Protein AF-0000000065818984 (afdb_homodimer)

Organism: Talaromyces islandicus (NCBI:txid28573)

Structure (mmCIF, N/CA/C/O backbone):
data_AF-0000000065818984-model_v1
#
loop_
_entity.id
_entity.type
_entity.pdbx_description
1 polymer 'Chlorinase cctP2'
#
loop_
_atom_site.group_PDB
_atom_site.id
_atom_site.type_symbol
_atom_site.label_atom_id
_atom_site.label_alt_id
_atom_site.label_comp_id
_atom_site.label_asym_id
_atom_site.label_entity_id
_atom_site.label_seq_id
_atom_site.pdbx_PDB_ins_code
_atom_site.Cartn_x
_atom_site.Cartn_y
_atom_site.Cartn_z
_atom_site.occupancy
_atom_site.B_iso_or_equiv
_atom_site.auth_seq_id
_atom_site.auth_comp_id
_atom_site.auth_asym_id
_atom_site.auth_atom_id
_atom_site.pdbx_PDB_model_num
ATOM 1 N N . MET A 1 1 ? -78.188 119.688 14.055 1 22.31 1 MET A N 1
ATOM 2 C CA . MET A 1 1 ? -77.812 119.438 15.445 1 22.31 1 MET A CA 1
ATOM 3 C C . MET A 1 1 ? -76.438 118.75 15.523 1 22.31 1 MET A C 1
ATOM 5 O O . MET A 1 1 ? -76.25 117.688 15 1 22.31 1 MET A O 1
ATOM 9 N N . GLU A 1 2 ? -75.438 119.625 15.617 1 22.59 2 GLU A N 1
ATOM 10 C CA . GLU A 1 2 ? -74.062 120 15.312 1 22.59 2 GLU A CA 1
ATOM 11 C C . GLU A 1 2 ? -73.062 119.438 16.328 1 22.59 2 GLU A C 1
ATOM 13 O O . GLU A 1 2 ? -71.938 119.875 16.422 1 22.59 2 GLU A O 1
ATOM 18 N N . GLY A 1 3 ? -73.688 118.438 17.047 1 22.28 3 GLY A N 1
ATOM 19 C CA . GLY A 1 3 ? -73.062 118.188 18.344 1 22.28 3 GLY A CA 1
ATOM 20 C C . GLY A 1 3 ? -71.625 117.812 18.281 1 22.28 3 GLY A C 1
ATOM 21 O O . GLY A 1 3 ? -71.125 117.188 17.344 1 22.28 3 GLY A O 1
ATOM 22 N N . LYS A 1 4 ? -70.812 118.5 19.125 1 26.17 4 LYS A N 1
ATOM 23 C CA . LYS A 1 4 ? -69.438 118.938 19.344 1 26.17 4 LYS A CA 1
ATOM 24 C C . LYS A 1 4 ? -68.562 117.688 19.641 1 26.17 4 LYS A C 1
ATOM 26 O O . LYS A 1 4 ? -69 116.75 20.234 1 26.17 4 LYS A O 1
ATOM 31 N N . THR A 1 5 ? -67.312 117.812 19.266 1 24.16 5 THR A N 1
ATOM 32 C CA . THR A 1 5 ? -66.062 117.188 18.734 1 24.16 5 THR A CA 1
ATOM 33 C C . THR A 1 5 ? -65.25 116.625 19.859 1 24.16 5 THR A C 1
ATOM 35 O O . THR A 1 5 ? -64.062 116.312 19.656 1 24.16 5 THR A O 1
ATOM 38 N N . SER A 1 6 ? -65.938 116.375 21.062 1 20.66 6 SER A N 1
ATOM 39 C CA . SER A 1 6 ? -65.062 116.562 22.219 1 20.66 6 SER A CA 1
ATOM 40 C C . SER A 1 6 ? -63.875 115.562 22.188 1 20.66 6 SER A C 1
ATOM 42 O O . SER A 1 6 ? -62.781 115.812 22.703 1 20.66 6 SER A O 1
ATOM 44 N N . ARG A 1 7 ? -64.125 114.188 21.906 1 22.11 7 ARG A N 1
ATOM 45 C CA . ARG A 1 7 ? -63.656 113.25 22.906 1 22.11 7 ARG A CA 1
ATOM 46 C C . ARG A 1 7 ? -62.188 113 22.797 1 22.11 7 ARG A C 1
ATOM 48 O O . ARG A 1 7 ? -61.531 112.625 23.766 1 22.11 7 ARG A O 1
ATOM 55 N N . TYR A 1 8 ? -61.562 113 21.516 1 20.55 8 TYR A N 1
ATOM 56 C CA . TYR A 1 8 ? -60.812 111.75 21.328 1 20.55 8 TYR A CA 1
ATOM 57 C C . TYR A 1 8 ? -59.438 111.812 21.969 1 20.55 8 TYR A C 1
ATOM 59 O O . TYR A 1 8 ? -58.75 110.75 22.109 1 20.55 8 TYR A O 1
ATOM 67 N N . GLN A 1 9 ? -58.844 113.062 22.359 1 18.58 9 GLN A N 1
ATOM 68 C CA . GLN A 1 9 ? -57.5 113 21.844 1 18.58 9 GLN A CA 1
ATOM 69 C C . GLN A 1 9 ? -56.625 112.062 22.641 1 18.58 9 GLN A C 1
ATOM 71 O O . GLN A 1 9 ? -56.938 111.75 23.781 1 18.58 9 GLN A O 1
ATOM 76 N N . ASP A 1 10 ? -55.188 111.875 22.297 1 20.72 10 ASP A N 1
ATOM 77 C CA . ASP A 1 10 ? -54.094 111 21.875 1 20.72 10 ASP A CA 1
ATOM 78 C C . ASP A 1 10 ? -53.094 110.812 23.016 1 20.72 10 ASP A C 1
ATOM 80 O O . ASP A 1 10 ? -52.062 110.125 22.828 1 20.72 10 ASP A O 1
ATOM 84 N N . GLU A 1 11 ? -53.344 111.312 24.359 1 22.3 11 GLU A N 1
ATOM 85 C CA . GLU A 1 11 ? -52.094 111.75 24.922 1 22.3 11 GLU A CA 1
ATOM 86 C C . GLU A 1 11 ? -51.188 110.5 25.266 1 22.3 11 GLU A C 1
ATOM 88 O O . GLU A 1 11 ? -51.656 109.562 25.875 1 22.3 11 GLU A O 1
ATOM 93 N N . ALA A 1 12 ? -50 110.375 24.594 1 23.55 12 ALA A N 1
ATOM 94 C CA . ALA A 1 12 ? -48.875 109.438 24.312 1 23.55 12 ALA A CA 1
ATOM 95 C C . ALA A 1 12 ? -48 109.25 25.547 1 23.55 12 ALA A C 1
ATOM 97 O O . ALA A 1 12 ? -46.875 108.75 25.453 1 23.55 12 ALA A O 1
ATOM 98 N N . HIS A 1 13 ? -48.594 109.188 26.797 1 23.16 13 HIS A N 1
ATOM 99 C CA . HIS A 1 13 ? -47.656 109.438 27.891 1 23.16 13 HIS A CA 1
ATOM 100 C C . HIS A 1 13 ? -46.562 108.375 27.922 1 23.16 13 HIS A C 1
ATOM 102 O O . HIS A 1 13 ? -46.875 107.188 27.781 1 23.16 13 HIS A O 1
ATOM 108 N N . ASP A 1 14 ? -45.312 108.625 27.641 1 22.77 14 ASP A N 1
ATOM 109 C CA . ASP A 1 14 ? -43.969 108.125 27.359 1 22.77 14 ASP A CA 1
ATOM 110 C C . ASP A 1 14 ? -43.406 107.438 28.594 1 22.77 14 ASP A C 1
ATOM 112 O O . ASP A 1 14 ? -42.219 107.062 28.625 1 22.77 14 ASP A O 1
ATOM 116 N N . SER A 1 15 ? -44.156 106.812 29.484 1 22.64 15 SER A N 1
ATOM 117 C CA . SER A 1 15 ? -43.5 106.5 30.766 1 22.64 15 SER A CA 1
ATOM 118 C C . SER A 1 15 ? -42.344 105.5 30.578 1 22.64 15 SER A C 1
ATOM 120 O O . SER A 1 15 ? -42.469 104.438 29.938 1 22.64 15 SER A O 1
ATOM 122 N N . ALA A 1 16 ? -41.062 105.938 30.672 1 24.69 16 ALA A N 1
ATOM 123 C CA . ALA A 1 16 ? -39.656 105.562 30.484 1 24.69 16 ALA A CA 1
ATOM 124 C C . ALA A 1 16 ? -39.25 104.5 31.5 1 24.69 16 ALA A C 1
ATOM 126 O O . ALA A 1 16 ? -38.094 104.062 31.531 1 24.69 16 ALA A O 1
ATOM 127 N N . GLY A 1 17 ? -40.094 103.625 32.125 1 23.36 17 GLY A N 1
ATOM 128 C CA . GLY A 1 17 ? -39.5 103 33.281 1 23.36 17 GLY A CA 1
ATOM 129 C C . GLY A 1 17 ? -38.312 102.125 32.938 1 23.36 17 GLY A C 1
ATOM 130 O O . GLY A 1 17 ? -38.281 101.5 31.859 1 23.36 17 GLY A O 1
ATOM 131 N N . SER A 1 18 ? -37.031 102.375 33.469 1 25.64 18 SER A N 1
ATOM 132 C CA . SER A 1 18 ? -35.625 102 33.438 1 25.64 18 SER A CA 1
ATOM 133 C C . SER A 1 18 ? -35.406 100.562 33.906 1 25.64 18 SER A C 1
ATOM 135 O O . SER A 1 18 ? -34.562 100.312 34.75 1 25.64 18 SER A O 1
ATOM 137 N N . PHE A 1 19 ? -36.156 99.5 33.562 1 24.81 19 PHE A N 1
ATOM 138 C CA . PHE A 1 19 ? -35.969 98.125 34.125 1 24.81 19 PHE A CA 1
ATOM 139 C C . PHE A 1 19 ? -34.562 97.625 33.812 1 24.81 19 PHE A C 1
ATOM 141 O O . PHE A 1 19 ? -34.281 97.312 32.656 1 24.81 19 PHE A O 1
ATOM 148 N N . ASN A 1 20 ? -33.438 98.062 34.5 1 25.56 20 ASN A N 1
ATOM 149 C CA . ASN A 1 20 ? -32.062 97.625 34.375 1 25.56 20 ASN A CA 1
ATOM 150 C C . ASN A 1 20 ? -31.875 96.188 34.688 1 25.56 20 ASN A C 1
ATOM 152 O O . ASN A 1 20 ? -32.188 95.688 35.781 1 25.56 20 ASN A O 1
ATOM 156 N N . GLU A 1 21 ? -32.094 95.188 33.75 1 25.89 21 GLU A N 1
ATOM 157 C CA . GLU A 1 21 ? -32 93.75 33.75 1 25.89 21 GLU A CA 1
ATOM 158 C C . GLU A 1 21 ? -30.578 93.25 34.062 1 25.89 21 GLU A C 1
ATOM 160 O O . GLU A 1 21 ? -29.656 93.562 33.281 1 25.89 21 GLU A O 1
ATOM 165 N N . GLU A 1 22 ? -30.062 93.25 35.312 1 29.84 22 GLU A N 1
ATOM 166 C CA . GLU A 1 22 ? -28.797 92.75 35.812 1 29.84 22 GLU A CA 1
ATOM 167 C C . GLU A 1 22 ? -28.594 91.25 35.438 1 29.84 22 GLU A C 1
ATOM 169 O O . GLU A 1 22 ? -27.703 90.562 35.969 1 29.84 22 GLU A O 1
ATOM 174 N N . THR A 1 23 ? -29.188 90.625 34.469 1 31.17 23 THR A N 1
ATOM 175 C CA . THR A 1 23 ? -29.203 89.125 34.5 1 31.17 23 THR A CA 1
ATOM 176 C C . THR A 1 23 ? -27.828 88.562 34.156 1 31.17 23 THR A C 1
ATOM 178 O O . THR A 1 23 ? -27.703 87.438 33.781 1 31.17 23 THR A O 1
ATOM 181 N N . GLU A 1 24 ? -26.703 89.375 34.094 1 28 24 GLU A N 1
ATOM 182 C CA . GLU A 1 24 ? -25.75 88.75 33.156 1 28 24 GLU A CA 1
ATOM 183 C C . GLU A 1 24 ? -25.172 87.438 33.688 1 28 24 GLU A C 1
ATOM 185 O O . GLU A 1 24 ? -24.781 86.562 32.938 1 28 24 GLU A O 1
ATOM 190 N N . GLY A 1 25 ? -24.625 87.375 34.906 1 32.47 25 GLY A N 1
ATOM 191 C CA . GLY A 1 25 ? -23.312 86.75 35.062 1 32.47 25 GLY A CA 1
ATOM 192 C C . GLY A 1 25 ? -23.344 85.25 35.094 1 32.47 25 GLY A C 1
ATOM 193 O O . GLY A 1 25 ? -22.359 84.625 35.469 1 32.47 25 GLY A O 1
ATOM 194 N N . LEU A 1 26 ? -24.484 84.562 35.156 1 36.31 26 LEU A N 1
ATOM 195 C CA . LEU A 1 26 ? -24.391 83.188 35.656 1 36.31 26 LEU A CA 1
ATOM 196 C C . LEU A 1 26 ? -23.719 82.312 34.625 1 36.31 26 LEU A C 1
ATOM 198 O O . LEU A 1 26 ? -24.406 81.562 33.906 1 36.31 26 LEU A O 1
ATOM 202 N N . MET A 1 27 ? -22.922 82.875 33.656 1 31.92 27 MET A N 1
ATOM 203 C CA . MET A 1 27 ? -22.609 81.875 32.625 1 31.92 27 MET A CA 1
ATOM 204 C C . MET A 1 27 ? -22.062 80.625 33.188 1 31.92 27 MET A C 1
ATOM 206 O O . MET A 1 27 ? -21.609 80.562 34.344 1 31.92 27 MET A O 1
ATOM 210 N N . SER A 1 28 ? -21.469 79.625 32.25 1 34.72 28 SER A N 1
ATOM 211 C CA . SER A 1 28 ? -21.359 78.25 31.797 1 34.72 28 SER A CA 1
ATOM 212 C C . SER A 1 28 ? -20.188 77.562 32.469 1 34.72 28 SER A C 1
ATOM 214 O O . SER A 1 28 ? -19.031 77.75 32.094 1 34.72 28 SER A O 1
ATOM 216 N N . GLY A 1 29 ? -19.969 77.562 33.719 1 39.84 29 GLY A N 1
ATOM 217 C CA . GLY A 1 29 ? -18.938 76.688 34.281 1 39.84 29 GLY A CA 1
ATOM 218 C C . GLY A 1 29 ? -19.031 75.25 33.812 1 39.84 29 GLY A C 1
ATOM 219 O O . GLY A 1 29 ? -19.703 74.438 34.438 1 39.84 29 GLY A O 1
ATOM 220 N N . LEU A 1 30 ? -19.266 75 32.469 1 38.03 30 LEU A N 1
ATOM 221 C CA . LEU A 1 30 ? -19.484 73.688 31.891 1 38.03 30 LEU A CA 1
ATOM 222 C C . LEU A 1 30 ? -18.422 72.688 32.375 1 38.03 30 LEU A C 1
ATOM 224 O O . LEU A 1 30 ? -17.297 73.125 32.719 1 38.03 30 LEU A O 1
ATOM 228 N N . HIS A 1 31 ? -18.703 71.312 32.344 1 42.75 31 HIS A N 1
ATOM 229 C CA . HIS A 1 31 ? -18.375 70 32.781 1 42.75 31 HIS A CA 1
ATOM 230 C C . HIS A 1 31 ? -17.047 69.5 32.188 1 42.75 31 HIS A C 1
ATOM 232 O O . HIS A 1 31 ? -17 68.875 31.141 1 42.75 31 HIS A O 1
ATOM 238 N N . ARG A 1 32 ? -16.109 70.375 32.062 1 43.75 32 ARG A N 1
ATOM 239 C CA . ARG A 1 32 ? -14.875 69.875 31.484 1 43.75 32 ARG A CA 1
ATOM 240 C C . ARG A 1 32 ? -14.273 68.75 32.344 1 43.75 32 ARG A C 1
ATOM 242 O O . ARG A 1 32 ? -13.352 68.062 31.906 1 43.75 32 ARG A O 1
ATOM 249 N N . SER A 1 33 ? -14.633 68.812 33.656 1 48.44 33 SER A N 1
ATOM 250 C CA . SER A 1 33 ? -13.75 68 34.5 1 48.44 33 SER A CA 1
ATOM 251 C C . SER A 1 33 ? -14.031 66.562 34.312 1 48.44 33 SER A C 1
ATOM 253 O O . SER A 1 33 ? -13.211 65.688 34.688 1 48.44 33 SER A O 1
ATOM 255 N N . THR A 1 34 ? -15.172 66.25 33.781 1 51.16 34 THR A N 1
ATOM 256 C CA . THR A 1 34 ? -15.539 64.812 33.875 1 51.16 34 THR A CA 1
ATOM 257 C C . THR A 1 34 ? -14.867 64.062 32.75 1 51.16 34 THR A C 1
ATOM 259 O O . THR A 1 34 ? -14.812 62.812 32.781 1 51.16 34 THR A O 1
ATOM 262 N N . LYS A 1 35 ? -14.461 64.75 31.734 1 53.84 35 LYS A N 1
ATOM 263 C CA . LYS A 1 35 ? -13.898 64.062 30.578 1 53.84 35 LYS A CA 1
ATOM 264 C C . LYS A 1 35 ? -12.477 63.562 30.875 1 53.84 35 LYS A C 1
ATOM 266 O O . LYS A 1 35 ? -12.07 62.5 30.406 1 53.84 35 LYS A O 1
ATOM 271 N N . LYS A 1 36 ? -11.797 64.25 31.703 1 56.59 36 LYS A N 1
ATOM 272 C CA . LYS A 1 36 ? -10.414 63.875 31.953 1 56.59 36 LYS A CA 1
ATOM 273 C C . LYS A 1 36 ? -10.344 62.625 32.812 1 56.59 36 LYS A C 1
ATOM 275 O O . LYS A 1 36 ? -9.453 61.781 32.625 1 56.59 36 LYS A O 1
ATOM 280 N N . ARG A 1 37 ? -11.25 62.438 33.719 1 57.97 37 ARG A N 1
ATOM 281 C CA . ARG A 1 37 ? -11.258 61.25 34.594 1 57.97 37 ARG A CA 1
ATOM 282 C C . ARG A 1 37 ? -11.672 60 33.844 1 57.97 37 ARG A C 1
ATOM 284 O O . ARG A 1 37 ? -11.172 58.906 34.094 1 57.97 37 ARG A O 1
ATOM 291 N N . LYS A 1 38 ? -12.461 60.219 32.906 1 62.91 38 LYS A N 1
ATOM 292 C CA . LYS A 1 38 ? -12.93 59.094 32.125 1 62.91 38 LYS A CA 1
ATOM 293 C C . LYS A 1 38 ? -11.844 58.625 31.141 1 62.91 38 LYS A C 1
ATOM 295 O O . LYS A 1 38 ? -11.68 57.438 30.922 1 62.91 38 LYS A O 1
ATOM 300 N N . LEU A 1 39 ? -11.055 59.594 30.75 1 63.19 39 LEU A N 1
ATOM 301 C CA . LEU A 1 39 ? -10 59.219 29.812 1 63.19 39 LEU A CA 1
ATOM 302 C C . LEU A 1 39 ? -8.867 58.5 30.516 1 63.19 39 LEU A C 1
ATOM 304 O O . LEU A 1 39 ? -8.32 57.531 29.984 1 63.19 39 LEU A O 1
ATOM 308 N N . SER A 1 40 ? -8.641 58.969 31.781 1 68.62 40 SER A N 1
ATOM 309 C CA . SER A 1 40 ? -7.617 58.312 32.562 1 68.62 40 SER A CA 1
ATOM 310 C C . SER A 1 40 ? -8.047 56.906 32.969 1 68.62 40 SER A C 1
ATOM 312 O O . SER A 1 40 ? -7.223 55.969 32.969 1 68.62 40 SER A O 1
ATOM 314 N N . SER A 1 41 ? -9.297 56.688 33.25 1 70.06 41 SER A N 1
ATOM 315 C CA . SER A 1 41 ? -9.812 55.375 33.562 1 70.06 41 SER A CA 1
ATOM 316 C C . SER A 1 41 ? -9.812 54.469 32.344 1 70.06 41 SER A C 1
ATOM 318 O O . SER A 1 41 ? -9.531 53.25 32.469 1 70.06 41 SER A O 1
ATOM 320 N N . ILE A 1 42 ? -9.992 55.062 31.219 1 70.06 42 ILE A N 1
ATOM 321 C CA . ILE A 1 42 ? -10.008 54.281 29.969 1 70.06 42 ILE A CA 1
ATOM 322 C C . ILE A 1 42 ? -8.594 53.875 29.609 1 70.06 42 ILE A C 1
ATOM 324 O O . ILE A 1 42 ? -8.367 52.75 29.172 1 70.06 42 ILE A O 1
ATOM 328 N N . VAL A 1 43 ? -7.688 54.75 29.891 1 71.88 43 VAL A N 1
ATOM 329 C CA . VAL A 1 43 ? -6.289 54.438 29.625 1 71.88 43 VAL A CA 1
ATOM 330 C C . VAL A 1 43 ? -5.809 53.344 30.562 1 71.88 43 VAL A C 1
ATOM 332 O O . VAL A 1 43 ? -5.074 52.438 30.172 1 71.88 43 VAL A O 1
ATOM 335 N N . LYS A 1 44 ? -6.262 53.469 31.844 1 76.19 44 LYS A N 1
ATOM 336 C CA . LYS A 1 44 ? -5.887 52.438 32.812 1 76.19 44 LYS A CA 1
ATOM 337 C C . LYS A 1 44 ? -6.465 51.094 32.438 1 76.19 44 LYS A C 1
ATOM 339 O O . LYS A 1 44 ? -5.836 50.062 32.688 1 76.19 44 LYS A O 1
ATOM 344 N N . LEU A 1 45 ? -7.547 51.062 31.828 1 79.06 45 LEU A N 1
ATOM 345 C CA . LEU A 1 45 ? -8.164 49.781 31.438 1 79.06 45 LEU A CA 1
ATOM 346 C C . LEU A 1 45 ? -7.633 49.312 30.094 1 79.06 45 LEU A C 1
ATOM 348 O O . LEU A 1 45 ? -7.508 48.094 29.859 1 79.06 45 LEU A O 1
ATOM 352 N N . ALA A 1 46 ? -7.195 50.375 29.281 1 80.94 46 ALA A N 1
ATOM 353 C CA . ALA A 1 46 ? -6.762 50.031 27.938 1 80.94 46 ALA A CA 1
ATOM 354 C C . ALA A 1 46 ? -5.395 49.344 27.938 1 80.94 46 ALA A C 1
ATOM 356 O O . ALA A 1 46 ? -5.129 48.469 27.125 1 80.94 46 ALA A O 1
ATOM 357 N N . THR A 1 47 ? -4.641 49.688 28.953 1 82.31 47 THR A N 1
ATOM 358 C CA . THR A 1 47 ? -3.283 49.156 29 1 82.31 47 THR A CA 1
ATOM 359 C C . THR A 1 47 ? -3.297 47.656 29.344 1 82.31 47 THR A C 1
ATOM 361 O O . THR A 1 47 ? -2.664 46.844 28.656 1 82.31 47 THR A O 1
ATOM 364 N N . PRO A 1 48 ? -4.047 47.219 30.359 1 85.81 48 PRO A N 1
ATOM 365 C CA . PRO A 1 48 ? -4.09 45.781 30.594 1 85.81 48 PRO A CA 1
ATOM 366 C C . PRO A 1 48 ? -4.715 45 29.438 1 85.81 48 PRO A C 1
ATOM 368 O O . PRO A 1 48 ? -4.273 43.906 29.125 1 85.81 48 PRO A O 1
ATOM 371 N N . PHE A 1 49 ? -5.656 45.625 28.797 1 86.25 49 PHE A N 1
ATOM 372 C CA . PHE A 1 49 ? -6.285 44.969 27.672 1 86.25 49 PHE A CA 1
ATOM 373 C C . PHE A 1 49 ? -5.309 44.812 26.5 1 86.25 49 PHE A C 1
ATOM 375 O O . PHE A 1 49 ? -5.312 43.812 25.797 1 86.25 49 PHE A O 1
ATOM 382 N N . LEU A 1 50 ? -4.484 45.844 26.312 1 87.69 50 LEU A N 1
ATOM 383 C CA . LEU A 1 50 ? -3.467 45.781 25.266 1 87.69 50 LEU A CA 1
ATOM 384 C C . LEU A 1 50 ? -2.424 44.719 25.578 1 87.69 50 LEU A C 1
ATOM 386 O O . LEU A 1 50 ? -1.975 44 24.688 1 87.69 50 LEU A O 1
ATOM 390 N N . ILE A 1 51 ? -2.096 44.625 26.844 1 88.44 51 ILE A N 1
ATOM 391 C CA . ILE A 1 51 ? -1.114 43.625 27.25 1 88.44 51 ILE A CA 1
ATOM 392 C C . ILE A 1 51 ? -1.688 42.219 27.047 1 88.44 51 ILE A C 1
ATOM 394 O O . ILE A 1 51 ? -1.018 41.344 26.5 1 88.44 51 ILE A O 1
ATOM 398 N N . VAL A 1 52 ? -2.92 42.031 27.391 1 90 52 VAL A N 1
ATOM 399 C CA . VAL A 1 52 ? -3.564 40.719 27.234 1 90 52 VAL A CA 1
ATOM 400 C C . VAL A 1 52 ? -3.676 40.406 25.734 1 90 52 VAL A C 1
ATOM 402 O O . VAL A 1 52 ? -3.41 39.25 25.328 1 90 52 VAL A O 1
ATOM 405 N N . SER A 1 53 ? -4 41.406 24.938 1 90.06 53 SER A N 1
ATOM 406 C CA . SER A 1 53 ? -4.113 41.188 23.5 1 90.06 53 SER A CA 1
ATOM 407 C C . SER A 1 53 ? -2.758 40.844 22.875 1 90.06 53 SER A C 1
ATOM 409 O O . SER A 1 53 ? -2.66 40 22.016 1 90.06 53 SER A O 1
ATOM 411 N N . PHE A 1 54 ? -1.74 41.469 23.375 1 90.5 54 PHE A N 1
ATOM 412 C CA . PHE A 1 54 ? -0.39 41.219 22.875 1 90.5 54 PHE A CA 1
ATOM 413 C C . PHE A 1 54 ? 0.082 39.844 23.266 1 90.5 54 PHE A C 1
ATOM 415 O O . PHE A 1 54 ? 0.673 39.125 22.453 1 90.5 54 PHE A O 1
ATOM 422 N N . ILE A 1 55 ? -0.218 39.406 24.438 1 92 55 ILE A N 1
ATOM 423 C CA . ILE A 1 55 ? 0.151 38.062 24.891 1 92 55 ILE A CA 1
ATOM 424 C C . ILE A 1 55 ? -0.6 37.031 24.078 1 92 55 ILE A C 1
ATOM 426 O O . ILE A 1 55 ? -0.018 36.031 23.672 1 92 55 ILE A O 1
ATOM 430 N N . LEU A 1 56 ? -1.809 37.312 23.812 1 92.44 56 LEU A N 1
ATOM 431 C CA . LEU A 1 56 ? -2.607 36.375 23.016 1 92.44 56 LEU A CA 1
ATOM 432 C C . LEU A 1 56 ? -2.059 36.281 21.594 1 92.44 56 LEU A C 1
ATOM 434 O O . LEU A 1 56 ? -2.039 35.188 21.016 1 92.44 56 LEU A O 1
ATOM 438 N N . ASN A 1 57 ? -1.657 37.406 21.078 1 91.69 57 ASN A N 1
ATOM 439 C CA . ASN A 1 57 ? -1.046 37.406 19.75 1 91.69 57 ASN A CA 1
ATOM 440 C C . ASN A 1 57 ? 0.22 36.531 19.734 1 91.69 57 ASN A C 1
ATOM 442 O O . ASN A 1 57 ? 0.421 35.75 18.797 1 91.69 57 ASN A O 1
ATOM 446 N N . ILE A 1 58 ? 1 36.562 20.766 1 91.06 58 ILE A N 1
ATOM 447 C CA . ILE A 1 58 ? 2.258 35.844 20.844 1 91.06 58 ILE A CA 1
ATOM 448 C C . ILE A 1 58 ? 1.975 34.344 21.031 1 91.06 58 ILE A C 1
ATOM 450 O O . ILE A 1 58 ? 2.602 33.5 20.391 1 91.06 58 ILE A O 1
ATOM 454 N N . VAL A 1 59 ? 1.082 34.062 21.797 1 90.44 59 VAL A N 1
ATOM 455 C CA . VAL A 1 59 ? 0.726 32.656 22.062 1 90.44 59 VAL A CA 1
ATOM 456 C C . VAL A 1 59 ? 0.162 32.031 20.797 1 90.44 59 VAL A C 1
ATOM 458 O O . VAL A 1 59 ? 0.501 30.891 20.453 1 90.44 59 VAL A O 1
ATOM 461 N N . GLN A 1 60 ? -0.64 32.844 20.141 1 88.75 60 GLN A N 1
ATOM 462 C CA . GLN A 1 60 ? -1.219 32.312 18.906 1 88.75 60 GLN A CA 1
ATOM 463 C C . GLN A 1 60 ? -0.151 32.156 17.828 1 88.75 60 GLN A C 1
ATOM 465 O O . GLN A 1 60 ? -0.164 31.172 17.078 1 88.75 60 GLN A O 1
ATOM 470 N N . LEU A 1 61 ? 0.713 33.031 17.797 1 86.56 61 LEU A N 1
ATOM 471 C CA . LEU A 1 61 ? 1.801 32.906 16.828 1 86.56 61 LEU A CA 1
ATOM 472 C C . LEU A 1 61 ? 2.691 31.703 17.156 1 86.56 61 LEU A C 1
ATOM 474 O O . LEU A 1 61 ? 3.094 30.969 16.266 1 86.56 61 LEU A O 1
ATOM 478 N N . ALA A 1 62 ? 2.941 31.5 18.375 1 84.81 62 ALA A N 1
ATOM 479 C CA . ALA A 1 62 ? 3.723 30.344 18.797 1 84.81 62 ALA A CA 1
ATOM 480 C C . ALA A 1 62 ? 2.984 29.047 18.5 1 84.81 62 ALA A C 1
ATOM 482 O O . ALA A 1 62 ? 3.588 28.078 18.031 1 84.81 62 ALA A O 1
ATOM 483 N N . TYR A 1 63 ? 1.73 29.094 18.688 1 81 63 TYR A N 1
ATOM 484 C CA . TYR A 1 63 ? 0.906 27.922 18.406 1 81 63 TYR A CA 1
ATOM 485 C C . TYR A 1 63 ? 0.942 27.578 16.922 1 81 63 TYR A C 1
ATOM 487 O O . TYR A 1 63 ? 1.094 26.406 16.547 1 81 63 TYR A O 1
ATOM 495 N N . ILE A 1 64 ? 0.852 28.562 16.141 1 77.94 64 ILE A N 1
ATOM 496 C CA . ILE A 1 64 ? 0.825 28.375 14.695 1 77.94 64 ILE A CA 1
ATOM 497 C C . ILE A 1 64 ? 2.184 27.875 14.211 1 77.94 64 ILE A C 1
ATOM 499 O O . ILE A 1 64 ? 2.258 27.016 13.328 1 77.94 64 ILE A O 1
ATOM 503 N N . THR A 1 65 ? 3.211 28.281 14.852 1 76.75 65 THR A N 1
ATOM 504 C CA . THR A 1 65 ? 4.551 27.953 14.375 1 76.75 65 THR A CA 1
ATOM 505 C C . THR A 1 65 ? 5.008 26.609 14.922 1 76.75 65 THR A C 1
ATOM 507 O O . THR A 1 65 ? 5.738 25.875 14.258 1 76.75 65 THR A O 1
ATOM 510 N N . VAL A 1 66 ? 4.543 26.328 16.109 1 73.88 66 VAL A N 1
ATOM 511 C CA . VAL A 1 66 ? 5.105 25.156 16.781 1 73.88 66 VAL A CA 1
ATOM 512 C C . VAL A 1 66 ? 4.191 23.953 16.562 1 73.88 66 VAL A C 1
ATOM 514 O O . VAL A 1 66 ? 4.664 22.828 16.484 1 73.88 66 VAL A O 1
ATOM 517 N N . ARG A 1 67 ? 2.977 24.312 16.484 1 71.81 67 ARG A N 1
ATOM 518 C CA . ARG A 1 67 ? 2.057 23.172 16.438 1 71.81 67 ARG A CA 1
ATOM 519 C C . ARG A 1 67 ? 2.146 22.453 15.102 1 71.81 67 ARG A C 1
ATOM 521 O O . ARG A 1 67 ? 2.072 23.078 14.047 1 71.81 67 ARG A O 1
ATOM 528 N N . ARG A 1 68 ? 2.488 21.172 15.25 1 72.06 68 ARG A N 1
ATOM 529 C CA . ARG A 1 68 ? 2.441 20.312 14.07 1 72.06 68 ARG A CA 1
ATOM 530 C C . ARG A 1 68 ? 1.004 19.922 13.734 1 72.06 68 ARG A C 1
ATOM 532 O O . ARG A 1 68 ? 0.234 19.547 14.617 1 72.06 68 ARG A O 1
ATOM 539 N N . PRO A 1 69 ? 0.761 20.297 12.57 1 77.44 69 PRO A N 1
ATOM 540 C CA . PRO A 1 69 ? -0.62 19.984 12.195 1 77.44 69 PRO A CA 1
ATOM 541 C C . PRO A 1 69 ? -0.942 18.484 12.32 1 77.44 69 PRO A C 1
ATOM 543 O O . PRO A 1 69 ? -0.083 17.641 12.055 1 77.44 69 PRO A O 1
ATOM 546 N N . GLU A 1 70 ? -2.014 18.188 13.023 1 84.06 70 GLU A N 1
ATOM 547 C CA . GLU A 1 70 ? -2.533 16.828 13.047 1 84.06 70 GLU A CA 1
ATOM 548 C C . GLU A 1 70 ? -3.33 16.516 11.781 1 84.06 70 GLU A C 1
ATOM 550 O O . GLU A 1 70 ? -4.223 17.281 11.406 1 84.06 70 GLU A O 1
ATOM 555 N N . CYS A 1 71 ? -2.838 15.508 11.148 1 90.5 71 CYS A N 1
ATOM 556 C CA . CYS A 1 71 ? -3.498 15.125 9.906 1 90.5 71 CYS A CA 1
ATOM 557 C C . CYS A 1 71 ? -4.324 13.859 10.102 1 90.5 71 CYS A C 1
ATOM 559 O O . CYS A 1 71 ? -3.951 12.977 10.875 1 90.5 71 CYS A O 1
ATOM 561 N N . TYR A 1 72 ? -5.473 13.844 9.469 1 92.56 72 TYR A N 1
ATOM 562 C CA . TYR A 1 72 ? -6.398 12.719 9.57 1 92.56 72 TYR A CA 1
ATOM 563 C C . TYR A 1 72 ? -6.809 12.219 8.195 1 92.56 72 TYR A C 1
ATOM 565 O O . TYR A 1 72 ? -6.781 12.977 7.219 1 92.56 72 TYR A O 1
ATOM 573 N N . SER A 1 73 ? -7.148 10.914 8.18 1 93.62 73 SER A N 1
ATOM 574 C CA . SER A 1 73 ? -7.684 10.375 6.934 1 93.62 73 SER A CA 1
ATOM 575 C C . SER A 1 73 ? -9.078 10.922 6.645 1 93.62 73 SER A C 1
ATOM 577 O O . SER A 1 73 ? -9.703 11.539 7.512 1 93.62 73 SER A O 1
ATOM 579 N N . LEU A 1 74 ? -9.547 10.727 5.52 1 88.5 74 LEU A N 1
ATOM 580 C CA . LEU A 1 74 ? -10.695 11.469 5.004 1 88.5 74 LEU A CA 1
ATOM 581 C C . LEU A 1 74 ? -12.008 10.867 5.516 1 88.5 74 LEU A C 1
ATOM 583 O O . LEU A 1 74 ? -12.969 11.594 5.762 1 88.5 74 LEU A O 1
ATOM 587 N N . TYR A 1 75 ? -12.055 9.562 5.734 1 92.94 75 TYR A N 1
ATOM 588 C CA . TYR A 1 75 ? -13.359 8.945 5.965 1 92.94 75 TYR A CA 1
ATOM 589 C C . TYR A 1 75 ? -13.492 8.484 7.414 1 92.94 75 TYR A C 1
ATOM 591 O O . TYR A 1 75 ? -14.25 9.07 8.188 1 92.94 75 TYR A O 1
ATOM 599 N N . ALA A 1 76 ? -12.648 7.637 7.867 1 95.56 76 ALA A N 1
ATOM 600 C CA . ALA A 1 76 ? -12.711 7.141 9.242 1 95.56 76 ALA A CA 1
ATOM 601 C C . ALA A 1 76 ? -11.969 8.07 10.188 1 95.56 76 ALA A C 1
ATOM 603 O O . ALA A 1 76 ? -11.914 7.824 11.398 1 95.56 76 ALA A O 1
ATOM 604 N N . LYS A 1 77 ? -11.352 9.117 9.711 1 94.75 77 LYS A N 1
ATOM 605 C CA . LYS A 1 77 ? -10.641 10.133 10.492 1 94.75 77 LYS A CA 1
ATOM 606 C C . LYS A 1 77 ? -9.562 9.5 11.352 1 94.75 77 LYS A C 1
ATOM 608 O O . LYS A 1 77 ? -9.469 9.789 12.555 1 94.75 77 LYS A O 1
ATOM 613 N N . LEU A 1 78 ? -8.859 8.633 10.711 1 97.75 78 LEU A N 1
ATOM 614 C CA . LEU A 1 78 ? -7.711 8.031 11.367 1 97.75 78 LEU A CA 1
ATOM 615 C C . LEU A 1 78 ? -6.555 9.023 11.469 1 97.75 78 LEU A C 1
ATOM 617 O O . LEU A 1 78 ? -6.23 9.703 10.492 1 97.75 78 LEU A O 1
ATOM 621 N N . LYS A 1 79 ? -5.973 9.117 12.633 1 95.94 79 LYS A N 1
ATOM 622 C CA . LYS A 1 79 ? -4.852 10.031 12.844 1 95.94 79 LYS A CA 1
ATOM 623 C C . LYS A 1 79 ? -3.592 9.523 12.148 1 95.94 79 LYS A C 1
ATOM 625 O O . LYS A 1 79 ? -3.217 8.359 12.305 1 95.94 79 LYS A O 1
ATOM 630 N N . GLU A 1 80 ? -2.947 10.414 11.352 1 94.5 80 GLU A N 1
ATOM 631 C CA . GLU A 1 80 ? -1.679 10.062 10.719 1 94.5 80 GLU A CA 1
ATOM 632 C C . GLU A 1 80 ? -0.576 9.875 11.75 1 94.5 80 GLU A C 1
ATOM 634 O O . GLU A 1 80 ? -0.49 10.633 12.719 1 94.5 80 GLU A O 1
ATOM 639 N N . HIS A 1 81 ? 0.245 8.875 11.586 1 93.88 81 HIS A N 1
ATOM 640 C CA . HIS A 1 81 ? 1.387 8.625 12.453 1 93.88 81 HIS A CA 1
ATOM 641 C C . HIS A 1 81 ? 0.94 8.398 13.898 1 93.88 81 HIS A C 1
ATOM 643 O O . HIS A 1 81 ? 1.591 8.867 14.836 1 93.88 81 HIS A O 1
ATOM 649 N N . GLU A 1 82 ? -0.165 7.758 14 1 96.06 82 GLU A N 1
ATOM 650 C CA . GLU A 1 82 ? -0.724 7.551 15.328 1 96.06 82 GLU A CA 1
ATOM 651 C C . GLU A 1 82 ? 0.107 6.551 16.125 1 96.06 82 GLU A C 1
ATOM 653 O O . GLU A 1 82 ? 0.33 6.734 17.328 1 96.06 82 GLU A O 1
ATOM 658 N N . ILE A 1 83 ? 0.537 5.52 15.484 1 97.69 83 ILE A N 1
ATOM 659 C CA . ILE A 1 83 ? 1.315 4.5 16.172 1 97.69 83 ILE A CA 1
ATOM 660 C C . ILE A 1 83 ? 2.648 4.293 15.453 1 97.69 83 ILE A C 1
ATOM 662 O O . ILE A 1 83 ? 2.785 4.633 14.281 1 97.69 83 ILE A O 1
ATOM 666 N N . THR A 1 84 ? 3.607 3.785 16.172 1 97.12 84 THR A N 1
ATOM 667 C CA . THR A 1 84 ? 4.914 3.416 15.641 1 97.12 84 THR A CA 1
ATOM 668 C C . THR A 1 84 ? 5.129 1.908 15.734 1 97.12 84 THR A C 1
ATOM 670 O O . THR A 1 84 ? 5.016 1.324 16.812 1 97.12 84 THR A O 1
ATOM 673 N N . VAL A 1 85 ? 5.367 1.291 14.609 1 97.38 85 VAL A N 1
ATOM 674 C CA . VAL A 1 85 ? 5.535 -0.157 14.539 1 97.38 85 VAL A CA 1
ATOM 675 C C . VAL A 1 85 ? 6.836 -0.495 13.82 1 97.38 85 VAL A C 1
ATOM 677 O O . VAL A 1 85 ? 7.18 0.134 12.812 1 97.38 85 VAL A O 1
ATOM 680 N N . PRO A 1 86 ? 7.629 -1.451 14.344 1 96.69 86 PRO A N 1
ATOM 681 C CA . PRO A 1 86 ? 8.812 -1.865 13.586 1 96.69 86 PRO A CA 1
ATOM 682 C C . PRO A 1 86 ? 8.469 -2.686 12.352 1 96.69 86 PRO A C 1
ATOM 684 O O . PRO A 1 86 ? 7.645 -3.602 12.422 1 96.69 86 PRO A O 1
ATOM 687 N N . PHE A 1 87 ? 9.062 -2.279 11.305 1 96.31 87 PHE A N 1
ATOM 688 C CA . PHE A 1 87 ? 8.961 -3.115 10.117 1 96.31 87 PHE A CA 1
ATOM 689 C C . PHE A 1 87 ? 9.773 -4.395 10.281 1 96.31 87 PHE A C 1
ATOM 691 O O . PHE A 1 87 ? 10.875 -4.371 10.836 1 96.31 87 PHE A O 1
ATOM 698 N N . ARG A 1 88 ? 9.242 -5.531 9.82 1 95.31 88 ARG A N 1
ATOM 699 C CA . ARG A 1 88 ? 9.945 -6.812 9.836 1 95.31 88 ARG A CA 1
ATOM 700 C C . ARG A 1 88 ? 10.188 -7.324 8.422 1 95.31 88 ARG A C 1
ATOM 702 O O . ARG A 1 88 ? 9.258 -7.363 7.602 1 95.31 88 ARG A O 1
ATOM 709 N N . TYR A 1 89 ? 11.391 -7.695 8.211 1 92.81 89 TYR A N 1
ATOM 710 C CA . TYR A 1 89 ? 11.695 -8.312 6.926 1 92.81 89 TYR A CA 1
ATOM 711 C C . TYR A 1 89 ? 10.844 -9.555 6.699 1 92.81 89 TYR A C 1
ATOM 713 O O . TYR A 1 89 ? 10.391 -9.812 5.578 1 92.81 89 TYR A O 1
ATOM 721 N N . ALA A 1 90 ? 10.688 -10.273 7.746 1 94.12 90 ALA A N 1
ATOM 722 C CA . ALA A 1 90 ? 9.836 -11.453 7.742 1 94.12 90 ALA A CA 1
ATOM 723 C C . ALA A 1 90 ? 9.086 -11.594 9.062 1 94.12 90 ALA A C 1
ATOM 725 O O . ALA A 1 90 ? 9.695 -11.547 10.133 1 94.12 90 ALA A O 1
ATOM 726 N N . THR A 1 91 ? 7.793 -11.688 8.961 1 97.5 91 THR A N 1
ATOM 727 C CA . THR A 1 91 ? 6.969 -12.062 10.109 1 97.5 91 THR A CA 1
ATOM 728 C C . THR A 1 91 ? 6.578 -13.539 10.031 1 97.5 91 THR A C 1
ATOM 730 O O . THR A 1 91 ? 7.102 -14.281 9.195 1 97.5 91 THR A O 1
ATOM 733 N N . GLU A 1 92 ? 5.676 -13.977 10.859 1 97.5 92 GLU A N 1
ATOM 734 C CA . GLU A 1 92 ? 5.203 -15.352 10.836 1 97.5 92 GLU A CA 1
ATOM 735 C C . GLU A 1 92 ? 4.574 -15.695 9.484 1 97.5 92 GLU A C 1
ATOM 737 O O . GLU A 1 92 ? 4.453 -16.875 9.133 1 97.5 92 GLU A O 1
ATOM 742 N N . TYR A 1 93 ? 4.258 -14.773 8.75 1 97.62 93 TYR A N 1
ATOM 743 C CA . TYR A 1 93 ? 3.617 -14.977 7.453 1 97.62 93 TYR A CA 1
ATOM 744 C C . TYR A 1 93 ? 4.648 -15.32 6.383 1 97.62 93 TYR A C 1
ATOM 746 O O . TYR A 1 93 ? 4.293 -15.742 5.281 1 97.62 93 TYR A O 1
ATOM 754 N N . SER A 1 94 ? 5.996 -15.164 6.641 1 97.12 94 SER A N 1
ATOM 755 C CA . SER A 1 94 ? 6.973 -15.375 5.578 1 97.12 94 SER A CA 1
ATOM 756 C C . SER A 1 94 ? 8.289 -15.914 6.133 1 97.12 94 SER A C 1
ATOM 758 O O . SER A 1 94 ? 9.195 -16.25 5.375 1 97.12 94 SER A O 1
ATOM 760 N N . ASP A 1 95 ? 8.453 -16.062 7.418 1 93.25 95 ASP A N 1
ATOM 761 C CA . ASP A 1 95 ? 9.742 -16.391 8.016 1 93.25 95 ASP A CA 1
ATOM 762 C C . ASP A 1 95 ? 10.102 -17.859 7.762 1 93.25 95 ASP A C 1
ATOM 764 O O . ASP A 1 95 ? 9.305 -18.609 7.203 1 93.25 95 ASP A O 1
ATOM 768 N N . ASP A 1 96 ? 11.312 -18.172 8.133 1 91.94 96 ASP A N 1
ATOM 769 C CA . ASP A 1 96 ? 11.812 -19.531 7.895 1 91.94 96 ASP A CA 1
ATOM 770 C C . ASP A 1 96 ? 11.523 -20.438 9.086 1 91.94 96 ASP A C 1
ATOM 772 O O . ASP A 1 96 ? 11.828 -21.625 9.055 1 91.94 96 ASP A O 1
ATOM 776 N N . GLU A 1 97 ? 10.906 -19.906 10.086 1 94.12 97 GLU A N 1
ATOM 777 C CA . GLU A 1 97 ? 10.594 -20.703 11.273 1 94.12 97 GLU A CA 1
ATOM 778 C C . GLU A 1 97 ? 9.289 -21.469 11.094 1 94.12 97 GLU A C 1
ATOM 780 O O . GLU A 1 97 ? 9.078 -22.5 11.742 1 94.12 97 GLU A O 1
ATOM 785 N N . HIS A 1 98 ? 8.438 -21.078 10.258 1 96.56 98 HIS A N 1
ATOM 786 C CA . HIS A 1 98 ? 7.164 -21.734 9.961 1 96.56 98 HIS A CA 1
ATOM 787 C C . HIS A 1 98 ? 7.23 -22.484 8.641 1 96.56 98 HIS A C 1
ATOM 789 O O . HIS A 1 98 ? 7.883 -22.047 7.695 1 96.56 98 HIS A O 1
ATOM 795 N N . THR A 1 99 ? 6.57 -23.609 8.648 1 96.38 99 THR A N 1
ATOM 796 C CA . THR A 1 99 ? 6.465 -24.359 7.406 1 96.38 99 THR A CA 1
ATOM 797 C C . THR A 1 99 ? 5.551 -23.641 6.418 1 96.38 99 THR A C 1
ATOM 799 O O . THR A 1 99 ? 4.805 -22.734 6.797 1 96.38 99 THR A O 1
ATOM 802 N N . HIS A 1 100 ? 5.648 -24.047 5.141 1 94.88 100 HIS A N 1
ATOM 803 C CA . HIS A 1 100 ? 4.773 -23.453 4.133 1 94.88 100 HIS A CA 1
ATOM 804 C C . HIS A 1 100 ? 3.305 -23.672 4.488 1 94.88 100 HIS A C 1
ATOM 806 O O . HIS A 1 100 ? 2.477 -22.781 4.289 1 94.88 100 HIS A O 1
ATOM 812 N N . GLU A 1 101 ? 2.945 -24.797 5.055 1 93.75 101 GLU A N 1
ATOM 813 C CA . GLU A 1 101 ? 1.575 -25.109 5.445 1 93.75 101 GLU A CA 1
ATOM 814 C C . GLU A 1 101 ? 1.11 -24.219 6.594 1 93.75 101 GLU A C 1
ATOM 816 O O . GLU A 1 101 ? -0.034 -23.766 6.605 1 93.75 101 GLU A O 1
ATOM 821 N N . GLU A 1 102 ? 1.975 -24.031 7.52 1 95.62 102 GLU A N 1
ATOM 822 C CA . GLU A 1 102 ? 1.646 -23.172 8.648 1 95.62 102 GLU A CA 1
ATOM 823 C C . GLU A 1 102 ? 1.409 -21.734 8.18 1 95.62 102 GLU A C 1
ATOM 825 O O . GLU A 1 102 ? 0.448 -21.094 8.609 1 95.62 102 GLU A O 1
ATOM 830 N N . LYS A 1 103 ? 2.291 -21.266 7.297 1 96.25 103 LYS A N 1
ATOM 831 C CA . LYS A 1 103 ? 2.123 -19.906 6.762 1 96.25 103 LYS A CA 1
ATOM 832 C C . LYS A 1 103 ? 0.833 -19.797 5.953 1 96.25 103 LYS A C 1
ATOM 834 O O . LYS A 1 103 ? 0.11 -18.797 6.066 1 96.25 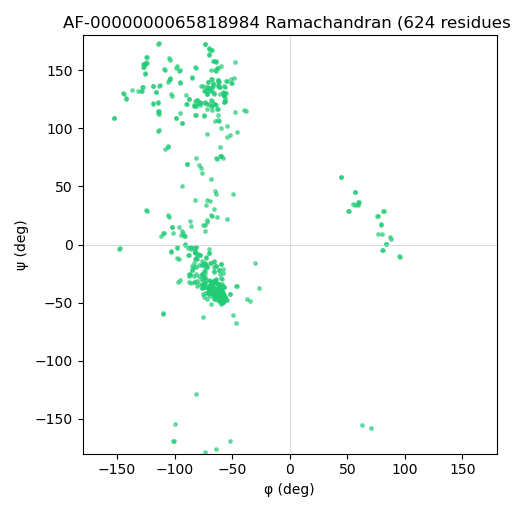103 LYS A O 1
ATOM 839 N N . ASP A 1 104 ? 0.572 -20.797 5.199 1 92.56 104 ASP A N 1
ATOM 840 C CA . ASP A 1 104 ? -0.671 -20.812 4.434 1 92.56 104 ASP A CA 1
ATOM 841 C C . ASP A 1 104 ? -1.885 -20.719 5.352 1 92.56 104 ASP A C 1
ATOM 843 O O . ASP A 1 104 ? -2.854 -20.031 5.047 1 92.56 104 ASP A O 1
ATOM 847 N N . ALA A 1 105 ? -1.864 -21.438 6.438 1 91.06 105 ALA A N 1
ATOM 848 C CA . ALA A 1 105 ? -2.959 -21.391 7.406 1 91.06 105 ALA A CA 1
ATOM 849 C C . ALA A 1 105 ? -3.121 -20 7.988 1 91.06 105 ALA A C 1
ATOM 851 O O . ALA A 1 105 ? -4.242 -19.516 8.172 1 91.06 105 ALA A O 1
ATOM 852 N N . LEU A 1 106 ? -2.02 -19.328 8.281 1 93.62 106 LEU A N 1
ATOM 853 C CA . LEU A 1 106 ? -2.062 -17.969 8.812 1 93.62 106 LEU A CA 1
ATOM 854 C C . LEU A 1 106 ? -2.711 -17.016 7.809 1 93.62 106 LEU A C 1
ATOM 856 O O . LEU A 1 106 ? -3.572 -16.219 8.18 1 93.62 106 LEU A O 1
ATOM 860 N N . TRP A 1 107 ? -2.27 -17.109 6.559 1 93.56 107 TRP A N 1
ATOM 861 C CA . TRP A 1 107 ? -2.832 -16.266 5.512 1 93.56 107 TRP A CA 1
ATOM 862 C C . TRP A 1 107 ? -4.328 -16.531 5.348 1 93.56 107 TRP A C 1
ATOM 864 O O . TRP A 1 107 ? -5.117 -15.586 5.215 1 93.56 107 TRP A O 1
ATOM 874 N N . ASN A 1 108 ? -4.766 -17.734 5.414 1 84.75 108 ASN A N 1
ATOM 875 C CA . ASN A 1 108 ? -6.16 -18.109 5.227 1 84.75 108 ASN A CA 1
ATOM 876 C C . ASN A 1 108 ? -7.023 -17.688 6.41 1 84.75 108 ASN A C 1
ATOM 878 O O . ASN A 1 108 ? -8.24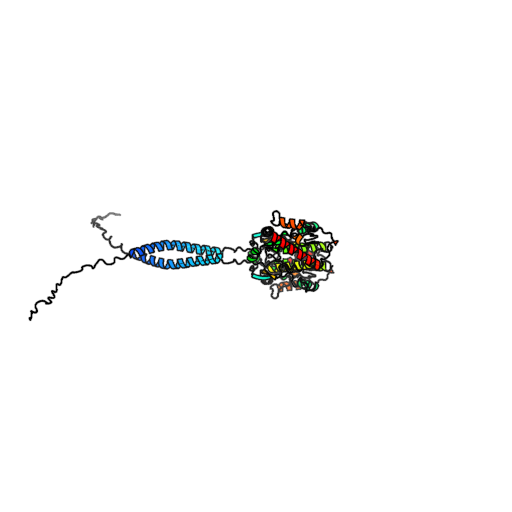2 -17.594 6.293 1 84.75 108 ASN A O 1
ATOM 882 N N . ALA A 1 109 ? -6.406 -17.438 7.512 1 87.5 109 ALA A N 1
ATOM 883 C CA . ALA A 1 109 ? -7.133 -17.047 8.711 1 87.5 109 ALA A CA 1
ATOM 884 C C . ALA A 1 109 ? -7.465 -15.555 8.688 1 87.5 109 ALA A C 1
ATOM 886 O O . ALA A 1 109 ? -8.281 -15.078 9.484 1 87.5 109 ALA A O 1
ATOM 887 N N . ILE A 1 110 ? -6.871 -14.805 7.766 1 88.94 110 ILE A N 1
ATOM 888 C CA . ILE A 1 110 ? -7.184 -13.383 7.66 1 88.94 110 ILE A CA 1
ATOM 889 C C . ILE A 1 110 ? -8.617 -13.203 7.176 1 88.94 110 ILE A C 1
ATOM 891 O O . ILE A 1 110 ? -8.992 -13.719 6.121 1 88.94 110 ILE A O 1
ATOM 895 N N . ASP A 1 111 ? -9.422 -12.547 8.008 1 79.69 111 ASP A N 1
ATOM 896 C CA . ASP A 1 111 ? -10.805 -12.281 7.641 1 79.69 111 ASP A CA 1
ATOM 897 C C . ASP A 1 111 ? -10.906 -11.047 6.75 1 79.69 111 ASP A C 1
ATOM 899 O O . ASP A 1 111 ? -10.789 -9.914 7.234 1 79.69 111 ASP A O 1
ATOM 903 N N . ILE A 1 112 ? -11.234 -11.242 5.586 1 78.62 112 ILE A N 1
ATOM 904 C CA . ILE A 1 112 ? -11.289 -10.148 4.617 1 78.62 112 ILE A CA 1
ATOM 905 C C . ILE A 1 112 ? -12.727 -9.648 4.484 1 78.62 112 ILE A C 1
ATOM 907 O O . ILE A 1 112 ? -12.961 -8.57 3.932 1 78.62 112 ILE A O 1
ATOM 911 N N . SER A 1 113 ? -13.688 -10.352 5.023 1 83.75 113 SER A N 1
ATOM 912 C CA . SER A 1 113 ? -15.094 -10.039 4.832 1 83.75 113 SER A CA 1
ATOM 913 C C . SER A 1 113 ? -15.5 -8.812 5.637 1 83.75 113 SER A C 1
ATOM 915 O O . SER A 1 113 ? -16.469 -8.125 5.285 1 83.75 113 SER A O 1
ATOM 917 N N . GLU A 1 114 ? -14.773 -8.516 6.637 1 88.44 114 GLU A N 1
ATOM 918 C CA . GLU A 1 114 ? -15.141 -7.406 7.508 1 88.44 114 GLU A CA 1
ATOM 919 C C . GLU A 1 114 ? -15.102 -6.078 6.762 1 88.44 114 GLU A C 1
ATOM 921 O O . GLU A 1 114 ? -15.75 -5.109 7.164 1 88.44 114 GLU A O 1
ATOM 926 N N . GLY A 1 115 ? -14.438 -6.02 5.645 1 93.44 115 GLY A N 1
ATOM 927 C CA . GLY A 1 115 ? -14.266 -4.773 4.91 1 93.44 115 GLY A CA 1
ATOM 928 C C . GLY A 1 115 ? -15.5 -4.371 4.125 1 93.44 115 GLY A C 1
ATOM 929 O O . GLY A 1 115 ? -15.578 -3.254 3.609 1 93.44 115 GLY A O 1
ATOM 930 N N . PHE A 1 116 ? -16.5 -5.289 4.055 1 93.19 116 PHE A N 1
ATOM 931 C CA . PHE A 1 116 ? -17.766 -4.949 3.404 1 93.19 116 PHE A CA 1
ATOM 932 C C . PHE A 1 116 ? -18.688 -4.207 4.363 1 93.19 116 PHE A C 1
ATOM 934 O O . PHE A 1 116 ? -19.062 -4.742 5.406 1 93.19 116 PHE A O 1
ATOM 941 N N . VAL A 1 117 ? -19.016 -2.992 3.961 1 95.75 117 VAL A N 1
ATOM 942 C CA . VAL A 1 117 ? -19.766 -2.141 4.875 1 95.75 117 VAL A CA 1
ATOM 943 C C . VAL A 1 117 ? -21.031 -1.637 4.191 1 95.75 117 VAL A C 1
ATOM 945 O O . VAL A 1 117 ? -21.109 -1.605 2.959 1 95.75 117 VAL A O 1
ATOM 948 N N . ALA A 1 118 ? -21.984 -1.322 4.98 1 95.44 118 ALA A N 1
ATOM 949 C CA . ALA A 1 118 ? -23.203 -0.653 4.555 1 95.44 118 ALA A CA 1
ATOM 950 C C . ALA A 1 118 ? -23.297 0.753 5.141 1 95.44 118 ALA A C 1
ATOM 952 O O . ALA A 1 118 ? -23.406 0.919 6.359 1 95.44 118 ALA A O 1
ATOM 953 N N . ILE A 1 119 ? -23.25 1.721 4.273 1 96.5 119 ILE A N 1
ATOM 954 C CA . ILE A 1 119 ? -23.266 3.117 4.699 1 96.5 119 ILE A CA 1
ATOM 955 C C . ILE A 1 119 ?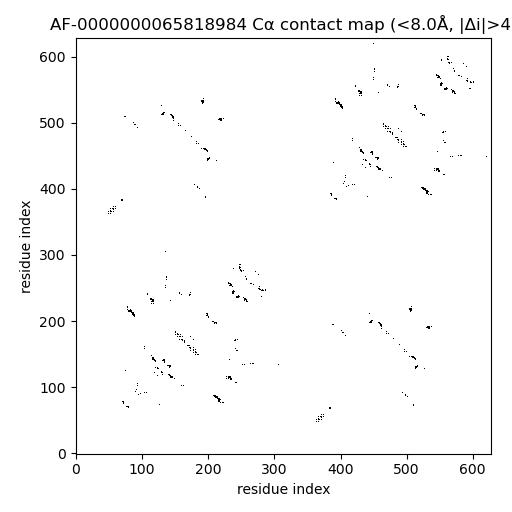 -24.562 3.785 4.254 1 96.5 119 ILE A C 1
ATOM 957 O O . ILE A 1 119 ? -25.016 3.584 3.123 1 96.5 119 ILE A O 1
ATOM 961 N N . SER A 1 120 ? -25.141 4.57 5.156 1 96.06 120 SER A N 1
ATOM 962 C CA . SER A 1 120 ? -26.375 5.254 4.805 1 96.06 120 SER A CA 1
ATOM 963 C C . SER A 1 120 ? -26.156 6.262 3.686 1 96.06 120 SER A C 1
ATOM 965 O O . SER A 1 120 ? -25.062 6.84 3.568 1 96.06 120 SER A O 1
ATOM 967 N N . ASN A 1 121 ? -27.203 6.418 2.945 1 93.69 121 ASN A N 1
ATOM 968 C CA . ASN A 1 121 ? -27.125 7.391 1.859 1 93.69 121 ASN A CA 1
ATOM 969 C C . ASN A 1 121 ? -26.812 8.789 2.379 1 93.69 121 ASN A C 1
ATOM 971 O O . ASN A 1 121 ? -26.031 9.523 1.762 1 93.69 121 ASN A O 1
ATOM 975 N N . ASP A 1 122 ? -27.297 9.109 3.537 1 95.88 122 ASP A N 1
ATOM 976 C CA . ASP A 1 122 ? -27.016 10.406 4.148 1 95.88 122 ASP A CA 1
ATOM 977 C C . ASP A 1 122 ? -25.531 10.531 4.492 1 95.88 122 ASP A C 1
ATOM 979 O O . ASP A 1 122 ? -24.906 11.562 4.207 1 95.88 122 ASP A O 1
ATOM 983 N N . GLU A 1 123 ? -25.062 9.5 5.086 1 95.44 123 GLU A N 1
ATOM 984 C CA . GLU A 1 123 ? -23.656 9.516 5.457 1 95.44 123 GLU A CA 1
ATOM 985 C C . GLU A 1 123 ? -22.766 9.547 4.223 1 95.44 123 GLU A C 1
ATOM 987 O O . GLU A 1 123 ? -21.75 10.266 4.195 1 95.44 123 GLU A O 1
ATOM 992 N N . SER A 1 124 ? -23.062 8.766 3.219 1 95.19 124 SER A N 1
ATOM 993 C CA . SER A 1 124 ? -22.266 8.766 1.996 1 95.19 124 SER A CA 1
ATOM 994 C C . SER A 1 124 ? -22.281 10.141 1.33 1 95.19 124 SER A C 1
ATOM 996 O O . SER A 1 124 ? -21.25 10.586 0.801 1 95.19 124 SER A O 1
ATOM 998 N N . ASP A 1 125 ? -23.375 10.844 1.365 1 94.94 125 ASP A N 1
ATOM 999 C CA . ASP A 1 125 ? -23.469 12.195 0.834 1 94.94 125 ASP A CA 1
ATOM 1000 C C . ASP A 1 125 ? -22.547 13.148 1.601 1 94.94 125 ASP A C 1
ATOM 1002 O O . ASP A 1 125 ? -21.859 13.969 0.998 1 94.94 125 ASP A O 1
ATOM 1006 N N . ARG A 1 126 ? -22.562 13.008 2.865 1 94.06 126 ARG A N 1
ATOM 1007 C CA . ARG A 1 126 ? -21.75 13.867 3.705 1 94.06 126 ARG A CA 1
ATOM 1008 C C . ARG A 1 126 ? -20.266 13.609 3.467 1 94.06 126 ARG A C 1
ATOM 1010 O O . ARG A 1 126 ? -19.438 14.539 3.535 1 94.06 126 ARG A O 1
ATOM 1017 N N . LEU A 1 127 ? -19.984 12.398 3.156 1 91.88 127 LEU A N 1
ATOM 1018 C CA . LEU A 1 127 ? -18.594 12.016 2.967 1 91.88 127 LEU A CA 1
ATOM 1019 C C . LEU A 1 127 ? -18.156 12.242 1.522 1 91.88 127 LEU A C 1
ATOM 1021 O O . LEU A 1 127 ? -16.984 12.102 1.195 1 91.88 127 LEU A O 1
ATOM 1025 N N . GLY A 1 128 ? -19.078 12.555 0.638 1 92.44 128 GLY A N 1
ATOM 1026 C CA . GLY A 1 128 ? -18.766 12.781 -0.765 1 92.44 128 GLY A CA 1
ATOM 1027 C C . GLY A 1 128 ? -18.516 11.492 -1.532 1 92.44 128 GLY A C 1
ATOM 1028 O O . GLY A 1 128 ? -17.781 11.484 -2.523 1 92.44 128 GLY A O 1
ATOM 1029 N N . LEU A 1 129 ? -19.062 10.43 -1.062 1 94 129 LEU A N 1
ATOM 1030 C CA . LEU A 1 129 ? -18.953 9.133 -1.726 1 94 129 LEU A CA 1
ATOM 1031 C C . LEU A 1 129 ? -20.016 8.984 -2.811 1 94 129 LEU A C 1
ATOM 1033 O O . LEU A 1 129 ? -21.141 9.453 -2.65 1 94 129 LEU A O 1
ATOM 1037 N N . PRO A 1 130 ? -19.609 8.312 -3.928 1 91.88 130 PRO A N 1
ATOM 1038 C CA . PRO A 1 130 ? -20.656 8 -4.906 1 91.88 130 PRO A CA 1
ATOM 1039 C C . PRO A 1 130 ? -21.688 7.02 -4.367 1 91.88 130 PRO A C 1
ATOM 1041 O O . PRO A 1 130 ? -21.406 6.25 -3.449 1 91.88 130 PRO A O 1
ATOM 1044 N N . ARG A 1 131 ? -22.844 7.082 -5.016 1 90.19 131 ARG A N 1
ATOM 1045 C CA . ARG A 1 131 ? -23.859 6.098 -4.664 1 90.19 131 ARG A CA 1
ATOM 1046 C C . ARG A 1 131 ? -23.438 4.691 -5.074 1 90.19 131 ARG A C 1
ATOM 1048 O O . ARG A 1 131 ? -22.875 4.5 -6.16 1 90.19 131 ARG A O 1
ATOM 1055 N N . SER A 1 132 ? -23.672 3.799 -4.117 1 91.94 132 SER A N 1
ATOM 1056 C CA . SER A 1 132 ? -23.234 2.426 -4.348 1 91.94 132 SER A CA 1
ATOM 1057 C C . SER A 1 132 ? -24.422 1.477 -4.461 1 91.94 132 SER A C 1
ATOM 1059 O O . SER A 1 132 ? -25.578 1.896 -4.328 1 91.94 132 SER A O 1
ATOM 1061 N N . LYS A 1 133 ? -24.078 0.203 -4.828 1 87.06 133 LYS A N 1
ATOM 1062 C CA . LYS A 1 133 ? -25.109 -0.834 -4.855 1 87.06 133 LYS A CA 1
ATOM 1063 C C . LYS A 1 133 ? -25.891 -0.862 -3.547 1 87.06 133 LYS A C 1
ATOM 1065 O O . LYS A 1 133 ? -25.312 -0.747 -2.465 1 87.06 133 LYS A O 1
ATOM 1070 N N . THR A 1 134 ? -27.141 -1.031 -3.756 1 85.31 134 THR A N 1
ATOM 1071 C CA . THR A 1 134 ? -28.031 -0.976 -2.598 1 85.31 134 THR A CA 1
ATOM 1072 C C . THR A 1 134 ? -27.828 -2.191 -1.7 1 85.31 134 THR A C 1
ATOM 1074 O O . THR A 1 134 ? -27.688 -3.316 -2.189 1 85.31 134 THR A O 1
ATOM 1077 N N . PHE A 1 135 ? -27.75 -1.936 -0.39 1 89.56 135 PHE A N 1
ATOM 1078 C CA . PHE A 1 135 ? -27.703 -2.988 0.617 1 89.56 135 PHE A CA 1
ATOM 1079 C C . PHE A 1 135 ? -29 -3.77 0.655 1 89.56 135 PHE A C 1
ATOM 1081 O O . PHE A 1 135 ? -30.078 -3.178 0.712 1 89.56 135 PHE A O 1
ATOM 1088 N N . PRO A 1 136 ? -28.891 -5.055 0.614 1 83.25 136 PRO A N 1
ATOM 1089 C CA . PRO A 1 136 ? -30.109 -5.836 0.423 1 83.25 136 PRO A CA 1
ATOM 1090 C C . PRO A 1 136 ? -31.078 -5.719 1.603 1 83.25 136 PRO A C 1
ATOM 1092 O O . PRO A 1 136 ? -32.281 -5.848 1.428 1 83.25 136 PRO A O 1
ATOM 1095 N N . TRP A 1 137 ? -30.594 -5.383 2.77 1 88.25 137 TRP A N 1
ATOM 1096 C CA . TRP A 1 137 ? -31.438 -5.441 3.957 1 88.25 137 TRP A CA 1
ATOM 1097 C C . TRP A 1 137 ? -31.891 -4.043 4.371 1 88.25 137 TRP A C 1
ATOM 1099 O O . TRP A 1 137 ? -32.688 -3.891 5.293 1 88.25 137 TRP A O 1
ATOM 1109 N N . ASP A 1 138 ? -31.391 -3.01 3.709 1 87.81 138 ASP A N 1
ATOM 1110 C CA . ASP A 1 138 ? -31.734 -1.623 4.012 1 87.81 138 ASP A CA 1
ATOM 1111 C C . ASP A 1 138 ? -31.594 -0.739 2.773 1 87.81 138 ASP A C 1
ATOM 1113 O O . ASP A 1 138 ? -30.484 -0.357 2.402 1 87.81 138 ASP A O 1
ATOM 1117 N N . ALA A 1 139 ? -32.656 -0.294 2.219 1 86.62 139 ALA A N 1
ATOM 1118 C CA . ALA A 1 139 ? -32.688 0.425 0.949 1 86.62 139 ALA A CA 1
ATOM 1119 C C . ALA A 1 139 ? -32.031 1.802 1.082 1 86.62 139 ALA A C 1
ATOM 1121 O O . ALA A 1 139 ? -31.703 2.443 0.08 1 86.62 139 ALA A O 1
ATOM 1122 N N . ASN A 1 140 ? -31.859 2.252 2.264 1 89.81 140 ASN A N 1
ATOM 1123 C CA . ASN A 1 140 ? -31.266 3.57 2.475 1 89.81 140 ASN A CA 1
ATOM 1124 C C . ASN A 1 140 ? -29.75 3.488 2.629 1 89.81 140 ASN A C 1
ATOM 1126 O O . ASN A 1 140 ? -29.109 4.48 2.973 1 89.81 140 ASN A O 1
ATOM 1130 N N . LYS A 1 141 ? -29.25 2.293 2.396 1 92.44 141 LYS A N 1
ATOM 1131 C CA . LYS A 1 141 ? -27.797 2.111 2.531 1 92.44 141 LYS A CA 1
ATOM 1132 C C . LYS A 1 141 ? -27.203 1.526 1.256 1 92.44 141 LYS A C 1
ATOM 1134 O O . LYS A 1 141 ? -27.891 0.833 0.501 1 92.44 141 LYS A O 1
ATOM 1139 N N . GLY A 1 142 ? -25.984 1.936 0.993 1 92.12 142 GLY A N 1
ATOM 1140 C CA . GLY A 1 142 ? -25.188 1.339 -0.071 1 92.12 142 GLY A CA 1
ATOM 1141 C C . GLY A 1 142 ? -24.047 0.483 0.444 1 92.12 142 GLY A C 1
ATOM 1142 O O . GLY A 1 142 ? -23.516 0.741 1.522 1 92.12 142 GLY A O 1
ATOM 1143 N N . ILE A 1 143 ? -23.688 -0.547 -0.373 1 92.56 143 ILE A N 1
ATOM 1144 C CA . ILE A 1 143 ? -22.594 -1.441 -0.022 1 92.56 143 ILE A CA 1
ATOM 1145 C C . ILE A 1 143 ? -21.281 -0.862 -0.528 1 92.56 143 ILE A C 1
ATOM 1147 O O . ILE A 1 143 ? -21.156 -0.489 -1.698 1 92.56 143 ILE A O 1
ATOM 1151 N N . TYR A 1 144 ? -20.344 -0.71 0.349 1 95 144 TYR A N 1
ATOM 1152 C CA . TYR A 1 144 ? -18.984 -0.285 0.02 1 95 144 TYR A CA 1
ATOM 1153 C C . TYR A 1 144 ? -17.953 -1.292 0.528 1 95 144 TYR A C 1
ATOM 1155 O O . TYR A 1 144 ? -18.281 -2.16 1.342 1 95 144 TYR A O 1
ATOM 1163 N N . VAL A 1 145 ? -16.797 -1.21 -0.032 1 95.12 145 VAL A N 1
ATOM 1164 C CA . VAL A 1 145 ? -15.672 -2.016 0.435 1 95.12 145 VAL A CA 1
ATOM 1165 C C . VAL A 1 145 ? -14.539 -1.104 0.918 1 95.12 145 VAL A C 1
ATOM 1167 O O . VAL A 1 145 ? -14.078 -0.235 0.177 1 95.12 145 VAL A O 1
ATOM 1170 N N . SER A 1 146 ? -14.203 -1.303 2.182 1 96.62 146 SER A N 1
ATOM 1171 C CA . SER A 1 146 ? -13.023 -0.583 2.66 1 96.62 146 SER A CA 1
ATOM 1172 C C . SER A 1 146 ? -11.797 -0.913 1.818 1 96.62 146 SER A C 1
ATOM 1174 O O . SER A 1 146 ? -11.445 -2.084 1.653 1 96.62 146 SER A O 1
ATOM 1176 N N . HIS A 1 147 ? -11.164 0.143 1.384 1 97.5 147 HIS A N 1
ATOM 1177 C CA . HIS A 1 147 ? -10.086 -0.076 0.425 1 97.5 147 HIS A CA 1
ATOM 1178 C C . HIS A 1 147 ? -8.922 -0.822 1.067 1 97.5 147 HIS A C 1
ATOM 1180 O O . HIS A 1 147 ? -8.266 -1.637 0.415 1 97.5 147 HIS A O 1
ATOM 1186 N N . GLY A 1 148 ? -8.547 -0.453 2.324 1 97.44 148 GLY A N 1
ATOM 1187 C CA . GLY A 1 148 ? -7.535 -1.231 3.023 1 97.44 148 GLY A CA 1
ATOM 1188 C C . GLY A 1 148 ? -7.84 -2.717 3.053 1 97.44 148 GLY A C 1
ATOM 1189 O O . GLY A 1 148 ? -6.953 -3.543 2.82 1 97.44 148 GLY A O 1
ATOM 1190 N N . HIS A 1 149 ? -9.047 -3.078 3.291 1 96.06 149 HIS A N 1
ATOM 1191 C CA . HIS A 1 149 ? -9.461 -4.477 3.312 1 96.06 149 HIS A CA 1
ATOM 1192 C C . HIS A 1 149 ? -9.461 -5.074 1.909 1 96.06 149 HIS A C 1
ATOM 1194 O O . HIS A 1 149 ? -9.164 -6.258 1.734 1 96.06 149 HIS A O 1
ATOM 1200 N N . HIS A 1 150 ? -9.852 -4.25 0.927 1 95 150 HIS A N 1
ATOM 1201 C CA . HIS A 1 150 ? -9.758 -4.691 -0.459 1 95 150 HIS A CA 1
ATOM 1202 C C . HIS A 1 150 ? -8.32 -5.074 -0.814 1 95 150 HIS A C 1
ATOM 1204 O O . HIS A 1 150 ? -8.086 -6.141 -1.388 1 95 150 HIS A O 1
ATOM 1210 N N . ALA A 1 151 ? -7.41 -4.215 -0.473 1 97.25 151 ALA A N 1
ATOM 1211 C CA . ALA A 1 151 ? -5.996 -4.48 -0.732 1 97.25 151 ALA A CA 1
ATOM 1212 C C . ALA A 1 151 ? -5.527 -5.727 0.018 1 97.25 151 ALA A C 1
ATOM 1214 O O . ALA A 1 151 ? -4.754 -6.523 -0.516 1 97.25 151 ALA A O 1
ATOM 1215 N N . LEU A 1 152 ? -5.957 -5.848 1.237 1 95.56 152 LEU A N 1
ATOM 1216 C CA . LEU A 1 152 ? -5.598 -7.027 2.02 1 95.56 152 LEU A CA 1
ATOM 1217 C C . LEU A 1 152 ? -6.168 -8.289 1.388 1 95.56 152 LEU A C 1
ATOM 1219 O O . LEU A 1 152 ? -5.484 -9.312 1.312 1 95.56 152 LEU A O 1
ATOM 1223 N N . HIS A 1 153 ? -7.402 -8.234 0.94 1 91.62 153 HIS A N 1
ATOM 1224 C CA . HIS A 1 153 ? -8.016 -9.336 0.207 1 91.62 153 HIS A CA 1
ATOM 1225 C C . HIS A 1 153 ? -7.176 -9.727 -1.007 1 91.62 153 HIS A C 1
ATOM 1227 O O . HIS A 1 153 ? -6.918 -10.914 -1.235 1 91.62 153 HIS A O 1
ATOM 1233 N N . CYS A 1 154 ? -6.777 -8.734 -1.766 1 93.69 154 CYS A N 1
ATOM 1234 C CA . CYS A 1 154 ? -5.93 -8.969 -2.93 1 93.69 154 CYS A CA 1
ATOM 1235 C C . CYS A 1 154 ? -4.641 -9.68 -2.533 1 93.69 154 CYS A C 1
ATOM 1237 O O . CYS A 1 154 ? -4.215 -10.617 -3.209 1 93.69 154 CYS A O 1
ATOM 1239 N N . THR A 1 155 ? -4.035 -9.242 -1.471 1 95.75 155 THR A N 1
ATOM 1240 C CA . THR A 1 155 ? -2.771 -9.82 -1.031 1 95.75 155 THR A CA 1
ATOM 1241 C C . THR A 1 155 ? -2.963 -11.273 -0.597 1 95.75 155 THR A C 1
ATOM 1243 O O . THR A 1 155 ? -2.123 -12.125 -0.886 1 95.75 155 THR A O 1
ATOM 1246 N N . VAL A 1 156 ? -4.051 -11.555 0.062 1 92.88 156 VAL A N 1
ATOM 1247 C CA . VAL A 1 156 ? -4.359 -12.914 0.48 1 92.88 156 VAL A CA 1
ATOM 1248 C C . VAL A 1 156 ? -4.57 -13.797 -0.749 1 92.88 156 VAL A C 1
ATOM 1250 O O . VAL A 1 156 ? -4.098 -14.938 -0.792 1 92.88 156 VAL A O 1
ATOM 1253 N N . LEU A 1 157 ? -5.258 -13.32 -1.757 1 90.62 157 LEU A N 1
ATOM 1254 C CA . LEU A 1 157 ? -5.48 -14.078 -2.98 1 90.62 157 LEU A CA 1
ATOM 1255 C C . LEU A 1 157 ? -4.164 -14.328 -3.713 1 90.62 157 LEU A C 1
ATOM 1257 O O . LEU A 1 157 ? -3.959 -15.406 -4.273 1 90.62 157 LEU A O 1
ATOM 1261 N N . LEU A 1 158 ? -3.33 -13.328 -3.707 1 94.94 158 LEU A N 1
ATOM 1262 C CA . LEU A 1 158 ? -2.01 -13.5 -4.305 1 94.94 158 LEU A CA 1
ATOM 1263 C C . LEU A 1 158 ? -1.232 -14.602 -3.584 1 94.94 158 LEU A C 1
ATOM 1265 O O . LEU A 1 158 ? -0.563 -15.414 -4.223 1 94.94 158 LEU A O 1
ATOM 1269 N N . HIS A 1 159 ? -1.308 -14.609 -2.256 1 95.38 159 HIS A N 1
ATOM 1270 C CA . HIS A 1 159 ? -0.677 -15.695 -1.515 1 95.38 159 HIS A CA 1
ATOM 1271 C C . HIS A 1 159 ? -1.237 -17.047 -1.937 1 95.38 159 HIS A C 1
ATOM 1273 O O . HIS A 1 159 ? -0.479 -17.969 -2.234 1 95.38 159 HIS A O 1
ATOM 1279 N N . ALA A 1 160 ? -2.523 -17.156 -1.972 1 90.81 160 ALA A N 1
ATOM 1280 C CA . ALA A 1 160 ? -3.156 -18.438 -2.314 1 90.81 160 ALA A CA 1
ATOM 1281 C C . ALA A 1 160 ? -2.707 -18.922 -3.691 1 90.81 160 ALA A C 1
ATOM 1283 O O . ALA A 1 160 ? -2.369 -20.094 -3.865 1 90.81 160 ALA A O 1
ATOM 1284 N N . TYR A 1 161 ? -2.734 -18 -4.637 1 91.19 161 TYR A N 1
ATOM 1285 C CA . TYR A 1 161 ? -2.352 -18.359 -6 1 91.19 161 TYR A CA 1
ATOM 1286 C C . TYR A 1 161 ? -0.902 -18.828 -6.055 1 91.19 161 TYR A C 1
ATOM 1288 O O . TYR A 1 161 ? -0.604 -19.875 -6.633 1 91.19 161 TYR A O 1
ATOM 1296 N N . THR A 1 162 ? -0.002 -18.078 -5.434 1 94.69 162 THR A N 1
ATOM 1297 C CA . THR A 1 162 ? 1.42 -18.391 -5.5 1 94.69 162 THR A CA 1
ATOM 1298 C C . THR A 1 162 ? 1.733 -19.641 -4.68 1 94.69 162 THR A C 1
ATOM 1300 O O . THR A 1 162 ? 2.611 -20.438 -5.047 1 94.69 162 THR A O 1
ATOM 1303 N N . TYR A 1 163 ? 1.078 -19.797 -3.559 1 93.5 163 TYR A N 1
ATOM 1304 C CA . TYR A 1 163 ? 1.254 -21 -2.754 1 93.5 163 TYR A CA 1
ATOM 1305 C C . TYR A 1 163 ? 0.879 -22.25 -3.549 1 93.5 163 TYR A C 1
ATOM 1307 O O . TYR A 1 163 ? 1.649 -23.203 -3.605 1 93.5 163 TYR A O 1
ATOM 1315 N N . ASP A 1 164 ? -0.313 -22.234 -4.152 1 90.38 164 ASP A N 1
ATOM 1316 C CA . ASP A 1 164 ? -0.74 -23.375 -4.953 1 90.38 164 ASP A CA 1
ATOM 1317 C C . ASP A 1 164 ? 0.252 -23.656 -6.078 1 90.38 164 ASP A C 1
ATOM 1319 O O . ASP A 1 164 ? 0.622 -24.812 -6.312 1 90.38 164 ASP A O 1
ATOM 1323 N N . ALA A 1 165 ? 0.634 -22.641 -6.777 1 91.5 165 ALA A N 1
ATOM 1324 C CA . ALA A 1 165 ? 1.613 -22.812 -7.848 1 91.5 165 ALA A CA 1
ATOM 1325 C C . ALA A 1 165 ? 2.908 -23.422 -7.316 1 91.5 165 ALA A C 1
ATOM 1327 O O . ALA A 1 165 ? 3.486 -24.312 -7.945 1 91.5 165 ALA A O 1
ATOM 1328 N N . HIS A 1 166 ? 3.344 -22.906 -6.188 1 93.56 166 HIS A N 1
ATOM 1329 C CA . HIS A 1 166 ? 4.574 -23.406 -5.582 1 93.56 166 HIS A CA 1
ATOM 1330 C C . HIS A 1 166 ? 4.453 -24.891 -5.215 1 93.56 166 HIS A C 1
ATOM 1332 O O . HIS A 1 166 ? 5.426 -25.641 -5.309 1 93.56 166 HIS A O 1
ATOM 1338 N N . GLN A 1 167 ? 3.303 -25.297 -4.816 1 91.62 167 GLN A N 1
ATOM 1339 C CA . GLN A 1 167 ? 3.049 -26.672 -4.418 1 91.62 167 GLN A CA 1
ATOM 1340 C C . GLN A 1 167 ? 2.801 -27.562 -5.637 1 91.62 167 GLN A C 1
ATOM 1342 O O . GLN A 1 167 ? 2.547 -28.75 -5.5 1 91.62 167 GLN A O 1
ATOM 1347 N N . GLY A 1 168 ? 2.816 -26.969 -6.797 1 89 168 GLY A N 1
ATOM 1348 C CA . GLY A 1 168 ? 2.576 -27.719 -8.016 1 89 168 GLY A CA 1
ATOM 1349 C C . GLY A 1 168 ? 1.107 -28 -8.266 1 89 168 GLY A C 1
ATOM 1350 O O . GLY A 1 168 ? 0.764 -28.922 -9 1 89 168 GLY A O 1
ATOM 1351 N N . LYS A 1 169 ? 0.247 -27.281 -7.605 1 84.44 169 LYS A N 1
ATOM 1352 C CA . LYS A 1 169 ? -1.197 -27.422 -7.781 1 84.44 169 LYS A CA 1
ATOM 1353 C C . LYS A 1 169 ? -1.739 -26.359 -8.727 1 84.44 169 LYS A C 1
ATOM 1355 O O . LYS A 1 169 ? -1.146 -25.281 -8.867 1 84.44 169 LYS A O 1
ATOM 1360 N N . LYS A 1 170 ? -2.826 -26.672 -9.375 1 81.19 170 LYS A N 1
ATOM 1361 C CA . LYS A 1 170 ? -3.527 -25.625 -10.133 1 81.19 170 LYS A CA 1
ATOM 1362 C C . LYS A 1 170 ? -4.156 -24.594 -9.203 1 81.19 170 LYS A C 1
ATOM 1364 O O . LYS A 1 170 ? -4.957 -24.938 -8.336 1 81.19 170 LYS A O 1
ATOM 1369 N N . PRO A 1 171 ? -3.789 -23.406 -9.438 1 81.19 171 PRO A N 1
ATOM 1370 C CA . PRO A 1 171 ? -4.391 -22.391 -8.57 1 81.19 171 PRO A CA 1
ATOM 1371 C C . PRO A 1 171 ? -5.906 -22.312 -8.719 1 81.19 171 PRO A C 1
ATOM 1373 O O . PRO A 1 171 ? -6.422 -22.391 -9.836 1 81.19 171 PRO A O 1
ATOM 1376 N N . LEU A 1 172 ? -6.59 -22.109 -7.621 1 73.94 172 LEU A N 1
ATOM 1377 C CA . LEU A 1 172 ? -8.047 -22.031 -7.617 1 73.94 172 LEU A CA 1
ATOM 1378 C C . LEU A 1 172 ? -8.516 -20.594 -7.895 1 73.94 172 LEU A C 1
ATOM 1380 O O . LEU A 1 172 ? -9.602 -20.391 -8.43 1 73.94 172 LEU A O 1
ATOM 1384 N N . VAL A 1 173 ? -7.668 -19.656 -7.539 1 80.38 173 VAL A N 1
ATOM 1385 C CA . VAL A 1 173 ? -7.98 -18.25 -7.824 1 80.38 173 VAL A CA 1
ATOM 1386 C C . VAL A 1 173 ? -7.762 -17.969 -9.305 1 80.38 173 VAL A C 1
ATOM 1388 O O . VAL A 1 173 ? -6.77 -18.406 -9.891 1 80.38 173 VAL A O 1
ATOM 1391 N N . SER A 1 174 ? -8.711 -17.25 -9.867 1 82.81 174 SER A N 1
ATOM 1392 C CA . SER A 1 174 ? -8.57 -16.938 -11.289 1 82.81 174 SER A CA 1
ATOM 1393 C C . SER A 1 174 ? -7.402 -15.984 -11.531 1 82.81 174 SER A C 1
ATOM 1395 O O . SER A 1 174 ? -7.168 -15.062 -10.75 1 82.81 174 SER A O 1
ATOM 1397 N N . TYR A 1 175 ? -6.691 -16.219 -12.656 1 88 175 TYR A N 1
ATOM 1398 C CA . TYR A 1 175 ? -5.566 -15.359 -12.984 1 88 175 TYR A CA 1
ATOM 1399 C C . TYR A 1 175 ? -6.039 -13.93 -13.258 1 88 175 TYR A C 1
ATOM 1401 O O . TYR A 1 175 ? -5.332 -12.969 -12.953 1 88 175 TYR A O 1
ATOM 1409 N N . HIS A 1 176 ? -7.266 -13.781 -13.812 1 86.44 176 HIS A N 1
ATOM 1410 C CA . HIS A 1 176 ? -7.848 -12.469 -14.047 1 86.44 176 HIS A CA 1
ATOM 1411 C C . HIS A 1 176 ? -7.957 -11.68 -12.742 1 86.44 176 HIS A C 1
ATOM 1413 O O . HIS A 1 176 ? -7.68 -10.477 -12.719 1 86.44 176 HIS A O 1
ATOM 1419 N N . HIS A 1 177 ? -8.352 -12.336 -11.695 1 88.19 177 HIS A N 1
ATOM 1420 C CA . HIS A 1 177 ? -8.43 -11.695 -10.391 1 88.19 177 HIS A CA 1
ATOM 1421 C C . HIS A 1 177 ? -7.043 -11.305 -9.891 1 88.19 177 HIS A C 1
ATOM 1423 O O . HIS A 1 177 ? -6.871 -10.234 -9.297 1 88.19 177 HIS A O 1
ATOM 1429 N N . ILE A 1 178 ? -6.074 -12.164 -10.164 1 93.25 178 ILE A N 1
ATOM 1430 C CA . ILE A 1 178 ? -4.695 -11.891 -9.773 1 93.25 178 ILE A CA 1
ATOM 1431 C C . ILE A 1 178 ? -4.195 -10.641 -10.492 1 93.25 178 ILE A C 1
ATOM 1433 O O . ILE A 1 178 ? -3.561 -9.773 -9.883 1 93.25 178 ILE A O 1
ATOM 1437 N N . GLU A 1 179 ? -4.523 -10.508 -11.781 1 94.56 179 GLU A N 1
ATOM 1438 C CA . GLU A 1 179 ? -4.113 -9.328 -12.539 1 94.56 179 GLU A CA 1
ATOM 1439 C C . GLU A 1 179 ? -4.727 -8.062 -11.953 1 94.56 179 GLU A C 1
ATOM 1441 O O . GLU A 1 179 ? -4.047 -7.043 -11.82 1 94.56 179 GLU A O 1
ATOM 1446 N N . HIS A 1 180 ? -5.941 -8.117 -11.641 1 93.25 180 HIS A N 1
ATOM 1447 C CA . HIS A 1 180 ? -6.605 -6.992 -10.984 1 93.25 180 HIS A CA 1
ATOM 1448 C C . HIS A 1 180 ? -5.918 -6.629 -9.68 1 93.25 180 HIS A C 1
ATOM 1450 O O . HIS A 1 180 ? -5.684 -5.449 -9.406 1 93.25 180 HIS A O 1
ATOM 1456 N N . CYS A 1 181 ? -5.656 -7.66 -8.812 1 95.5 181 CYS A N 1
ATOM 1457 C CA . CYS A 1 181 ? -5.023 -7.445 -7.52 1 95.5 181 CYS A CA 1
ATOM 1458 C C . CYS A 1 181 ? -3.678 -6.746 -7.676 1 95.5 181 CYS A C 1
ATOM 1460 O O . CYS A 1 181 ? -3.387 -5.781 -6.969 1 95.5 181 CYS A O 1
ATOM 1462 N N . LEU A 1 182 ? -2.881 -7.215 -8.648 1 98.25 182 LEU A N 1
ATOM 1463 C CA . LEU A 1 182 ? -1.564 -6.633 -8.883 1 98.25 182 LEU A CA 1
ATOM 1464 C C . LEU A 1 182 ? -1.687 -5.18 -9.328 1 98.25 182 LEU A C 1
ATOM 1466 O O . LEU A 1 182 ? -0.947 -4.312 -8.852 1 98.25 182 LEU A O 1
ATOM 1470 N N . ASP A 1 183 ? -2.613 -4.941 -10.195 1 98.31 183 ASP A N 1
ATOM 1471 C CA . ASP A 1 183 ? -2.828 -3.59 -10.703 1 98.31 183 ASP A CA 1
ATOM 1472 C C . ASP A 1 183 ? -3.314 -2.66 -9.594 1 98.31 183 ASP A C 1
ATOM 1474 O O . ASP A 1 183 ? -2.887 -1.506 -9.508 1 98.31 183 ASP A O 1
ATOM 1478 N N . LEU A 1 184 ? -4.207 -3.127 -8.75 1 98.12 184 LEU A N 1
ATOM 1479 C CA . LEU A 1 184 ? -4.688 -2.352 -7.613 1 98.12 184 LEU A CA 1
ATOM 1480 C C . LEU A 1 184 ? -3.537 -1.974 -6.688 1 98.12 184 LEU A C 1
ATOM 1482 O O . LEU A 1 184 ? -3.391 -0.807 -6.312 1 98.12 184 LEU A O 1
ATOM 1486 N N . LEU A 1 185 ? -2.682 -2.957 -6.379 1 98.75 185 LEU A N 1
ATOM 1487 C CA . LEU A 1 185 ? -1.551 -2.715 -5.488 1 98.75 185 LEU A CA 1
ATOM 1488 C C . LEU A 1 185 ? -0.567 -1.733 -6.117 1 98.75 185 LEU A C 1
ATOM 1490 O O . LEU A 1 185 ? -0.029 -0.861 -5.434 1 98.75 185 LEU A O 1
ATOM 1494 N N . ARG A 1 186 ? -0.313 -1.857 -7.434 1 98.38 186 ARG A N 1
ATOM 1495 C CA . ARG A 1 186 ? 0.566 -0.931 -8.141 1 98.38 186 ARG A CA 1
ATOM 1496 C C . ARG A 1 186 ? 0.056 0.502 -8.023 1 98.38 186 ARG A C 1
ATOM 1498 O O . ARG A 1 186 ? 0.821 1.415 -7.703 1 98.38 186 ARG A O 1
ATOM 1505 N N . GLN A 1 187 ? -1.223 0.696 -8.289 1 98.5 187 GLN A N 1
ATOM 1506 C CA . GLN A 1 187 ? -1.821 2.023 -8.203 1 98.5 187 GLN A CA 1
ATOM 1507 C C . GLN A 1 187 ? -1.708 2.584 -6.789 1 98.5 187 GLN A C 1
ATOM 1509 O O . GLN A 1 187 ? -1.398 3.764 -6.605 1 98.5 187 GLN A O 1
ATOM 1514 N N . ASP A 1 188 ? -1.922 1.709 -5.766 1 98.56 188 ASP A N 1
ATOM 1515 C CA . ASP A 1 188 ? -1.821 2.145 -4.375 1 98.56 188 ASP A CA 1
ATOM 1516 C C . ASP A 1 188 ? -0.399 2.588 -4.039 1 98.56 188 ASP A C 1
ATOM 1518 O O . ASP A 1 188 ? -0.199 3.627 -3.408 1 98.56 188 ASP A O 1
ATOM 1522 N N . ILE A 1 189 ? 0.571 1.782 -4.441 1 98.56 189 ILE A N 1
ATOM 1523 C CA . ILE A 1 189 ? 1.974 2.062 -4.152 1 98.56 189 ILE A CA 1
ATOM 1524 C C . ILE A 1 189 ? 2.361 3.416 -4.742 1 98.56 189 ILE A C 1
ATOM 1526 O O . ILE A 1 189 ? 2.986 4.238 -4.07 1 98.56 189 ILE A O 1
ATOM 1530 N N . MET A 1 190 ? 1.965 3.672 -5.961 1 97.88 190 MET A N 1
ATOM 1531 C CA . MET A 1 190 ? 2.303 4.926 -6.625 1 97.88 190 MET A CA 1
ATOM 1532 C C . MET A 1 190 ? 1.562 6.098 -5.992 1 97.88 190 MET A C 1
ATOM 1534 O O . MET A 1 190 ? 2.1 7.203 -5.898 1 97.88 190 MET A O 1
ATOM 1538 N N . CYS A 1 191 ? 0.338 5.855 -5.543 1 98.38 191 CYS A N 1
ATOM 1539 C CA . CYS A 1 191 ? -0.456 6.887 -4.891 1 98.38 191 CYS A CA 1
ATOM 1540 C C . CYS A 1 191 ? 0.153 7.277 -3.549 1 98.38 191 CYS A C 1
ATOM 1542 O O . CYS A 1 191 ? 0.22 8.461 -3.213 1 98.38 191 CYS A O 1
ATOM 1544 N N . TYR A 1 192 ? 0.61 6.309 -2.793 1 97.75 192 TYR A N 1
ATOM 1545 C CA . TYR A 1 192 ? 1.159 6.566 -1.468 1 97.75 192 TYR A CA 1
ATOM 1546 C C . TYR A 1 192 ? 2.551 7.184 -1.564 1 97.75 192 TYR A C 1
ATOM 1548 O O . TYR A 1 192 ? 2.941 7.988 -0.712 1 97.75 192 TYR A O 1
ATOM 1556 N N . ALA A 1 193 ? 3.291 6.77 -2.58 1 98.12 193 ALA A N 1
ATOM 1557 C CA . ALA A 1 193 ? 4.66 7.254 -2.75 1 98.12 193 ALA A CA 1
ATOM 1558 C C . ALA A 1 193 ? 5.414 7.242 -1.425 1 98.12 193 ALA A C 1
ATOM 1560 O O . ALA A 1 193 ? 5.969 8.266 -1.009 1 98.12 193 ALA A O 1
ATOM 1561 N N . ASN A 1 194 ? 5.512 6.074 -0.811 1 98.06 194 ASN A N 1
ATOM 1562 C CA . ASN A 1 194 ? 6.168 5.93 0.483 1 98.06 194 ASN A CA 1
ATOM 1563 C C . ASN A 1 194 ? 7.648 6.297 0.404 1 98.06 194 ASN A C 1
ATOM 1565 O O . ASN A 1 194 ? 8.43 5.609 -0.256 1 98.06 194 ASN A O 1
ATOM 1569 N N . ASP A 1 195 ? 8.031 7.328 1.115 1 97.38 195 ASP A N 1
ATOM 1570 C CA . ASP A 1 195 ? 9.383 7.863 0.966 1 97.38 195 ASP A CA 1
ATOM 1571 C C . ASP A 1 195 ? 10.281 7.414 2.115 1 97.38 195 ASP A C 1
ATOM 1573 O O . ASP A 1 195 ? 11.32 8.031 2.379 1 97.38 195 ASP A O 1
ATOM 1577 N N . VAL A 1 196 ? 9.812 6.422 2.834 1 97 196 VAL A N 1
ATOM 1578 C CA . VAL A 1 196 ? 10.711 5.855 3.832 1 97 196 VAL A CA 1
ATOM 1579 C C . VAL A 1 196 ? 11.938 5.254 3.141 1 97 196 VAL A C 1
ATOM 1581 O O . VAL A 1 196 ? 11.812 4.629 2.084 1 97 196 VAL A O 1
ATOM 1584 N N . MET A 1 197 ? 13.117 5.504 3.709 1 96.88 197 MET A N 1
ATOM 1585 C CA . MET A 1 197 ? 14.352 4.93 3.184 1 96.88 197 MET A CA 1
ATOM 1586 C C . MET A 1 197 ? 14.766 3.701 3.986 1 96.88 197 MET A C 1
ATOM 1588 O O . MET A 1 197 ? 15.227 3.822 5.121 1 96.88 197 MET A O 1
ATOM 1592 N N . ASP A 1 198 ? 14.625 2.574 3.334 1 95.81 198 ASP A N 1
ATOM 1593 C CA . ASP A 1 198 ? 14.969 1.316 3.99 1 95.81 198 ASP A CA 1
ATOM 1594 C C . ASP A 1 198 ? 16.484 1.15 4.098 1 95.81 198 ASP A C 1
ATOM 1596 O O . ASP A 1 198 ? 17.188 1.157 3.084 1 95.81 198 ASP A O 1
ATOM 1600 N N . TYR A 1 199 ? 16.953 1.002 5.246 1 93.25 199 TYR A N 1
ATOM 1601 C CA . TYR A 1 199 ? 18.391 0.777 5.402 1 93.25 199 TYR A CA 1
ATOM 1602 C C . TYR A 1 199 ? 18.734 -0.687 5.164 1 93.25 199 TYR A C 1
ATOM 1604 O O . TYR A 1 199 ? 17.875 -1.565 5.293 1 93.25 199 TYR A O 1
ATOM 1612 N N . THR A 1 200 ? 19.922 -0.915 4.73 1 84.06 200 THR A N 1
ATOM 1613 C CA . THR A 1 200 ? 20.484 -2.254 4.562 1 84.06 200 THR A CA 1
ATOM 1614 C C . THR A 1 200 ? 21.641 -2.486 5.527 1 84.06 200 THR A C 1
ATOM 1616 O O . THR A 1 200 ? 22.641 -1.778 5.477 1 84.06 200 THR A O 1
ATOM 1619 N N . PRO A 1 201 ? 21.375 -3.391 6.473 1 75.5 201 PRO A N 1
ATOM 1620 C CA . PRO A 1 201 ? 22.484 -3.633 7.398 1 75.5 201 PRO A CA 1
ATOM 1621 C C . PRO A 1 201 ? 23.734 -4.156 6.695 1 75.5 201 PRO A C 1
ATOM 1623 O O . PRO A 1 201 ? 23.641 -4.781 5.637 1 75.5 201 PRO A O 1
ATOM 1626 N N . ASP A 1 202 ? 24.906 -3.604 7.062 1 61 202 ASP A N 1
ATOM 1627 C CA . ASP A 1 202 ? 26.203 -4.02 6.516 1 61 202 ASP A CA 1
ATOM 1628 C C . ASP A 1 202 ? 26.453 -5.504 6.766 1 61 202 ASP A C 1
ATOM 1630 O O . ASP A 1 202 ? 27.172 -6.156 6.004 1 61 202 ASP A O 1
ATOM 1634 N N . HIS A 1 203 ? 25.75 -5.91 7.828 1 47.34 203 HIS A N 1
ATOM 1635 C CA . HIS A 1 203 ? 26.297 -7.129 8.43 1 47.34 203 HIS A CA 1
ATOM 1636 C C . HIS A 1 203 ? 25.812 -8.367 7.68 1 47.34 203 HIS A C 1
ATOM 1638 O O . HIS A 1 203 ? 24.594 -8.586 7.543 1 47.34 203 HIS A O 1
ATOM 1644 N N . GLY A 1 204 ? 26.766 -9.188 7.082 1 44.94 204 GLY A N 1
ATOM 1645 C CA . GLY A 1 204 ? 26.812 -10.578 6.66 1 44.94 204 GLY A CA 1
ATOM 1646 C C . GLY A 1 204 ? 25.938 -10.852 5.453 1 44.94 204 GLY A C 1
ATOM 1647 O O . GLY A 1 204 ? 25.672 -9.961 4.641 1 44.94 204 GLY A O 1
ATOM 1648 N N . ASP A 1 205 ? 25.578 -12.133 5.305 1 43.38 205 ASP A N 1
ATOM 1649 C CA . ASP A 1 205 ? 24.938 -12.836 4.188 1 43.38 205 ASP A CA 1
ATOM 1650 C C . ASP A 1 205 ? 23.469 -12.461 4.066 1 43.38 205 ASP A C 1
ATOM 1652 O O . ASP A 1 205 ? 22.812 -12.812 3.078 1 43.38 205 ASP A O 1
ATOM 1656 N N . ASN A 1 206 ? 22.953 -11.734 5.133 1 48.91 206 ASN A N 1
ATOM 1657 C CA . ASN A 1 206 ? 21.5 -11.625 5.02 1 48.91 206 ASN A CA 1
ATOM 1658 C C . ASN A 1 206 ? 21.062 -10.188 4.77 1 48.91 206 ASN A C 1
ATOM 1660 O O . ASN A 1 206 ? 21.406 -9.281 5.535 1 48.91 206 ASN A O 1
ATOM 1664 N N . PHE A 1 207 ? 20.781 -9.805 3.477 1 60.75 207 PHE A N 1
ATOM 1665 C CA . PHE A 1 207 ? 20.219 -8.523 3.066 1 60.75 207 PHE A CA 1
ATOM 1666 C C . PHE A 1 207 ? 18.812 -8.336 3.637 1 60.75 207 PHE A C 1
ATOM 1668 O O . PHE A 1 207 ? 17.828 -8.562 2.945 1 60.75 207 PHE A O 1
ATOM 1675 N N . LEU A 1 208 ? 18.75 -8.047 5.066 1 78.12 208 LEU A N 1
ATOM 1676 C CA . LEU A 1 208 ? 17.453 -7.824 5.703 1 78.12 208 LEU A CA 1
ATOM 1677 C C . LEU A 1 208 ? 17.062 -6.352 5.648 1 78.12 208 LEU A C 1
ATOM 1679 O O . LEU A 1 208 ? 16.969 -5.688 6.684 1 78.12 208 LEU A O 1
ATOM 1683 N N . THR A 1 209 ? 16.781 -5.906 4.469 1 87.69 209 THR A N 1
ATOM 1684 C CA . THR A 1 209 ? 16.484 -4.504 4.191 1 87.69 209 THR A CA 1
ATOM 1685 C C . THR A 1 209 ? 15.305 -4.027 5.035 1 87.69 209 THR A C 1
ATOM 1687 O O . THR A 1 209 ? 14.258 -4.684 5.078 1 87.69 209 THR A O 1
ATOM 1690 N N . GLY A 1 210 ? 15.531 -2.951 5.848 1 92.88 210 GLY A N 1
ATOM 1691 C CA . GLY A 1 210 ? 14.477 -2.293 6.598 1 92.88 210 GLY A CA 1
ATOM 1692 C C . GLY A 1 210 ? 14.164 -2.982 7.91 1 92.88 210 GLY A C 1
ATOM 1693 O O . GLY A 1 210 ? 13.305 -2.525 8.664 1 92.88 210 GLY A O 1
ATOM 1694 N N . GLU A 1 211 ? 14.891 -4.117 8.242 1 91.88 211 GLU A N 1
ATOM 1695 C CA . GLU A 1 211 ? 14.57 -4.898 9.438 1 91.88 211 GLU A CA 1
ATOM 1696 C C . GLU A 1 211 ? 14.617 -4.035 10.688 1 91.88 211 GLU A C 1
ATOM 1698 O O . GLU A 1 211 ? 15.617 -3.365 10.953 1 91.88 211 GLU A O 1
ATOM 1703 N N . GLY A 1 212 ? 13.492 -4.031 11.406 1 93.06 212 GLY A N 1
ATOM 1704 C CA . GLY A 1 212 ? 13.422 -3.377 12.703 1 93.06 212 GLY A CA 1
ATOM 1705 C C . GLY A 1 212 ? 13.234 -1.876 12.602 1 93.06 212 GLY A C 1
ATOM 1706 O O . GLY A 1 212 ? 13.055 -1.199 13.617 1 93.06 212 GLY A O 1
ATOM 1707 N N . GLN A 1 213 ? 13.258 -1.37 11.406 1 94.31 213 GLN A N 1
ATOM 1708 C CA . GLN A 1 213 ? 13.109 0.07 11.227 1 94.31 213 GLN A CA 1
ATOM 1709 C C . GLN A 1 213 ? 11.703 0.53 11.609 1 94.31 213 GLN A C 1
ATOM 1711 O O . GLN A 1 213 ? 10.711 -0.069 11.188 1 94.31 213 GLN A O 1
ATOM 1716 N N . GLN A 1 214 ? 11.625 1.585 12.398 1 94.94 214 GLN A N 1
ATOM 1717 C CA . GLN A 1 214 ? 10.336 2.07 12.891 1 94.94 214 GLN A CA 1
ATOM 1718 C C . GLN A 1 214 ? 9.531 2.732 11.781 1 94.94 214 GLN A C 1
ATOM 1720 O O . GLN A 1 214 ? 10.086 3.455 10.953 1 94.94 214 GLN A O 1
ATOM 1725 N N . ARG A 1 215 ? 8.281 2.416 11.727 1 96.56 215 ARG A N 1
ATOM 1726 C CA . ARG A 1 215 ? 7.332 3.002 10.789 1 96.56 215 ARG A CA 1
ATOM 1727 C C . ARG A 1 215 ? 6.211 3.729 11.531 1 96.56 215 ARG A C 1
ATOM 1729 O O . ARG A 1 215 ? 5.738 3.262 12.562 1 96.56 215 ARG A O 1
ATOM 1736 N N . LYS A 1 216 ? 5.867 4.891 11.062 1 95.44 216 LYS A N 1
ATOM 1737 C CA . LYS A 1 216 ? 4.707 5.621 11.555 1 95.44 216 LYS A CA 1
ATOM 1738 C C . LYS A 1 216 ? 3.449 5.254 10.773 1 95.44 216 LYS A C 1
ATOM 1740 O O . LYS A 1 216 ? 3.41 5.398 9.547 1 95.44 216 LYS A O 1
ATOM 1745 N N . CYS A 1 217 ? 2.51 4.754 11.562 1 97.75 217 CYS A N 1
ATOM 1746 C CA . CYS A 1 217 ? 1.339 4.176 10.906 1 97.75 217 CYS A CA 1
ATOM 1747 C C . CYS A 1 217 ? 0.053 4.777 11.461 1 97.75 217 CYS A C 1
ATOM 1749 O O . CYS A 1 217 ? 0.057 5.379 12.531 1 97.75 217 CYS A O 1
ATOM 1751 N N . ARG A 1 218 ? -0.97 4.715 10.617 1 97.75 218 ARG A N 1
ATOM 1752 C CA . ARG A 1 218 ? -2.314 4.785 11.18 1 97.75 218 ARG A CA 1
ATOM 1753 C C . ARG A 1 218 ? -2.629 3.541 12 1 97.75 218 ARG A C 1
ATOM 1755 O O . ARG A 1 218 ? -1.856 2.58 12 1 97.75 218 ARG A O 1
ATOM 1762 N N . ASP A 1 219 ? -3.727 3.623 12.773 1 98.31 219 ASP A N 1
ATOM 1763 C CA . ASP A 1 219 ? -4.109 2.486 13.602 1 98.31 219 ASP A CA 1
ATOM 1764 C C . ASP A 1 219 ? -5.117 1.595 12.883 1 98.31 219 ASP A C 1
ATOM 1766 O O . ASP A 1 219 ? -6.309 1.915 12.82 1 98.31 219 ASP A O 1
ATOM 1770 N N . TRP A 1 220 ? -4.715 0.472 12.391 1 97.94 220 TRP A N 1
ATOM 1771 C CA . TRP A 1 220 ? -5.559 -0.483 11.68 1 97.94 220 TRP A CA 1
ATOM 1772 C C . TRP A 1 220 ? -6.742 -0.911 12.547 1 97.94 220 TRP A C 1
ATOM 1774 O O . TRP A 1 220 ? -7.844 -1.129 12.039 1 97.94 220 TRP A O 1
ATOM 1784 N N . ASN A 1 221 ? -6.512 -1.052 13.836 1 97.44 221 ASN A N 1
ATOM 1785 C CA . ASN A 1 221 ? -7.586 -1.481 14.727 1 97.44 221 ASN A CA 1
ATOM 1786 C C . ASN A 1 221 ? -8.734 -0.477 14.742 1 97.44 221 ASN A C 1
ATOM 1788 O O . ASN A 1 221 ? -9.898 -0.858 14.891 1 97.44 221 ASN A O 1
ATOM 1792 N N . LYS A 1 222 ? -8.422 0.751 14.609 1 98 222 LYS A N 1
ATOM 1793 C CA . LYS A 1 222 ? -9.469 1.767 14.547 1 98 222 LYS A CA 1
ATOM 1794 C C . LYS A 1 222 ? -10.25 1.666 13.242 1 98 222 LYS A C 1
ATOM 1796 O O . LYS A 1 222 ? -11.469 1.878 13.219 1 98 222 LYS A O 1
ATOM 1801 N N . LEU A 1 223 ? -9.562 1.404 12.133 1 97.69 223 LEU A N 1
ATOM 1802 C CA . LEU A 1 223 ? -10.273 1.154 10.883 1 97.69 223 LEU A CA 1
ATOM 1803 C C . LEU A 1 223 ? -11.172 -0.071 11.008 1 97.69 223 LEU A C 1
ATOM 1805 O O . LEU A 1 223 ? -12.336 -0.039 10.602 1 97.69 223 LEU A O 1
ATOM 1809 N N . SER A 1 224 ? -10.609 -1.124 11.578 1 96.31 224 SER A N 1
ATOM 1810 C CA . SER A 1 224 ? -11.367 -2.352 11.797 1 96.31 224 SER A CA 1
ATOM 1811 C C . SER A 1 224 ? -12.617 -2.088 12.625 1 96.31 224 SER A C 1
ATOM 1813 O O . SER A 1 224 ? -13.703 -2.57 12.297 1 96.31 224 SER A O 1
ATOM 1815 N N . ALA A 1 225 ? -12.492 -1.328 13.656 1 95.62 225 ALA A N 1
ATOM 1816 C CA . ALA A 1 225 ? -13.641 -0.984 14.492 1 95.62 225 ALA A CA 1
ATOM 1817 C C . ALA A 1 225 ? -14.664 -0.173 13.703 1 95.62 225 ALA A C 1
ATOM 1819 O O . ALA A 1 225 ? -15.867 -0.405 13.82 1 95.62 225 ALA A O 1
ATOM 1820 N N . TRP A 1 226 ? -14.156 0.742 12.953 1 96.19 226 TRP A N 1
ATOM 1821 C CA . TRP A 1 226 ? -15.023 1.604 12.156 1 96.19 226 TRP A CA 1
ATOM 1822 C C . TRP A 1 226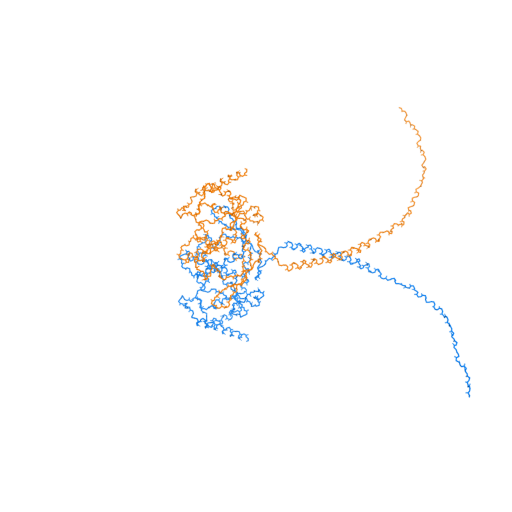 ? -15.844 0.785 11.164 1 96.19 226 TRP A C 1
ATOM 1824 O O . TRP A 1 226 ? -17.047 1.016 11 1 96.19 226 TRP A O 1
ATOM 1834 N N . VAL A 1 227 ? -15.242 -0.179 10.492 1 95.5 227 VAL A N 1
ATOM 1835 C CA . VAL A 1 227 ? -15.945 -0.969 9.484 1 95.5 227 VAL A CA 1
ATOM 1836 C C . VAL A 1 227 ? -16.891 -1.953 10.172 1 95.5 227 VAL A C 1
ATOM 1838 O O . VAL A 1 227 ? -17.984 -2.234 9.664 1 95.5 227 VAL A O 1
ATOM 1841 N N . LYS A 1 228 ? -16.516 -2.502 11.273 1 92.56 228 LYS A N 1
ATOM 1842 C CA . LYS A 1 228 ? -17.375 -3.443 11.992 1 92.56 228 LYS A CA 1
ATOM 1843 C C . LYS A 1 228 ? -18.672 -2.787 12.414 1 92.56 228 LYS A C 1
ATOM 1845 O O . LYS A 1 228 ? -19.734 -3.426 12.414 1 92.56 228 LYS A O 1
ATOM 1850 N N . GLU A 1 229 ? -18.641 -1.516 12.789 1 93.12 229 GLU A N 1
ATOM 1851 C CA . GLU A 1 229 ? -19.844 -0.763 13.172 1 93.12 229 GLU A CA 1
ATOM 1852 C C . GLU A 1 229 ? -20.781 -0.582 11.984 1 93.12 229 GLU A C 1
ATOM 1854 O O . GLU A 1 229 ? -21.953 -0.251 12.164 1 93.12 229 GLU A O 1
ATOM 1859 N N . ARG A 1 230 ? -20.281 -0.829 10.82 1 94.94 230 ARG 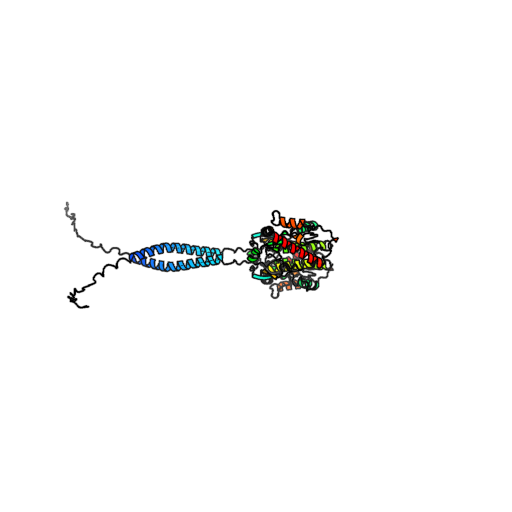A N 1
ATOM 1860 C CA . ARG A 1 230 ? -21.047 -0.583 9.602 1 94.94 230 ARG A CA 1
ATOM 1861 C C . ARG A 1 230 ? -21.141 -1.846 8.75 1 94.94 230 ARG A C 1
ATOM 1863 O O . ARG A 1 230 ? -21.219 -1.77 7.523 1 94.94 230 ARG A O 1
ATOM 1870 N N . SER A 1 231 ? -21.109 -2.922 9.383 1 94.31 231 SER A N 1
ATOM 1871 C CA . SER A 1 231 ? -21.047 -4.211 8.703 1 94.31 231 SER A CA 1
ATOM 1872 C C . SER A 1 231 ? -22.172 -4.363 7.695 1 94.31 231 SER A C 1
ATOM 1874 O O . SER A 1 231 ? -23.312 -3.988 7.977 1 94.31 231 SER A O 1
ATOM 1876 N N . ALA A 1 232 ? -21.906 -4.938 6.547 1 93.69 232 ALA A N 1
ATOM 1877 C CA . ALA A 1 232 ? -22.906 -5.297 5.547 1 93.69 232 ALA A CA 1
ATOM 1878 C C . ALA A 1 232 ? -23.375 -6.738 5.73 1 93.69 232 ALA A C 1
ATOM 1880 O O . ALA A 1 232 ? -23.969 -7.324 4.824 1 93.69 232 ALA A O 1
ATOM 1881 N N . CYS A 1 233 ? -23.016 -7.344 6.785 1 91.44 233 CYS A N 1
ATOM 1882 C CA . CYS A 1 233 ? -23.359 -8.734 7.043 1 91.44 233 CYS A CA 1
ATOM 1883 C C . CYS A 1 233 ? -22.812 -9.648 5.957 1 91.44 233 CYS A C 1
ATOM 1885 O O . CYS A 1 233 ? -23.484 -10.586 5.52 1 91.44 233 CYS A O 1
ATOM 1887 N N . TYR A 1 234 ? -21.688 -9.289 5.484 1 89 234 TYR A N 1
ATOM 1888 C CA . TYR A 1 234 ? -21.078 -10 4.363 1 89 234 TYR A CA 1
ATOM 1889 C C . TYR A 1 234 ? -20.094 -11.055 4.848 1 89 234 TYR A C 1
ATOM 1891 O O . TYR A 1 234 ? -19.344 -10.82 5.797 1 89 234 TYR A O 1
ATOM 1899 N N . LYS A 1 235 ? -20.125 -12.156 4.234 1 82.62 235 LYS A N 1
ATOM 1900 C CA . LYS A 1 235 ? -19.109 -13.195 4.41 1 82.62 235 LYS A CA 1
ATOM 1901 C C . LYS A 1 235 ? -18.828 -13.914 3.092 1 82.62 235 LYS A C 1
ATOM 1903 O O . LYS A 1 235 ? -19.75 -14.188 2.318 1 82.62 235 LYS A O 1
ATOM 1908 N N . THR A 1 236 ? -17.531 -13.945 2.879 1 71 236 THR A N 1
ATOM 1909 C CA . THR A 1 236 ? -17.188 -14.805 1.759 1 71 236 THR A CA 1
ATOM 1910 C C . THR A 1 236 ? -17.516 -16.266 2.07 1 71 236 THR A C 1
ATOM 1912 O O . THR A 1 236 ? -17.203 -16.766 3.154 1 71 236 THR A O 1
ATOM 1915 N N . ILE A 1 237 ? -18.375 -16.812 1.211 1 61.47 237 ILE A N 1
ATOM 1916 C CA . ILE A 1 237 ? -18.828 -18.172 1.45 1 61.47 237 ILE A CA 1
ATOM 1917 C C . ILE A 1 237 ? -18.125 -19.141 0.503 1 61.47 237 ILE A C 1
ATOM 1919 O O . ILE A 1 237 ? -17.672 -18.734 -0.572 1 61.47 237 ILE A O 1
ATOM 1923 N N . ASN A 1 238 ? -18.062 -20.391 0.811 1 50.59 238 ASN A N 1
ATOM 1924 C CA . ASN A 1 238 ? -17.438 -21.469 0.052 1 50.59 238 ASN A CA 1
ATOM 1925 C C . ASN A 1 238 ? -16 -21.125 -0.34 1 50.59 238 ASN A C 1
ATOM 1927 O O . ASN A 1 238 ? -15.633 -21.25 -1.508 1 50.59 238 ASN A O 1
ATOM 1931 N N . ILE A 1 239 ? -15.578 -20.391 0.5 1 51.16 239 ILE A N 1
ATOM 1932 C CA . ILE A 1 239 ? -14.211 -19.953 0.261 1 51.16 239 ILE A CA 1
ATOM 1933 C C . ILE A 1 239 ? -13.289 -21.156 0.154 1 51.16 239 ILE A C 1
ATOM 1935 O O . ILE A 1 239 ? -13.188 -21.953 1.092 1 51.16 239 ILE A O 1
ATOM 1939 N N . THR A 1 240 ? -13.375 -21.859 -0.991 1 45.12 240 THR A N 1
ATOM 1940 C CA . THR A 1 240 ? -12.461 -23 -1.018 1 45.12 240 THR A CA 1
ATOM 1941 C C . THR A 1 240 ? -11.062 -22.594 -0.566 1 45.12 240 THR A C 1
ATOM 1943 O O . THR A 1 240 ? -10.438 -23.281 0.242 1 45.12 240 THR A O 1
ATOM 1946 N N . ARG A 1 241 ? -10.453 -21.844 -1.286 1 49.66 241 ARG A N 1
ATOM 1947 C CA . ARG A 1 241 ? -9.102 -21.359 -1.04 1 49.66 241 ARG A CA 1
ATOM 1948 C C . ARG A 1 241 ? -9.023 -19.844 -1.226 1 49.66 241 ARG A C 1
ATOM 1950 O O . ARG A 1 241 ? -9.547 -19.312 -2.205 1 49.66 241 ARG A O 1
ATOM 1957 N N . ALA A 1 242 ? -8.43 -19.125 -0.301 1 49.5 242 ALA A N 1
ATOM 1958 C CA . ALA A 1 242 ? -8 -17.734 -0.243 1 49.5 242 ALA A CA 1
ATOM 1959 C C . ALA A 1 242 ? -9.164 -16.781 -0.516 1 49.5 242 ALA A C 1
ATOM 1961 O O . ALA A 1 242 ? -9.008 -15.773 -1.201 1 49.5 242 ALA A O 1
ATOM 1962 N N . GLY A 1 243 ? -10.477 -17.094 -0.093 1 47.97 243 GLY A N 1
ATOM 1963 C CA . GLY A 1 243 ? -11.531 -16.109 0.01 1 47.97 243 GLY A CA 1
ATOM 1964 C C . GLY A 1 243 ? -12.422 -16.047 -1.22 1 47.97 243 GLY A C 1
ATOM 1965 O O . GLY A 1 243 ? -13.25 -15.141 -1.351 1 47.97 243 GLY A O 1
ATOM 1966 N N . GLU A 1 244 ? -12.086 -16.719 -2.398 1 50.78 244 GLU A N 1
ATOM 1967 C CA . GLU A 1 244 ? -13.008 -16.578 -3.521 1 50.78 244 GLU A CA 1
ATOM 1968 C C . GLU A 1 244 ? -14.203 -17.516 -3.365 1 50.78 244 GLU A C 1
ATOM 1970 O O . GLU A 1 244 ? -14.047 -18.672 -2.938 1 50.78 244 GLU A O 1
ATOM 1975 N N . ASP A 1 245 ? -15.305 -16.938 -3.404 1 52.53 245 ASP A N 1
ATOM 1976 C CA . ASP A 1 245 ? -16.562 -17.656 -3.25 1 52.53 245 ASP A CA 1
ATOM 1977 C C . ASP A 1 245 ? -16.75 -18.688 -4.359 1 52.53 245 ASP A C 1
ATOM 1979 O O . ASP A 1 245 ? -16.531 -18.391 -5.539 1 52.53 245 ASP A O 1
ATOM 1983 N N . HIS A 1 246 ? -16.578 -19.859 -3.959 1 50.97 246 HIS A N 1
ATOM 1984 C CA . HIS A 1 246 ? -16.969 -20.891 -4.918 1 50.97 246 HIS A CA 1
ATOM 1985 C C . HIS A 1 246 ? -18.328 -21.5 -4.559 1 50.97 246 HIS A C 1
ATOM 1987 O O . HIS A 1 246 ? -18.625 -21.703 -3.379 1 50.97 246 HIS A O 1
ATOM 1993 N N . GLY A 1 247 ? -19.109 -21.469 -5.57 1 50.84 247 GLY A N 1
ATOM 1994 C CA . GLY A 1 247 ? -20.328 -22.234 -5.426 1 50.84 247 GLY A CA 1
ATOM 1995 C C . GLY A 1 247 ? -21.422 -21.5 -4.66 1 50.84 247 GLY A C 1
ATOM 1996 O O . GLY A 1 247 ? -22.172 -22.109 -3.891 1 50.84 247 GLY A O 1
ATOM 1997 N N . VAL A 1 248 ? -21.375 -20.219 -4.762 1 56.91 248 VAL A N 1
ATOM 1998 C CA . VAL A 1 248 ? -22.438 -19.469 -4.086 1 56.91 248 VAL A CA 1
ATOM 1999 C C . VAL A 1 248 ? -23.734 -19.594 -4.879 1 56.91 248 VAL A C 1
ATOM 2001 O O . VAL A 1 248 ? -23.797 -19.188 -6.039 1 56.91 248 VAL A O 1
ATOM 2004 N N . ALA A 1 249 ? -24.703 -20.297 -4.316 1 55.56 249 ALA A N 1
ATOM 2005 C CA . ALA A 1 249 ? -25.984 -20.516 -4.988 1 55.56 249 ALA A CA 1
ATOM 2006 C C . ALA A 1 249 ? -26.703 -19.203 -5.234 1 55.56 249 ALA A C 1
ATOM 2008 O O . ALA A 1 249 ? -27.203 -18.953 -6.336 1 55.56 249 ALA A O 1
ATOM 2009 N N . HIS A 1 250 ? -26.75 -18.375 -4.168 1 62.56 250 HIS A N 1
ATOM 2010 C CA . HIS A 1 250 ? -27.375 -17.062 -4.277 1 62.56 250 HIS A CA 1
ATOM 2011 C C . HIS A 1 250 ? -26.453 -15.977 -3.76 1 62.56 250 HIS A C 1
ATOM 2013 O O . HIS A 1 250 ? -25.891 -16.094 -2.666 1 62.56 250 HIS A O 1
ATOM 2019 N N . GLN A 1 251 ? -26.312 -14.945 -4.5 1 65.69 251 GLN A N 1
ATOM 2020 C CA . GLN A 1 251 ? -25.406 -13.859 -4.164 1 65.69 251 GLN A CA 1
ATOM 2021 C C . GLN A 1 251 ? -25.75 -13.242 -2.814 1 65.69 251 GLN A C 1
ATOM 2023 O O . GLN A 1 251 ? -24.859 -12.805 -2.076 1 65.69 251 GLN A O 1
ATOM 2028 N N . LEU A 1 252 ? -27.031 -13.312 -2.492 1 75.19 252 LEU A N 1
ATOM 2029 C CA . LEU A 1 252 ? -27.469 -12.672 -1.261 1 75.19 252 LEU A CA 1
ATOM 2030 C C . LEU A 1 252 ? -27.031 -13.469 -0.04 1 75.19 252 LEU A C 1
ATOM 2032 O O . LEU A 1 252 ? -27.047 -12.953 1.081 1 75.19 252 LEU A O 1
ATOM 2036 N N . ASP A 1 253 ? -26.656 -14.719 -0.308 1 76.44 253 ASP A N 1
ATOM 2037 C CA . ASP A 1 253 ? -26.219 -15.555 0.806 1 76.44 253 ASP A CA 1
ATOM 2038 C C . ASP A 1 253 ? -24.984 -14.961 1.481 1 76.44 253 ASP A C 1
ATOM 2040 O O . ASP A 1 253 ? -24.797 -15.125 2.689 1 76.44 253 ASP A O 1
ATOM 2044 N N . ARG A 1 254 ? -24.281 -14.141 0.781 1 81.62 254 ARG A N 1
ATOM 2045 C CA . ARG A 1 254 ? -23.047 -13.562 1.305 1 81.62 254 ARG A CA 1
ATOM 2046 C C . ARG A 1 254 ? -23.344 -12.453 2.305 1 81.62 254 ARG A C 1
ATOM 2048 O O . ARG A 1 254 ? -22.484 -12.094 3.113 1 81.62 254 ARG A O 1
ATOM 2055 N N . TYR A 1 255 ? -24.578 -12.016 2.201 1 87.19 255 TYR A N 1
ATOM 2056 C CA . TYR A 1 255 ? -24.922 -10.859 3.023 1 87.19 255 TYR A CA 1
ATOM 2057 C C . TYR A 1 255 ? -25.781 -11.273 4.215 1 87.19 255 TYR A C 1
ATOM 2059 O O . TYR A 1 255 ? -26.531 -10.461 4.75 1 87.19 255 TYR A O 1
ATOM 2067 N N . THR A 1 256 ? -25.703 -12.539 4.648 1 86.75 256 THR A N 1
ATOM 2068 C CA . THR A 1 256 ? -26.562 -13.008 5.719 1 86.75 256 THR A CA 1
ATOM 2069 C C . THR A 1 256 ? -25.781 -13.242 7 1 86.75 256 THR A C 1
ATOM 2071 O O . THR A 1 256 ? -26.312 -13.773 7.977 1 86.75 256 THR A O 1
ATOM 2074 N N . TYR A 1 257 ? -24.562 -12.836 7.062 1 87.81 257 TYR A N 1
ATOM 2075 C CA . TYR A 1 257 ? -23.703 -13.078 8.219 1 87.81 257 TYR A CA 1
ATOM 2076 C C . TYR A 1 257 ? -23.516 -11.797 9.031 1 87.81 257 TYR A C 1
ATOM 2078 O O . TYR A 1 257 ? -22.438 -11.203 9.016 1 87.81 257 TYR A O 1
ATOM 2086 N N . CYS A 1 258 ? -24.453 -11.555 9.898 1 89.5 258 CYS A N 1
ATOM 2087 C CA . CYS A 1 258 ? -24.453 -10.328 10.68 1 89.5 258 CYS A CA 1
ATOM 2088 C C . CYS A 1 258 ? -23.828 -10.547 12.047 1 89.5 258 CYS A C 1
ATOM 2090 O O . CYS A 1 258 ? -23.859 -11.656 12.578 1 89.5 258 CYS A O 1
ATOM 2092 N N . PRO A 1 259 ? -23.219 -9.445 12.523 1 87.88 259 PRO A N 1
ATOM 2093 C CA . PRO A 1 259 ? -22.812 -9.531 13.93 1 87.88 259 PRO A CA 1
ATOM 2094 C C . PRO A 1 259 ? -24 -9.672 14.883 1 87.88 259 PRO A C 1
ATOM 2096 O O . PRO A 1 259 ? -25.125 -9.344 14.508 1 87.88 259 PRO A O 1
ATOM 2099 N N . PRO A 1 260 ? -23.641 -10.219 16.047 1 87.25 260 PRO A N 1
ATOM 2100 C CA . PRO A 1 260 ? -24.719 -10.344 17.016 1 87.25 260 PRO A CA 1
ATOM 2101 C C . PRO A 1 260 ? -25.391 -9.008 17.328 1 87.25 260 PRO A C 1
ATOM 2103 O O . PRO A 1 260 ? -24.719 -7.988 17.469 1 87.25 260 PRO A O 1
ATOM 2106 N N . GLY A 1 261 ? -26.734 -9 17.391 1 85.94 261 GLY A N 1
ATOM 2107 C CA . GLY A 1 261 ? -27.5 -7.812 17.734 1 85.94 261 GLY A CA 1
ATOM 2108 C C . GLY A 1 261 ? -27.812 -6.941 16.531 1 85.94 261 GLY A C 1
ATOM 2109 O O . GLY A 1 261 ? -28.391 -5.863 16.672 1 85.94 261 GLY A O 1
ATOM 2110 N N . SER A 1 262 ? -27.484 -7.41 15.43 1 88.81 262 SER A N 1
ATOM 2111 C CA . SER A 1 262 ? -27.75 -6.645 14.219 1 88.81 262 SER A CA 1
ATOM 2112 C C . SER A 1 262 ? -29.234 -6.414 14.016 1 88.81 262 SER A C 1
ATOM 2114 O O . SER A 1 262 ? -30.047 -7.312 14.266 1 88.81 262 SER A O 1
ATOM 2116 N N . PRO A 1 263 ? -29.578 -5.254 13.586 1 88.12 263 PRO A N 1
ATOM 2117 C CA . PRO A 1 263 ? -30.984 -4.957 13.336 1 88.12 263 PRO A CA 1
ATOM 2118 C C . PRO A 1 263 ? -31.531 -5.703 12.125 1 88.12 263 PRO A C 1
ATOM 2120 O O . PRO A 1 263 ? -32.75 -5.711 11.898 1 88.12 263 PRO A O 1
ATOM 2123 N N . TYR A 1 264 ? -30.719 -6.383 11.367 1 89.88 264 TYR A N 1
ATOM 2124 C CA . TYR A 1 264 ? -31.156 -7.008 10.125 1 89.88 264 TYR A CA 1
ATOM 2125 C C . TYR A 1 264 ? -31.469 -8.484 10.336 1 89.88 264 TYR A C 1
ATOM 2127 O O . TYR A 1 264 ? -31.906 -9.172 9.414 1 89.88 264 TYR A O 1
ATOM 2135 N N . GLU A 1 265 ? -31.266 -8.953 11.492 1 86.5 265 GLU A N 1
ATOM 2136 C CA . GLU A 1 265 ? -31.422 -10.367 11.805 1 86.5 265 GLU A CA 1
ATOM 2137 C C . GLU A 1 265 ? -32.812 -10.859 11.469 1 86.5 265 GLU A C 1
ATOM 2139 O O . GLU A 1 265 ? -32.969 -11.922 10.859 1 86.5 265 GLU A O 1
ATOM 2144 N N . PRO A 1 266 ? -33.812 -10.109 11.82 1 82 266 PRO A N 1
ATOM 2145 C CA . PRO A 1 266 ? -35.188 -10.578 11.477 1 82 266 PRO A CA 1
ATOM 2146 C C . PRO A 1 266 ? -35.375 -10.703 9.969 1 82 266 PRO A C 1
ATOM 2148 O O . PRO A 1 266 ? -36.031 -11.648 9.508 1 82 266 PRO A O 1
ATOM 2151 N N . LEU A 1 267 ? -34.906 -9.828 9.172 1 81.31 267 LEU A N 1
ATOM 2152 C CA . LEU A 1 267 ? -35 -9.875 7.723 1 81.31 267 LEU A CA 1
ATOM 2153 C C . LEU A 1 267 ? -34.25 -11.07 7.152 1 81.31 267 LEU A C 1
ATOM 2155 O O . LEU A 1 267 ? -34.75 -11.75 6.242 1 81.31 267 LEU A O 1
ATOM 2159 N N . ILE A 1 268 ? -33.125 -11.32 7.672 1 84 268 ILE A N 1
ATOM 2160 C CA . ILE A 1 268 ? -32.281 -12.422 7.215 1 84 268 ILE A CA 1
ATOM 2161 C C . ILE A 1 268 ? -32.938 -13.758 7.555 1 84 268 ILE A C 1
ATOM 2163 O O . ILE A 1 268 ? -32.938 -14.688 6.742 1 84 268 ILE A O 1
ATOM 2167 N N . LYS A 1 269 ? -33.5 -13.805 8.781 1 81.06 269 LYS A N 1
ATOM 2168 C CA . LYS A 1 269 ? -34.219 -15.016 9.156 1 81.06 269 LYS A CA 1
ATOM 2169 C C . LYS A 1 269 ? -35.406 -15.266 8.211 1 81.06 269 LYS A C 1
ATOM 2171 O O . LYS A 1 269 ? -35.625 -16.391 7.793 1 81.06 269 LYS A O 1
ATOM 2176 N N . ALA A 1 270 ? -36.125 -14.219 7.883 1 76.81 270 ALA A N 1
ATOM 2177 C CA . ALA A 1 270 ? -37.219 -14.328 6.949 1 76.81 270 ALA A CA 1
ATOM 2178 C C . ALA A 1 270 ? -36.75 -14.812 5.582 1 76.81 270 ALA A C 1
ATOM 2180 O O . ALA A 1 270 ? -37.406 -15.648 4.953 1 76.81 270 ALA A O 1
ATOM 2181 N N . PHE A 1 271 ? -35.656 -14.273 5.137 1 77.81 271 PHE A N 1
ATOM 2182 C CA . PHE A 1 271 ? -35.062 -14.68 3.871 1 77.81 271 PHE A CA 1
ATOM 2183 C C . PHE A 1 271 ? -34.688 -16.156 3.896 1 77.81 271 PHE A C 1
ATOM 2185 O O . PHE A 1 271 ? -34.969 -16.891 2.941 1 77.81 271 PHE A O 1
ATOM 2192 N N . LYS A 1 272 ? -34.125 -16.625 4.973 1 75.12 272 LYS A N 1
ATOM 2193 C CA . LYS A 1 272 ? -33.688 -18.016 5.098 1 75.12 272 LYS A CA 1
ATOM 2194 C C . LYS A 1 272 ? -34.906 -18.953 5.195 1 75.12 272 LYS A C 1
ATOM 2196 O O . LYS A 1 272 ? -34.875 -20.062 4.66 1 75.12 272 LYS A O 1
ATOM 2201 N N . ASP A 1 273 ? -35.875 -18.562 5.898 1 70.75 273 ASP A N 1
ATOM 2202 C CA . ASP A 1 273 ? -37.062 -19.359 6.07 1 70.75 273 ASP A CA 1
ATOM 2203 C C . ASP A 1 273 ? -37.812 -19.531 4.738 1 70.75 273 ASP A C 1
ATOM 2205 O O . ASP A 1 273 ? -38.438 -20.578 4.504 1 70.75 273 ASP A O 1
ATOM 2209 N N . LEU A 1 274 ? -37.688 -18.531 3.928 1 62.94 274 LEU A N 1
ATOM 2210 C CA . LEU A 1 274 ? -38.344 -18.625 2.633 1 62.94 274 LEU A CA 1
ATOM 2211 C C . LEU A 1 274 ? -37.594 -19.594 1.714 1 62.94 274 LEU A C 1
ATOM 2213 O O . LEU A 1 274 ? -37.969 -19.766 0.551 1 62.94 274 LEU A O 1
ATOM 2217 N N . GLY A 1 275 ? -36.594 -20.609 2.193 1 52.78 275 GLY A N 1
ATOM 2218 C CA . GLY A 1 275 ? -35.938 -21.688 1.465 1 52.78 275 GLY A CA 1
ATOM 2219 C C . GLY A 1 275 ? -34.812 -21.203 0.564 1 52.78 275 GLY A C 1
ATOM 2220 O O . GLY A 1 275 ? -34.281 -21.984 -0.224 1 52.78 275 GLY A O 1
ATOM 2221 N N . ARG A 1 276 ? -34.438 -20.078 0.621 1 50.28 276 ARG A N 1
ATOM 2222 C CA . ARG A 1 276 ? -33.469 -19.625 -0.352 1 50.28 276 ARG A CA 1
ATOM 2223 C C . ARG A 1 276 ? -32.062 -19.75 0.204 1 50.28 276 ARG A C 1
ATOM 2225 O O . ARG A 1 276 ? -31.125 -19.109 -0.302 1 50.28 276 ARG A O 1
ATOM 2232 N N . VAL A 1 277 ? -31.906 -20.391 1.374 1 45.22 277 VAL A N 1
ATOM 2233 C CA . VAL A 1 277 ? -30.562 -20.391 1.947 1 45.22 277 VAL A CA 1
ATOM 2234 C C . VAL A 1 277 ? -29.703 -21.438 1.238 1 45.22 277 VAL A C 1
ATOM 2236 O O . VAL A 1 277 ? -30.031 -22.641 1.255 1 45.22 277 VAL A O 1
ATOM 2239 N N . ASN A 1 278 ? -29.344 -21.344 0.062 1 36.66 278 ASN A N 1
ATOM 2240 C CA . ASN A 1 278 ? -28.344 -22.312 -0.38 1 36.66 278 ASN A CA 1
ATOM 2241 C C . ASN A 1 278 ? -27.141 -22.344 0.553 1 36.66 278 ASN A C 1
ATOM 2243 O O . ASN A 1 278 ? -26.453 -21.328 0.731 1 36.66 278 ASN A O 1
ATOM 2247 N N . THR A 1 279 ? -27.219 -23.25 1.458 1 37.75 279 THR A N 1
ATOM 2248 C CA . THR A 1 279 ? -26 -23.5 2.221 1 37.75 279 THR A CA 1
ATOM 2249 C C . THR A 1 279 ? -24.797 -23.609 1.29 1 37.75 279 THR A C 1
ATOM 2251 O O . THR A 1 279 ? -24.875 -24.266 0.245 1 37.75 279 THR A O 1
ATOM 2254 N N . GLY A 1 280 ? -24.016 -22.734 1.011 1 34.12 280 GLY A N 1
ATOM 2255 C CA . GLY A 1 280 ? -22.781 -22.703 0.241 1 34.12 280 GLY A CA 1
ATOM 2256 C C . GLY A 1 280 ? -22.016 -24.016 0.301 1 34.12 280 GLY A C 1
ATOM 2257 O O . GLY A 1 280 ? -20.828 -24.062 -0.042 1 34.12 280 GLY A O 1
ATOM 2258 N N . ASN A 1 281 ? -22.281 -24.891 1.197 1 30.14 281 ASN A N 1
ATOM 2259 C CA . ASN A 1 281 ? -21.516 -26.094 0.896 1 30.14 281 ASN A CA 1
ATOM 2260 C C . ASN A 1 281 ? -21.922 -26.703 -0.441 1 30.14 281 ASN A C 1
ATOM 2262 O O . ASN A 1 281 ? -22.5 -27.797 -0.481 1 30.14 281 ASN A O 1
ATOM 2266 N N . LEU A 1 282 ? -22.5 -26.016 -1.423 1 31.45 282 LEU A N 1
ATOM 2267 C CA . LEU A 1 282 ? -23.031 -26.75 -2.562 1 31.45 282 LEU A CA 1
ATOM 2268 C C . LEU A 1 282 ? -21.938 -27.578 -3.225 1 31.45 282 LEU A C 1
ATOM 2270 O O . LEU A 1 282 ? -20.766 -27.188 -3.248 1 31.45 282 LEU A O 1
ATOM 2274 N N . ALA A 1 283 ? -22.297 -28.812 -3.426 1 33.28 283 ALA A N 1
ATOM 2275 C CA . ALA A 1 283 ? -21.5 -29.812 -4.141 1 33.28 283 ALA A CA 1
ATOM 2276 C C . ALA A 1 283 ? -21 -29.25 -5.469 1 33.28 283 ALA A C 1
ATOM 2278 O O . ALA A 1 283 ? -21.609 -28.344 -6.039 1 33.28 283 ALA A O 1
ATOM 2279 N N . ALA A 1 284 ? -19.75 -29.547 -5.977 1 36 284 ALA A N 1
ATOM 2280 C CA . ALA A 1 284 ? -19 -29.25 -7.188 1 36 284 ALA A CA 1
ATOM 2281 C C . ALA A 1 284 ? -19.922 -29.188 -8.406 1 36 284 ALA A C 1
ATOM 2283 O O . ALA A 1 284 ? -19.734 -28.344 -9.289 1 36 284 ALA A O 1
ATOM 2284 N N . ASP A 1 285 ? -20.844 -30.109 -8.727 1 35 285 ASP A N 1
ATOM 2285 C CA . ASP A 1 285 ? -21.656 -30.328 -9.922 1 35 285 ASP A CA 1
ATOM 2286 C C . ASP A 1 285 ? -22.812 -29.344 -10 1 35 285 ASP A C 1
ATOM 2288 O O . ASP A 1 285 ? -23.578 -29.344 -10.953 1 35 285 ASP A O 1
ATOM 2292 N N . GLY A 1 286 ? -23.141 -28.688 -9.047 1 33.56 286 GLY A N 1
ATOM 2293 C CA . GLY A 1 286 ? -24.328 -27.844 -9.039 1 33.56 286 GLY A CA 1
ATOM 2294 C C . GLY A 1 286 ? -24.109 -26.5 -9.711 1 33.56 286 GLY A C 1
ATOM 2295 O O . GLY A 1 286 ? -24.938 -25.594 -9.602 1 33.56 286 GLY A O 1
ATOM 2296 N N . PHE A 1 287 ? -22.906 -26.156 -10.07 1 33.47 287 PHE A N 1
ATOM 2297 C CA . PHE A 1 287 ? -22.672 -24.859 -10.703 1 33.47 287 PHE A CA 1
ATOM 2298 C C . PHE A 1 287 ? -23.109 -24.891 -12.164 1 33.47 287 PHE A C 1
ATOM 2300 O O . PHE A 1 287 ? -22.484 -25.562 -12.984 1 33.47 287 PHE A O 1
ATOM 2307 N N . HIS A 1 288 ? -24.391 -25.047 -12.391 1 42.09 288 HIS A N 1
ATOM 2308 C CA . HIS A 1 288 ? -24.625 -24.656 -13.773 1 42.09 288 HIS A CA 1
ATOM 2309 C C . HIS A 1 288 ? -24.766 -23.141 -13.906 1 42.09 288 HIS A C 1
ATOM 2311 O O . HIS A 1 288 ? -25.203 -22.484 -12.961 1 42.09 288 HIS A O 1
ATOM 2317 N N . GLU A 1 289 ? -24.016 -22.547 -14.664 1 41 289 GLU A N 1
ATOM 2318 C CA . GLU A 1 289 ? -24.172 -21.141 -15.031 1 41 289 GLU A CA 1
ATOM 2319 C C . GLU A 1 289 ? -25.641 -20.797 -15.242 1 41 289 GLU A C 1
ATOM 2321 O O . GLU A 1 289 ? -26.375 -21.516 -15.914 1 41 289 GLU A O 1
ATOM 2326 N N . LEU A 1 290 ? -26.156 -19.906 -14.391 1 43.78 290 LEU A N 1
ATOM 2327 C CA . LEU A 1 290 ? -27.531 -19.484 -14.578 1 43.78 290 LEU A CA 1
ATOM 2328 C C . LEU A 1 290 ? -27.75 -18.922 -15.984 1 43.78 290 LEU A C 1
ATOM 2330 O O . LEU A 1 290 ? -26.859 -18.266 -16.531 1 43.78 290 LEU A O 1
ATOM 2334 N N . THR A 1 291 ? -28.781 -19.391 -16.672 1 53.25 291 THR A N 1
ATOM 2335 C CA . THR A 1 291 ? -29.156 -18.828 -17.953 1 53.25 291 THR A CA 1
ATOM 2336 C C . THR A 1 291 ? -29.562 -17.359 -17.797 1 53.25 291 THR A C 1
ATOM 2338 O O . THR A 1 291 ? -29.891 -16.922 -16.703 1 53.25 291 THR A O 1
ATOM 2341 N N . PRO A 1 292 ? -29.391 -16.594 -18.797 1 56.47 292 PRO A N 1
ATOM 2342 C CA . PRO A 1 292 ? -29.844 -15.195 -18.75 1 56.47 292 PRO A CA 1
ATOM 2343 C C . PRO A 1 292 ? -31.266 -15.062 -18.203 1 56.47 292 PRO A C 1
ATOM 2345 O O . PRO A 1 292 ? -31.562 -14.102 -17.484 1 56.47 292 PRO A O 1
ATOM 2348 N N . GLU A 1 293 ? -32.188 -16.016 -18.5 1 60.19 293 GLU A N 1
ATOM 2349 C CA . GLU A 1 293 ? -33.531 -16.016 -17.984 1 60.19 293 GLU A CA 1
ATOM 2350 C C . GLU A 1 293 ? -33.562 -16.266 -16.484 1 60.19 293 GLU A C 1
ATOM 2352 O O . GLU A 1 293 ? -34.312 -15.609 -15.758 1 60.19 293 GLU A O 1
ATOM 2357 N N . GLU A 1 294 ? -32.656 -17.047 -16.031 1 55.75 294 GLU A N 1
ATOM 2358 C CA . GLU A 1 294 ? -32.594 -17.359 -14.609 1 55.75 294 GLU A CA 1
ATOM 2359 C C . GLU A 1 294 ? -32 -16.203 -13.812 1 55.75 294 GLU A C 1
ATOM 2361 O O . GLU A 1 294 ? -32.469 -15.891 -12.719 1 55.75 294 GLU A O 1
ATOM 2366 N N . LEU A 1 295 ? -31.047 -15.594 -14.398 1 52.84 295 LEU A N 1
ATOM 2367 C CA . LEU A 1 295 ? -30.469 -14.391 -13.812 1 52.84 295 LEU A CA 1
ATOM 2368 C C . LEU A 1 295 ? -31.5 -13.273 -13.734 1 52.84 295 LEU A C 1
ATOM 2370 O O . LEU A 1 295 ? -31.594 -12.586 -12.711 1 52.84 295 LEU A O 1
ATOM 2374 N N . ALA A 1 296 ? -32.25 -13.078 -14.773 1 59 296 ALA A N 1
ATOM 2375 C CA . ALA A 1 296 ? -33.312 -12.078 -14.789 1 59 296 ALA A CA 1
ATOM 2376 C C . ALA A 1 296 ? -34.406 -12.422 -13.789 1 59 296 ALA A C 1
ATOM 2378 O O . ALA A 1 296 ? -34.906 -11.547 -13.078 1 59 296 ALA A O 1
ATOM 2379 N N . ALA A 1 297 ? -34.844 -13.625 -13.727 1 57.34 297 ALA A N 1
ATOM 2380 C CA . ALA A 1 297 ? -35.875 -14.047 -12.773 1 57.34 297 ALA A CA 1
ATOM 2381 C C . ALA A 1 297 ? -35.406 -13.852 -11.336 1 57.34 297 ALA A C 1
ATOM 2383 O O . ALA A 1 297 ? -36.188 -13.414 -10.484 1 57.34 297 ALA A O 1
ATOM 2384 N N . GLU A 1 298 ? -34.188 -14.023 -11.109 1 50.12 298 GLU A N 1
ATOM 2385 C CA . GLU A 1 298 ? -33.625 -13.82 -9.781 1 50.12 298 GLU A CA 1
ATOM 2386 C C . GLU A 1 298 ? -33.594 -12.336 -9.414 1 50.12 298 GLU A C 1
ATOM 2388 O O . GLU A 1 298 ? -33.938 -11.961 -8.297 1 50.12 298 GLU A O 1
ATOM 2393 N N . ALA A 1 299 ? -33.219 -11.586 -10.344 1 53.31 299 ALA A N 1
ATOM 2394 C CA . ALA A 1 299 ? -33.219 -10.141 -10.133 1 53.31 299 ALA A CA 1
ATOM 2395 C C . ALA A 1 299 ? -34.625 -9.641 -9.844 1 53.31 299 ALA A C 1
ATOM 2397 O O . ALA A 1 299 ? -34.844 -8.82 -8.953 1 53.31 299 ALA A O 1
ATOM 2398 N N . GLN A 1 300 ? -35.562 -10.109 -10.562 1 57.59 300 GLN A N 1
ATOM 2399 C CA . GLN A 1 300 ? -36.969 -9.742 -10.344 1 57.59 300 GLN A CA 1
ATOM 2400 C C . GLN A 1 300 ? -37.469 -10.227 -8.984 1 57.59 300 GLN A C 1
ATOM 2402 O O . GLN A 1 300 ? -38.156 -9.492 -8.281 1 57.59 300 GLN A O 1
ATOM 2407 N N . ALA A 1 301 ? -37.156 -11.305 -8.562 1 48.97 301 ALA A N 1
ATOM 2408 C CA . ALA A 1 301 ? -37.594 -11.852 -7.285 1 48.97 301 ALA A CA 1
ATOM 2409 C C . ALA A 1 301 ? -37.031 -11.047 -6.121 1 48.97 301 ALA A C 1
ATOM 2411 O O . ALA A 1 301 ? -37.719 -10.75 -5.152 1 48.97 301 ALA A O 1
ATOM 2412 N N . VAL A 1 302 ? -35.812 -10.68 -6.238 1 46.22 302 VAL A N 1
ATOM 2413 C CA . VAL A 1 302 ? -35.188 -9.836 -5.23 1 46.22 302 VAL A CA 1
ATOM 2414 C C . VAL A 1 302 ? -35.906 -8.477 -5.188 1 46.22 302 VAL A C 1
ATOM 2416 O O . VAL A 1 302 ? -36.188 -7.957 -4.109 1 46.22 302 VAL A O 1
ATOM 2419 N N . ALA A 1 303 ? -36.125 -7.938 -6.328 1 48.38 303 ALA A N 1
ATOM 2420 C CA . ALA A 1 303 ? -36.844 -6.664 -6.406 1 48.38 303 ALA A CA 1
ATOM 2421 C C . ALA A 1 303 ? -38.219 -6.762 -5.766 1 48.38 303 ALA A C 1
ATOM 2423 O O . ALA A 1 303 ? -38.625 -5.875 -5.008 1 48.38 303 ALA A O 1
ATOM 2424 N N . GLU A 1 304 ? -39 -7.742 -6.082 1 49.5 304 GLU A N 1
ATOM 2425 C CA . GLU A 1 304 ? -40.312 -7.926 -5.527 1 49.5 304 GLU A CA 1
ATOM 2426 C C . GLU A 1 304 ? -40.281 -8.164 -4.02 1 49.5 304 GLU A C 1
ATOM 2428 O O . GLU A 1 304 ? -41.094 -7.613 -3.27 1 49.5 304 GLU A O 1
ATOM 2433 N N . HIS A 1 305 ? -39.375 -8.867 -3.631 1 40.34 305 HIS A N 1
ATOM 2434 C CA . HIS A 1 305 ? -39.219 -9.133 -2.205 1 40.34 305 HIS A CA 1
ATOM 2435 C C . HIS A 1 305 ? -38.875 -7.867 -1.437 1 40.34 305 HIS A C 1
ATOM 2437 O O . HIS A 1 305 ? -39.438 -7.598 -0.379 1 40.34 305 HIS A O 1
ATOM 2443 N N . ASN A 1 306 ? -38.031 -7.121 -1.978 1 39.5 306 ASN A N 1
ATOM 2444 C CA . ASN A 1 306 ? -37.688 -5.836 -1.365 1 39.5 306 ASN A CA 1
ATOM 2445 C C . ASN A 1 306 ? -38.906 -4.926 -1.297 1 39.5 306 ASN A C 1
ATOM 2447 O O . ASN A 1 306 ? -39.125 -4.25 -0.289 1 39.5 306 ASN A O 1
ATOM 2451 N N . LYS A 1 307 ? -39.656 -4.941 -2.271 1 46.44 307 LYS A N 1
ATOM 2452 C CA . LYS A 1 307 ? -40.906 -4.164 -2.256 1 46.44 307 LYS A CA 1
ATOM 2453 C C . LYS A 1 307 ? -41.844 -4.637 -1.142 1 46.44 307 LYS A C 1
ATOM 2455 O O . LYS A 1 307 ? -42.469 -3.822 -0.454 1 46.44 307 LYS A O 1
ATOM 2460 N N . GLN A 1 308 ? -41.969 -5.832 -0.97 1 42.81 308 GLN A N 1
ATOM 2461 C CA . GLN A 1 308 ? -42.875 -6.383 0.042 1 42.81 308 GLN A CA 1
ATOM 2462 C C . GLN A 1 308 ? -42.375 -6.066 1.449 1 42.81 308 GLN A C 1
ATOM 2464 O O . GLN A 1 308 ? -43.156 -5.723 2.33 1 42.81 308 GLN A O 1
ATOM 2469 N N . ILE A 1 309 ? -41.156 -6.188 1.627 1 37.47 309 ILE A N 1
ATOM 2470 C CA . ILE A 1 309 ? -40.625 -5.867 2.947 1 37.47 309 ILE A CA 1
ATOM 2471 C C . ILE A 1 309 ? -40.844 -4.383 3.238 1 37.47 309 ILE A C 1
ATOM 2473 O O . ILE A 1 309 ? -41.219 -4.008 4.344 1 37.47 309 ILE A O 1
ATOM 2477 N N . LEU A 1 310 ? -40.562 -3.518 2.291 1 37.28 310 LEU A N 1
ATOM 2478 C CA . LEU A 1 310 ? -40.75 -2.086 2.486 1 37.28 310 LEU A CA 1
ATOM 2479 C C . LEU A 1 310 ? -42.25 -1.753 2.643 1 37.28 310 LEU A C 1
ATOM 2481 O O . LEU A 1 310 ? -42.594 -0.82 3.365 1 37.28 310 LEU A O 1
ATOM 2485 N N . ALA A 1 311 ? -43.062 -2.457 2.047 1 40.5 311 ALA A N 1
ATOM 2486 C CA . ALA A 1 311 ? -44.469 -2.193 2.221 1 40.5 311 ALA A CA 1
ATOM 2487 C C . ALA A 1 311 ? -44.969 -2.65 3.596 1 40.5 311 ALA A C 1
ATOM 2489 O O . ALA A 1 311 ? -45.844 -2.039 4.184 1 40.5 311 ALA A O 1
ATOM 2490 N N . ASP A 1 312 ? -44.375 -3.686 3.99 1 36.53 312 ASP A N 1
ATOM 2491 C CA . ASP A 1 312 ? -44.906 -4.176 5.266 1 36.53 312 ASP A CA 1
ATOM 2492 C C . ASP A 1 312 ? -44.406 -3.316 6.426 1 36.53 312 ASP A C 1
ATOM 2494 O O . ASP A 1 312 ? -45 -3.309 7.5 1 36.53 312 ASP A O 1
ATOM 2498 N N . GLU A 1 313 ? -43.281 -2.68 6.25 1 34.84 313 GLU A N 1
ATOM 2499 C CA . GLU A 1 313 ? -42.938 -1.828 7.375 1 34.84 313 GLU A CA 1
ATOM 2500 C C . GLU A 1 313 ? -43.656 -0.49 7.32 1 34.84 313 GLU A C 1
ATOM 2502 O O . GLU A 1 313 ? -43.5 0.347 8.211 1 34.84 313 GLU A O 1
ATOM 2507 N N . GLY A 1 314 ? -44.375 -0.139 6.281 1 30.97 314 GLY A N 1
ATOM 2508 C CA . GLY A 1 314 ? -45.312 0.962 6.445 1 30.97 314 GLY A CA 1
ATOM 2509 C C . GLY A 1 314 ? -46.625 0.543 7.09 1 30.97 314 GLY A C 1
ATOM 2510 O O . GLY A 1 314 ? -47 -0.634 7.055 1 30.97 314 GLY A O 1
ATOM 2511 N N . MET B 1 1 ? 70.125 73.875 70.875 1 19.92 1 MET B N 1
ATOM 2512 C CA . MET B 1 1 ? 69.625 74.562 72 1 19.92 1 MET B CA 1
ATOM 2513 C C . MET B 1 1 ? 68.188 75.062 71.812 1 19.92 1 MET B C 1
ATOM 2515 O O . MET B 1 1 ? 67.688 75 70.688 1 19.92 1 MET B O 1
ATOM 2519 N N . GLU B 1 2 ? 67.875 76.312 72.25 1 20.69 2 GLU B N 1
ATOM 2520 C CA . GLU B 1 2 ? 66.812 76.75 73.188 1 20.69 2 GLU B CA 1
ATOM 2521 C C . GLU B 1 2 ? 65.562 77.188 72.375 1 20.69 2 GLU B C 1
ATOM 2523 O O . GLU B 1 2 ? 65.625 77.938 71.438 1 20.69 2 GLU B O 1
ATOM 2528 N N . GLY B 1 3 ? 64.5 76.438 72.5 1 20.39 3 GLY B N 1
ATOM 2529 C CA . GLY B 1 3 ? 63.281 75.938 71.875 1 20.39 3 GLY B CA 1
ATOM 2530 C C . GLY B 1 3 ? 62.125 76.938 72 1 20.39 3 GLY B C 1
ATOM 2531 O O . GLY B 1 3 ? 60.969 76.562 71.75 1 20.39 3 GLY B O 1
ATOM 2532 N N . LYS B 1 4 ? 62.375 78.062 72.688 1 21.25 4 LYS B N 1
ATOM 2533 C CA . LYS B 1 4 ? 61.281 78.375 73.625 1 21.25 4 LYS B CA 1
ATOM 2534 C C . LYS B 1 4 ? 60.062 78.938 72.875 1 21.25 4 LYS B C 1
ATOM 2536 O O . LYS B 1 4 ? 58.938 78.5 73.188 1 21.25 4 LYS B O 1
ATOM 2541 N N . THR B 1 5 ? 60.25 80.062 72.25 1 18.45 5 THR B N 1
ATOM 2542 C CA . THR B 1 5 ? 59.406 81.125 72.812 1 18.45 5 THR B CA 1
ATOM 2543 C C . THR B 1 5 ? 57.969 81.062 72.25 1 18.45 5 THR B C 1
ATOM 2545 O O . THR B 1 5 ? 57.719 80.375 71.312 1 18.45 5 THR B O 1
ATOM 2548 N N . SER B 1 6 ? 57.375 82.25 71.688 1 20.19 6 SER B N 1
ATOM 2549 C CA . SER B 1 6 ? 56.375 83.125 72.25 1 20.19 6 SER B CA 1
ATOM 2550 C C . SER B 1 6 ? 54.969 82.812 71.688 1 20.19 6 SER B C 1
ATOM 2552 O O . SER B 1 6 ? 54.844 82.125 70.688 1 20.19 6 SER B O 1
ATOM 2554 N N . ARG B 1 7 ? 53.938 83.938 71.688 1 22.28 7 ARG B N 1
ATOM 2555 C CA . ARG B 1 7 ? 52.656 84.312 72.312 1 22.28 7 ARG B CA 1
ATOM 2556 C C . ARG B 1 7 ? 51.5 84.25 71.375 1 22.28 7 ARG B C 1
ATOM 2558 O O . ARG B 1 7 ? 51.469 84.938 70.312 1 22.28 7 ARG B O 1
ATOM 2565 N N . TYR B 1 8 ? 50.906 83.125 71.125 1 21.02 8 TYR B N 1
ATOM 2566 C CA . TYR B 1 8 ? 49.969 82.625 70.125 1 21.02 8 TYR B CA 1
ATOM 2567 C C . TYR B 1 8 ? 48.594 83.25 70.312 1 21.02 8 TYR B C 1
ATOM 2569 O O . TYR B 1 8 ? 47.656 82.875 69.562 1 21.02 8 TYR B O 1
ATOM 2577 N N . GLN B 1 9 ? 48.281 84.125 71.375 1 18.34 9 GLN B N 1
ATOM 2578 C CA . GLN B 1 9 ? 47 83.75 71.938 1 18.34 9 GLN B CA 1
ATOM 2579 C C . GLN B 1 9 ? 45.844 84.312 71.125 1 18.34 9 GLN B C 1
ATOM 2581 O O . GLN B 1 9 ? 44.719 83.875 71.25 1 18.34 9 GLN B O 1
ATOM 2586 N N . ASP B 1 10 ? 46.031 85.375 70.25 1 20.06 10 ASP B N 1
ATOM 2587 C CA . ASP B 1 10 ? 44.938 86.312 70.438 1 20.06 10 ASP B CA 1
ATOM 2588 C C . ASP B 1 10 ? 43.594 85.688 70.062 1 20.06 10 ASP B C 1
ATOM 2590 O O . ASP B 1 10 ? 43.562 84.688 69.375 1 20.06 10 ASP B O 1
ATOM 2594 N N . GLU B 1 11 ? 42.406 86.625 70.125 1 21.67 11 GLU B N 1
ATOM 2595 C CA . GLU B 1 11 ? 41 86.875 70.562 1 21.67 11 GLU B CA 1
ATOM 2596 C C . GLU B 1 11 ? 40.031 86.438 69.438 1 21.67 11 GLU B C 1
ATOM 2598 O O . GLU B 1 11 ? 40.25 86.688 68.25 1 21.67 11 GLU B O 1
ATOM 2603 N N . ALA B 1 12 ? 39.062 85.625 69.812 1 21.91 12 ALA B N 1
ATOM 2604 C CA . ALA B 1 12 ? 38 84.75 69.375 1 21.91 12 ALA B CA 1
ATOM 2605 C C . ALA B 1 12 ? 36.812 85.562 68.812 1 21.91 12 ALA B C 1
ATOM 2607 O O . ALA B 1 12 ? 35.906 85.938 69.562 1 21.91 12 ALA B O 1
ATOM 2608 N N . HIS B 1 13 ? 37.094 86.75 68.125 1 23.31 13 HIS B N 1
ATOM 2609 C CA . HIS B 1 13 ? 35.875 87.5 67.938 1 23.31 13 HIS B CA 1
ATOM 2610 C C . HIS B 1 13 ? 34.781 86.688 67.25 1 23.31 13 HIS B C 1
ATOM 2612 O O . HIS B 1 13 ? 35.062 86.062 66.188 1 23.31 13 HIS B O 1
ATOM 2618 N N . ASP B 1 14 ? 33.812 86.188 67.938 1 20.78 14 ASP B N 1
ATOM 2619 C CA . ASP B 1 14 ? 32.688 85.25 67.812 1 20.78 14 ASP B CA 1
ATOM 2620 C C . ASP B 1 14 ? 31.656 85.75 66.812 1 20.78 14 ASP B C 1
ATOM 2622 O O . ASP B 1 14 ? 30.953 86.75 67.062 1 20.78 14 ASP B O 1
ATOM 2626 N N . SER B 1 15 ? 31.984 86.25 65.562 1 23.11 15 SER B N 1
ATOM 2627 C CA . SER B 1 15 ? 30.969 86.75 64.688 1 23.11 15 SER B CA 1
ATOM 2628 C C . SER B 1 15 ? 29.875 85.75 64.438 1 23.11 15 SER B C 1
ATOM 2630 O O . SER B 1 15 ? 30.141 84.688 63.906 1 23.11 15 SER B O 1
ATOM 2632 N N . ALA B 1 16 ? 28.797 85.75 65.188 1 22.73 16 ALA B N 1
ATOM 2633 C CA . ALA B 1 16 ? 27.609 84.875 65.312 1 22.73 16 ALA B CA 1
ATOM 2634 C C . ALA B 1 16 ? 26.859 84.812 64 1 22.73 16 ALA B C 1
ATOM 2636 O O . ALA B 1 16 ? 26.969 85.75 63.188 1 22.73 16 ALA B O 1
ATOM 2637 N N . GLY B 1 17 ? 26.016 83.625 63.656 1 20.55 17 GLY B N 1
ATOM 2638 C CA . GLY B 1 17 ? 25.531 82.625 62.75 1 20.55 17 GLY B CA 1
ATOM 2639 C C . GLY B 1 17 ? 24.156 82.875 62.156 1 20.55 17 GLY B C 1
ATOM 2640 O O . GLY B 1 17 ? 23.578 82.062 61.469 1 20.55 17 GLY B O 1
ATOM 2641 N N . SER B 1 18 ? 23.438 84.125 62.281 1 24.12 18 SER B N 1
ATOM 2642 C CA . SER B 1 18 ? 22 83.875 62.219 1 24.12 18 SER B CA 1
ATOM 2643 C C . SER B 1 18 ? 21.547 83.5 60.844 1 24.12 18 SER B C 1
ATOM 2645 O O . SER B 1 18 ? 21.781 84.188 59.875 1 24.12 18 SER B O 1
ATOM 2647 N N . PHE B 1 19 ? 21.406 82.188 60.406 1 23.67 19 PHE B N 1
ATOM 2648 C CA . PHE B 1 19 ? 21.094 81.375 59.219 1 23.67 19 PHE B CA 1
ATOM 2649 C C . PHE B 1 19 ? 19.609 81.5 58.875 1 23.67 19 PHE B C 1
ATOM 2651 O O . PHE B 1 19 ? 19.062 80.562 58.25 1 23.67 19 PHE B O 1
ATOM 2658 N N . ASN B 1 20 ? 18.75 82.5 59.281 1 26.62 20 ASN B N 1
ATOM 2659 C CA . ASN B 1 20 ? 17.359 82.062 59.156 1 26.62 20 ASN B CA 1
ATOM 2660 C C . ASN B 1 20 ? 16.969 81.875 57.719 1 26.62 20 ASN B C 1
ATOM 2662 O O . ASN B 1 20 ? 17.297 82.625 56.844 1 26.62 20 ASN B O 1
ATOM 2666 N N . GLU B 1 21 ? 16.625 80.562 57.281 1 25.61 21 GLU B N 1
ATOM 2667 C CA . GLU B 1 21 ? 16.297 79.75 56.125 1 25.61 21 GLU B CA 1
ATOM 2668 C C . GLU B 1 21 ? 14.945 80.125 55.531 1 25.61 21 GLU B C 1
ATOM 2670 O O . GLU B 1 21 ? 13.891 79.812 56.094 1 25.61 21 GLU B O 1
ATOM 2675 N N . GLU B 1 22 ? 14.641 81.375 55.125 1 28.31 22 GLU B N 1
ATOM 2676 C CA . GLU B 1 22 ? 13.312 81.75 54.656 1 28.31 22 GLU B CA 1
ATOM 2677 C C . GLU B 1 22 ? 12.992 81 53.344 1 28.31 22 GLU B C 1
ATOM 2679 O O . GLU B 1 22 ? 11.844 81.062 52.875 1 28.31 22 GLU B O 1
ATOM 2684 N N . THR B 1 23 ? 13.891 80.438 52.531 1 32.5 23 THR B N 1
ATOM 2685 C CA . THR B 1 23 ? 13.531 80.562 51.125 1 32.5 23 THR B CA 1
ATOM 2686 C C . THR B 1 23 ? 12.516 79.438 50.75 1 32.5 23 THR B C 1
ATOM 2688 O O . THR B 1 23 ? 12.883 78.375 50.312 1 32.5 23 THR B O 1
ATOM 2691 N N . GLU B 1 24 ? 11.531 79 51.531 1 30.84 24 GLU B N 1
ATOM 2692 C CA . GLU B 1 24 ? 10.867 77.75 51.219 1 30.84 24 GLU B CA 1
ATOM 2693 C C . GLU B 1 24 ? 9.938 77.875 50.031 1 30.84 24 GLU B C 1
ATOM 2695 O O . GLU B 1 24 ? 9.453 76.875 49.469 1 30.84 24 GLU B O 1
ATOM 2700 N N . GLY B 1 25 ? 9.352 79.062 49.625 1 34.09 25 GLY B N 1
ATOM 2701 C CA . GLY B 1 25 ? 7.996 79 49.125 1 34.09 25 GLY B CA 1
ATOM 2702 C C . GLY B 1 25 ? 7.945 78.562 47.656 1 34.09 25 GLY B C 1
ATOM 2703 O O . GLY B 1 25 ? 6.863 78.375 47.094 1 34.09 25 GLY B O 1
ATOM 2704 N N . LEU B 1 26 ? 8.992 78.75 46.812 1 34.84 26 LEU B N 1
ATOM 2705 C CA . LEU B 1 26 ? 8.688 79 45.406 1 34.84 26 LEU B CA 1
ATOM 2706 C C . LEU B 1 26 ? 8.398 77.688 44.688 1 34.84 26 LEU B C 1
ATOM 2708 O O . LEU B 1 26 ? 7.871 77.688 43.562 1 34.84 26 LEU B O 1
ATOM 2712 N N . MET B 1 27 ? 8.938 76.562 45 1 35.16 27 MET B N 1
ATOM 2713 C CA . MET B 1 27 ? 9.289 75.688 43.906 1 35.16 27 MET B CA 1
ATOM 2714 C C . MET B 1 27 ? 8.094 74.812 43.469 1 35.16 27 MET B C 1
ATOM 2716 O O . MET B 1 27 ? 8.227 73.938 42.625 1 35.16 27 MET B O 1
ATOM 2720 N N . SER B 1 28 ? 6.949 74.875 44.156 1 39.06 28 SER B N 1
ATOM 2721 C CA . SER B 1 28 ? 6.227 73.625 43.969 1 39.06 28 SER B CA 1
ATOM 2722 C C . SER B 1 28 ? 5.438 73.625 42.656 1 39.06 28 SER B C 1
ATOM 2724 O O . SER B 1 28 ? 4.637 72.75 42.406 1 39.06 28 SER B O 1
ATOM 2726 N N . GLY B 1 29 ? 5.379 74.75 41.906 1 39.97 29 GLY B N 1
ATOM 2727 C CA . GLY B 1 29 ? 4.328 74.812 40.906 1 39.97 29 GLY B CA 1
ATOM 2728 C C . GLY B 1 29 ? 4.559 73.938 39.719 1 39.97 29 GLY B C 1
ATOM 2729 O O . GLY B 1 29 ? 3.785 73.938 38.75 1 39.97 29 GLY B O 1
ATOM 2730 N N . LEU B 1 30 ? 5.797 73.438 39.438 1 40.88 30 LEU B N 1
ATOM 2731 C CA . LEU B 1 30 ? 6.133 73.188 38.062 1 40.88 30 LEU B CA 1
ATOM 2732 C C . LEU B 1 30 ? 5.512 71.812 37.625 1 40.88 30 LEU B C 1
ATOM 2734 O O . LEU B 1 30 ? 5.32 71.562 36.438 1 40.88 30 LEU B O 1
ATOM 2738 N N . HIS B 1 31 ? 5.449 70.812 38.5 1 42.69 31 HIS B N 1
ATOM 2739 C CA . HIS B 1 31 ? 5.641 69.5 37.812 1 42.69 31 HIS B CA 1
ATOM 2740 C C . HIS B 1 31 ? 4.312 68.938 37.312 1 42.69 31 HIS B C 1
ATOM 2742 O O . HIS B 1 31 ? 4.266 67.875 36.75 1 42.69 31 HIS B O 1
ATOM 2748 N N . ARG B 1 32 ? 3.217 69.625 37.594 1 46.03 32 ARG B N 1
ATOM 2749 C CA . ARG B 1 32 ? 2.045 68.75 37.438 1 46.03 32 ARG B CA 1
ATOM 2750 C C . ARG B 1 32 ? 1.618 68.688 35.969 1 46.03 32 ARG B C 1
ATOM 2752 O O . ARG B 1 32 ? 0.852 67.812 35.594 1 46.03 32 ARG B O 1
ATOM 2759 N N . SER B 1 33 ? 1.912 69.75 35.188 1 50.25 33 SER B N 1
ATOM 2760 C CA . SER B 1 33 ? 1.133 69.875 33.938 1 50.25 33 SER B CA 1
ATOM 2761 C C . SER B 1 33 ? 1.651 68.938 32.875 1 50.25 33 SER B C 1
ATOM 2763 O O . SER B 1 33 ? 0.924 68.562 31.938 1 50.25 33 SER B O 1
ATOM 2765 N N . THR B 1 34 ? 2.82 68.438 33 1 53.47 34 THR B N 1
ATOM 2766 C CA . THR B 1 34 ? 3.416 67.75 31.875 1 53.47 34 THR B CA 1
ATOM 2767 C C . THR B 1 34 ? 2.949 66.312 31.844 1 53.47 34 THR B C 1
ATOM 2769 O O . THR B 1 34 ? 3.037 65.625 30.797 1 53.47 34 THR B O 1
ATOM 2772 N N . LYS B 1 35 ? 2.455 65.875 32.969 1 55.28 35 LYS B N 1
ATOM 2773 C CA . LYS B 1 35 ? 2.082 64.438 33.031 1 55.28 35 LYS B CA 1
ATOM 2774 C C . LYS B 1 35 ? 0.743 64.188 32.344 1 55.28 35 LYS B C 1
ATOM 2776 O O . LYS B 1 35 ? 0.539 63.125 31.734 1 55.28 35 LYS B O 1
ATOM 2781 N N . LYS B 1 36 ? -0.092 65.188 32.312 1 57.34 36 LYS B N 1
ATOM 2782 C CA . LYS B 1 36 ? -1.422 65 31.734 1 57.34 36 LYS B CA 1
ATOM 2783 C C . LYS B 1 36 ? -1.369 64.938 30.219 1 57.34 36 LYS B C 1
ATOM 2785 O O . LYS B 1 36 ? -2.113 64.125 29.594 1 57.34 36 LYS B O 1
ATOM 2790 N N . ARG B 1 37 ? -0.508 65.625 29.547 1 58.91 37 ARG B N 1
ATOM 2791 C CA . ARG B 1 37 ? -0.394 65.625 28.094 1 58.91 37 ARG B CA 1
ATOM 2792 C C . ARG B 1 37 ? 0.235 64.312 27.578 1 58.91 37 ARG B C 1
ATOM 2794 O O . ARG B 1 37 ? -0.136 63.812 26.516 1 58.91 37 ARG B O 1
ATOM 2801 N N . LYS B 1 38 ? 1.05 63.812 28.344 1 63.56 38 LYS B N 1
ATOM 2802 C CA . LYS B 1 38 ? 1.72 62.562 27.953 1 63.56 38 LYS B CA 1
ATOM 2803 C C . LYS B 1 38 ? 0.781 61.375 28.078 1 63.56 38 LYS B C 1
ATOM 2805 O O . LYS B 1 38 ? 0.796 60.469 27.234 1 63.56 38 LYS B O 1
ATOM 2810 N N . LEU B 1 39 ? -0.132 61.531 29 1 63.62 39 LEU B N 1
ATOM 2811 C CA . LEU B 1 39 ? -1.061 60.438 29.203 1 63.62 39 LEU B CA 1
ATOM 2812 C C . LEU B 1 39 ? -2.111 60.375 28.094 1 63.62 39 LEU B C 1
ATOM 2814 O O . LEU B 1 39 ? -2.48 59.312 27.625 1 63.62 39 LEU B O 1
ATOM 2818 N N . SER B 1 40 ? -2.477 61.625 27.672 1 69.5 40 SER B N 1
ATOM 2819 C CA . SER B 1 40 ? -3.451 61.719 26.578 1 69.5 40 SER B CA 1
ATOM 2820 C C . SER B 1 40 ? -2.861 61.25 25.266 1 69.5 40 SER B C 1
ATOM 2822 O O . SER B 1 40 ? -3.545 60.562 24.484 1 69.5 40 SER B O 1
ATOM 2824 N N . SER B 1 41 ? -1.627 61.5 25 1 70.94 41 SER B N 1
ATOM 2825 C CA . SER B 1 41 ? -0.957 61.031 23.797 1 70.94 41 SER B CA 1
ATOM 2826 C C . SER B 1 41 ? -0.748 59.531 23.828 1 70.94 41 SER B C 1
ATOM 2828 O O . SER B 1 41 ? -0.863 58.875 22.797 1 70.94 41 SER B O 1
ATOM 2830 N N . ILE B 1 42 ? -0.586 59.031 25 1 70.5 42 ILE B N 1
ATOM 2831 C CA . ILE B 1 42 ? -0.373 57.594 25.156 1 70.5 42 ILE B CA 1
ATOM 2832 C C . ILE B 1 42 ? -1.688 56.844 24.938 1 70.5 42 ILE B C 1
ATOM 2834 O O . ILE B 1 42 ? -1.714 55.781 24.281 1 70.5 42 ILE B O 1
ATOM 2838 N N . VAL B 1 43 ? -2.727 57.5 25.406 1 71.88 43 VAL B N 1
ATOM 2839 C CA . VAL B 1 43 ? -4.039 56.875 25.234 1 71.88 43 VAL B CA 1
ATOM 2840 C C . VAL B 1 43 ? -4.43 56.906 23.75 1 71.88 43 VAL B C 1
ATOM 2842 O O . VAL B 1 43 ? -4.992 55.938 23.234 1 71.88 43 VAL B O 1
ATOM 2845 N N . LYS B 1 44 ? -4.086 58 23.094 1 76.19 44 LYS B N 1
ATOM 2846 C CA . LYS B 1 44 ? -4.383 58.125 21.672 1 76.19 44 LYS B CA 1
ATOM 2847 C C . LYS B 1 44 ? -3.59 57.094 20.859 1 76.19 44 LYS B C 1
ATOM 2849 O O . LYS B 1 44 ? -4.086 56.562 19.875 1 76.19 44 LYS B O 1
ATOM 2854 N N . LEU B 1 45 ? -2.467 56.75 21.281 1 79.69 45 LEU B N 1
ATOM 2855 C CA . LEU B 1 45 ? -1.648 55.781 20.562 1 79.69 45 LEU B CA 1
ATOM 2856 C C . LEU B 1 45 ? -1.997 54.344 20.969 1 79.69 45 LEU B C 1
ATOM 2858 O O . LEU B 1 45 ? -1.928 53.438 20.156 1 79.69 45 LEU B O 1
ATOM 2862 N N . ALA B 1 46 ? -2.543 54.312 22.25 1 80.94 46 ALA B N 1
ATOM 2863 C CA . ALA B 1 46 ? -2.824 52.969 22.781 1 80.94 46 ALA B CA 1
ATOM 2864 C C . ALA B 1 46 ? -4.066 52.375 22.141 1 80.94 46 ALA B C 1
ATOM 2866 O O . ALA B 1 46 ? -4.125 51.156 21.906 1 80.94 46 ALA B O 1
ATOM 2867 N N . THR B 1 47 ? -4.93 53.25 21.719 1 82.44 47 THR B N 1
ATOM 2868 C CA . THR B 1 47 ? -6.188 52.75 21.172 1 82.44 47 THR B CA 1
ATOM 2869 C C . THR B 1 47 ? -5.973 52.156 19.797 1 82.44 47 THR B C 1
ATOM 2871 O O . THR B 1 47 ? -6.418 51.031 19.531 1 82.44 47 THR B O 1
ATOM 2874 N N . PRO B 1 48 ? -5.223 52.812 18.906 1 85.88 48 PRO B N 1
ATOM 2875 C CA . PRO B 1 48 ? -4.98 52.156 17.625 1 85.88 48 PRO B CA 1
ATOM 2876 C C . PRO B 1 48 ? -4.152 50.875 17.766 1 85.88 48 PRO B C 1
ATOM 2878 O O . PRO B 1 48 ? -4.391 49.906 17.047 1 85.88 48 PRO B O 1
ATOM 2881 N N . PHE B 1 49 ? -3.279 50.875 18.719 1 86.19 49 PHE B N 1
ATOM 2882 C CA . PHE B 1 49 ? -2.471 49.688 18.922 1 86.19 49 PHE B CA 1
ATOM 2883 C C . PHE B 1 49 ? -3.326 48.531 19.453 1 86.19 49 PHE B C 1
ATOM 2885 O O . PHE B 1 49 ? -3.113 47.375 19.094 1 86.19 49 PHE B O 1
ATOM 2892 N N . LEU B 1 50 ? -4.285 48.844 20.297 1 87.88 50 LEU B N 1
ATOM 2893 C CA . LEU B 1 50 ? -5.203 47.844 20.812 1 87.88 50 LEU B CA 1
ATOM 2894 C C . LEU B 1 50 ? -6.082 47.281 19.688 1 87.88 50 LEU B C 1
ATOM 2896 O O . LEU B 1 50 ? -6.348 46.094 19.641 1 87.88 50 LEU B O 1
ATOM 2900 N N . ILE B 1 51 ? -6.484 48.188 18.828 1 88.62 51 ILE B N 1
ATOM 2901 C CA . ILE B 1 51 ? -7.32 47.75 17.703 1 88.62 51 ILE B CA 1
ATOM 2902 C C . ILE B 1 51 ? -6.523 46.844 16.781 1 88.62 51 ILE B C 1
ATOM 2904 O O . ILE B 1 51 ? -7.004 45.781 16.359 1 88.62 51 ILE B O 1
ATOM 2908 N N . VAL B 1 52 ? -5.301 47.219 16.5 1 89.88 52 VAL B N 1
ATOM 2909 C CA . VAL B 1 52 ? -4.445 46.406 15.633 1 89.88 52 VAL B CA 1
ATOM 2910 C C . VAL B 1 52 ? -4.172 45.062 16.297 1 89.88 52 VAL B C 1
ATOM 2912 O O . VAL B 1 52 ? -4.227 44 15.625 1 89.88 52 VAL B O 1
ATOM 2915 N N . SER B 1 53 ? -3.969 45.062 17.594 1 90 53 SER B N 1
ATOM 2916 C CA . SER B 1 53 ? -3.715 43.812 18.312 1 90 53 SER B CA 1
ATOM 2917 C C . SER B 1 53 ? -4.953 42.906 18.328 1 90 53 SER B C 1
ATOM 2919 O O . SER B 1 53 ? -4.844 41.688 18.156 1 90 53 SER B O 1
ATOM 2921 N N . PHE B 1 54 ? -6.078 43.5 18.422 1 90.69 54 PHE B N 1
ATOM 2922 C CA . PHE B 1 54 ? -7.328 42.75 18.422 1 90.69 54 PHE B CA 1
ATOM 2923 C C . PHE B 1 54 ? -7.602 42.156 17.047 1 90.69 54 PHE B C 1
ATOM 2925 O O . PHE B 1 54 ? -8.008 41 16.938 1 90.69 54 PHE B O 1
ATOM 2932 N N . ILE B 1 55 ? -7.332 42.875 16.031 1 91.94 55 ILE B N 1
ATOM 2933 C CA . ILE B 1 55 ? -7.52 42.406 14.672 1 91.94 55 ILE B CA 1
ATOM 2934 C C . ILE B 1 55 ? -6.555 41.25 14.398 1 91.94 55 ILE B C 1
ATOM 2936 O O . ILE B 1 55 ? -6.938 40.219 13.812 1 91.94 55 ILE B O 1
ATOM 2940 N N . LEU B 1 56 ? -5.379 41.406 14.898 1 92.44 56 LEU B N 1
ATOM 2941 C CA . LEU B 1 56 ? -4.391 40.344 14.711 1 92.44 56 LEU B CA 1
ATOM 2942 C C . LEU B 1 56 ? -4.805 39.062 15.445 1 92.44 56 LEU B C 1
ATOM 2944 O O . LEU B 1 56 ? -4.609 37.969 14.938 1 92.44 56 LEU B O 1
ATOM 2948 N N . ASN B 1 57 ? -5.359 39.25 16.609 1 91.69 57 ASN B N 1
ATOM 2949 C CA . ASN B 1 57 ? -5.859 38.125 17.375 1 91.69 57 ASN B CA 1
ATOM 2950 C C . ASN B 1 57 ? -6.965 37.406 16.609 1 91.69 57 ASN B C 1
ATOM 2952 O O . ASN B 1 57 ? -6.969 36.156 16.531 1 91.69 57 ASN B O 1
ATOM 2956 N N . ILE B 1 58 ? -7.797 38.094 15.922 1 91.19 58 ILE B N 1
ATOM 2957 C CA . ILE B 1 58 ? -8.922 37.531 15.195 1 91.19 58 ILE B CA 1
ATOM 2958 C C . ILE B 1 58 ? -8.43 36.844 13.93 1 91.19 58 ILE B C 1
ATOM 2960 O O . ILE B 1 58 ? -8.859 35.719 13.609 1 91.19 58 ILE B O 1
ATOM 2964 N N . VAL B 1 59 ? -7.574 37.438 13.305 1 90.44 59 VAL B N 1
ATOM 2965 C CA . VAL B 1 59 ? -7.027 36.875 12.07 1 90.44 59 VAL B CA 1
ATOM 2966 C C . VAL B 1 59 ? -6.27 35.594 12.383 1 90.44 59 VAL B C 1
ATOM 2968 O O . VAL B 1 59 ? -6.398 34.594 11.656 1 90.44 59 VAL B O 1
ATOM 2971 N N . GLN B 1 60 ? -5.555 35.656 13.492 1 88.75 60 GLN B N 1
ATOM 2972 C CA . GLN B 1 60 ? -4.809 34.469 13.883 1 88.75 60 GLN B CA 1
ATOM 2973 C C . GLN B 1 60 ? -5.75 33.344 14.312 1 88.75 60 GLN B C 1
ATOM 2975 O O . GLN B 1 60 ? -5.523 32.188 13.984 1 88.75 60 GLN B O 1
ATOM 2980 N N . LEU B 1 61 ? -6.734 33.688 14.945 1 86.62 61 LEU B N 1
ATOM 2981 C CA . LEU B 1 61 ? -7.711 32.688 15.359 1 86.62 61 LEU B CA 1
ATOM 2982 C C . LEU B 1 61 ? -8.422 32.094 14.148 1 86.62 61 LEU B C 1
ATOM 2984 O O . LEU B 1 61 ? -8.641 30.891 14.078 1 86.62 61 LEU B O 1
ATOM 2988 N N . ALA B 1 62 ? -8.742 32.906 13.219 1 84.88 62 ALA B N 1
ATOM 2989 C CA . ALA B 1 62 ? -9.359 32.438 11.992 1 84.88 62 ALA B CA 1
ATOM 2990 C C . ALA B 1 62 ? -8.406 31.547 11.203 1 84.88 62 ALA B C 1
ATOM 2992 O O . ALA B 1 62 ? -8.812 30.5 10.672 1 84.88 62 ALA B O 1
ATOM 2993 N N . TYR B 1 63 ? -7.191 31.938 11.227 1 81.19 63 TYR B N 1
ATOM 2994 C CA . TYR B 1 63 ? -6.176 31.141 10.539 1 81.19 63 TYR B CA 1
ATOM 2995 C C . TYR B 1 63 ? -6.043 29.766 11.172 1 81.19 63 TYR B C 1
ATOM 2997 O O . TYR B 1 63 ? -5.98 28.75 10.461 1 81.19 63 TYR B O 1
ATOM 3005 N N . ILE B 1 64 ? -6.051 29.734 12.43 1 78.12 64 ILE B N 1
ATOM 3006 C CA . ILE B 1 64 ? -5.883 28.484 13.156 1 78.12 64 ILE B CA 1
ATOM 3007 C C . ILE B 1 64 ? -7.105 27.594 12.945 1 78.12 64 ILE B C 1
ATOM 3009 O O . ILE B 1 64 ? -6.977 26.375 12.805 1 78.12 64 ILE B O 1
ATOM 3013 N N . THR B 1 65 ? -8.211 28.188 12.805 1 76.69 65 THR B N 1
ATOM 3014 C CA . THR B 1 65 ? -9.445 27.406 12.727 1 76.69 65 THR B CA 1
ATOM 3015 C C . THR B 1 65 ? -9.719 26.953 11.297 1 76.69 65 THR B C 1
ATOM 3017 O O . THR B 1 65 ? -10.25 25.875 11.07 1 76.69 65 THR B O 1
ATOM 3020 N N . VAL B 1 66 ? -9.32 27.812 10.391 1 73.75 66 VAL B N 1
ATOM 3021 C CA . VAL B 1 66 ? -9.734 27.547 9.016 1 73.75 66 VAL B CA 1
ATOM 3022 C C . VAL B 1 66 ? -8.625 26.797 8.273 1 73.75 66 VAL B C 1
ATOM 3024 O O . VAL B 1 66 ? -8.906 25.984 7.387 1 73.75 66 VAL B O 1
ATOM 3027 N N . ARG B 1 67 ? -7.488 27.109 8.703 1 71.56 67 ARG B N 1
ATOM 3028 C CA . ARG B 1 67 ? -6.398 26.547 7.922 1 71.56 67 ARG B CA 1
ATOM 3029 C C . ARG B 1 67 ? -6.309 25.031 8.133 1 71.56 67 ARG B C 1
ATOM 3031 O O . ARG B 1 67 ? -6.305 24.562 9.266 1 71.56 67 ARG B O 1
ATOM 3038 N N . ARG B 1 68 ? -6.441 24.344 6.973 1 72.06 68 ARG B N 1
ATOM 3039 C CA . ARG B 1 68 ? -6.188 22.922 7 1 72.06 68 ARG B CA 1
ATOM 3040 C C . ARG B 1 68 ? -4.691 22.625 7.02 1 72.06 68 ARG B C 1
ATOM 3042 O O . ARG B 1 68 ? -3.934 23.188 6.227 1 72.06 68 ARG B O 1
ATOM 3049 N N . PRO B 1 69 ? -4.387 21.984 8.062 1 77.12 69 PRO B N 1
ATOM 3050 C CA . PRO B 1 69 ? -2.951 21.703 8.156 1 77.12 69 PRO B CA 1
ATOM 3051 C C . PRO B 1 69 ? -2.414 20.953 6.938 1 77.12 69 PRO B C 1
ATOM 3053 O O . PRO B 1 69 ? -3.109 20.109 6.375 1 77.12 69 PRO B O 1
ATOM 3056 N N . GLU B 1 70 ? -1.372 21.516 6.332 1 84.19 70 GLU B N 1
ATOM 3057 C CA . GLU B 1 70 ? -0.652 20.781 5.285 1 84.19 70 GLU B CA 1
ATOM 3058 C C . GLU B 1 70 ? 0.279 19.734 5.883 1 84.19 70 GLU B C 1
ATOM 3060 O O . GLU B 1 70 ? 1.064 20.031 6.785 1 84.19 70 GLU B O 1
ATOM 3065 N N . CYS B 1 71 ? -0.003 18.547 5.438 1 90.56 71 CYS B N 1
ATOM 3066 C CA . CYS B 1 71 ? 0.805 17.438 5.953 1 90.56 71 CYS B CA 1
ATOM 3067 C C . CYS B 1 71 ? 1.8 16.953 4.906 1 90.56 71 CYS B C 1
ATOM 3069 O O . CYS B 1 71 ? 1.506 16.984 3.709 1 90.56 71 CYS B O 1
ATOM 3071 N N . TYR B 1 72 ? 2.992 16.656 5.363 1 92.69 72 TYR B N 1
ATOM 3072 C CA . TYR B 1 72 ? 4.066 16.203 4.484 1 92.69 72 TYR B CA 1
ATOM 3073 C C . TYR B 1 72 ? 4.652 14.883 4.973 1 92.69 72 TYR B C 1
ATOM 3075 O O . TYR B 1 72 ? 4.578 14.562 6.16 1 92.69 72 TYR B O 1
ATOM 3083 N N . SER B 1 73 ? 5.191 14.141 3.984 1 93.75 73 SER B N 1
ATOM 3084 C CA . SER B 1 73 ? 5.895 12.922 4.363 1 93.75 73 SER B CA 1
ATOM 3085 C C . SER B 1 73 ? 7.203 13.242 5.078 1 93.75 73 SER B C 1
ATOM 3087 O O . SER B 1 73 ? 7.656 14.383 5.078 1 93.75 73 SER B O 1
ATOM 3089 N N . LEU B 1 74 ? 7.793 12.305 5.637 1 88.81 74 LEU B N 1
ATOM 3090 C CA . LEU B 1 74 ? 8.852 12.508 6.625 1 88.81 74 LEU B CA 1
ATOM 3091 C C . LEU B 1 74 ? 10.188 12.75 5.941 1 88.81 74 LEU B C 1
ATOM 3093 O O . LEU B 1 74 ? 11.016 13.523 6.438 1 88.81 74 LEU B O 1
ATOM 3097 N N . TYR B 1 75 ? 10.422 12.148 4.781 1 93.06 75 TYR B N 1
ATOM 3098 C CA . TYR B 1 75 ? 11.781 12.156 4.246 1 93.06 75 TYR B CA 1
ATOM 3099 C C . TYR B 1 75 ? 11.867 13.039 3.008 1 93.06 75 TYR B C 1
ATOM 3101 O O . TYR B 1 75 ? 12.469 14.117 3.049 1 93.06 75 TYR B O 1
ATOM 3109 N N . ALA B 1 76 ? 11.141 12.766 1.994 1 95.56 76 ALA B N 1
ATOM 3110 C CA . ALA B 1 76 ? 11.172 13.555 0.767 1 95.56 76 ALA B CA 1
ATOM 3111 C C . ALA B 1 76 ? 10.227 14.75 0.859 1 95.56 76 ALA B C 1
ATOM 3113 O O . ALA B 1 76 ? 10.133 15.547 -0.076 1 95.56 76 ALA B O 1
ATOM 3114 N N . LYS B 1 77 ? 9.5 14.906 1.929 1 94.81 77 LYS B N 1
ATOM 3115 C CA . LYS B 1 77 ? 8.594 16.016 2.193 1 94.81 77 LYS B CA 1
ATOM 3116 C C . LYS B 1 77 ? 7.555 16.156 1.086 1 94.81 77 LYS B C 1
ATOM 3118 O O . LYS B 1 77 ? 7.328 17.25 0.57 1 94.81 77 LYS B O 1
ATOM 3123 N N . LEU B 1 78 ? 7.047 15.016 0.764 1 97.75 78 LEU B N 1
ATOM 3124 C CA . LEU B 1 78 ? 5.957 15 -0.205 1 97.75 78 LEU B CA 1
ATOM 3125 C C . LEU B 1 78 ? 4.66 15.492 0.426 1 97.75 78 LEU B C 1
ATOM 3127 O O . LEU B 1 78 ? 4.309 15.086 1.533 1 97.75 78 LEU B O 1
ATOM 3131 N N . LYS B 1 79 ? 3.982 16.391 -0.259 1 95.94 79 LYS B N 1
ATOM 3132 C CA . LYS B 1 79 ? 2.723 16.922 0.249 1 95.94 79 LYS B CA 1
ATOM 3133 C C . LYS B 1 79 ? 1.611 15.883 0.178 1 95.94 79 LYS B C 1
ATOM 3135 O O . LYS B 1 79 ? 1.407 15.258 -0.862 1 95.94 79 LYS B O 1
ATOM 3140 N N . GLU B 1 80 ? 0.891 15.688 1.317 1 94.44 80 GLU B N 1
ATOM 3141 C CA . GLU B 1 80 ? -0.259 14.781 1.335 1 94.44 80 GLU B CA 1
ATOM 3142 C C . GLU B 1 80 ? -1.391 15.32 0.462 1 94.44 80 GLU B C 1
ATOM 3144 O O . GLU B 1 80 ? -1.66 16.516 0.452 1 94.44 80 GLU B O 1
ATOM 3149 N N . HIS B 1 81 ? -2.037 14.461 -0.277 1 93.81 81 HIS B N 1
ATOM 3150 C CA . HIS B 1 81 ? -3.188 14.82 -1.099 1 93.81 81 HIS B CA 1
ATOM 3151 C C . HIS B 1 81 ? -2.82 15.883 -2.129 1 93.81 81 HIS B C 1
ATOM 3153 O O . HIS B 1 81 ? -3.605 16.797 -2.396 1 93.81 81 HIS B O 1
ATOM 3159 N N . GLU B 1 82 ? -1.641 15.75 -2.609 1 95.94 82 GLU B N 1
ATOM 3160 C CA . GLU B 1 82 ? -1.156 16.766 -3.551 1 95.94 82 GLU B CA 1
ATOM 3161 C C . GLU B 1 82 ? -1.882 16.656 -4.891 1 95.94 82 GLU B C 1
ATOM 3163 O O . GLU B 1 82 ? -2.219 17.672 -5.496 1 95.94 82 GLU B O 1
ATOM 3168 N N . ILE B 1 83 ? -2.1 15.469 -5.336 1 97.62 83 ILE B N 1
ATOM 3169 C CA . ILE B 1 83 ? -2.762 15.273 -6.621 1 97.62 83 ILE B CA 1
ATOM 3170 C C . ILE B 1 83 ? -3.992 14.391 -6.438 1 97.62 83 ILE B C 1
ATOM 3172 O O . ILE B 1 83 ? -4.094 13.648 -5.457 1 97.62 83 ILE B O 1
ATOM 3176 N N . THR B 1 84 ? -4.922 14.516 -7.344 1 97.12 84 THR B N 1
ATOM 3177 C CA . THR B 1 84 ? -6.117 13.672 -7.402 1 97.12 84 THR B CA 1
ATOM 3178 C C . THR B 1 84 ? -6.109 12.812 -8.656 1 97.12 84 THR B C 1
ATOM 3180 O O . THR B 1 84 ? -5.996 13.328 -9.773 1 97.12 84 THR B O 1
ATOM 3183 N N . VAL B 1 85 ? -6.176 11.523 -8.477 1 97.38 85 VAL B N 1
ATOM 3184 C CA . VAL B 1 85 ? -6.117 10.57 -9.586 1 97.38 85 VAL B CA 1
ATOM 3185 C C . VAL B 1 85 ? -7.297 9.609 -9.5 1 97.38 85 VAL B C 1
ATOM 3187 O O . VAL B 1 85 ? -7.656 9.148 -8.414 1 97.38 85 VAL B O 1
ATOM 3190 N N . PRO B 1 86 ? -7.965 9.328 -10.633 1 96.62 86 PRO B N 1
ATOM 3191 C CA . PRO B 1 86 ? -9.016 8.305 -10.586 1 96.62 86 PRO B CA 1
ATOM 3192 C C . PRO B 1 86 ? -8.453 6.895 -10.445 1 96.62 86 PRO B C 1
ATOM 3194 O O . PRO B 1 86 ? -7.516 6.523 -11.148 1 96.62 86 PRO B O 1
ATOM 3197 N N . PHE B 1 87 ? -9.031 6.215 -9.523 1 96.31 87 PHE B N 1
ATOM 3198 C CA . PHE B 1 87 ? -8.719 4.797 -9.438 1 96.31 87 PHE B CA 1
ATOM 3199 C C . PHE B 1 87 ? -9.336 4.035 -10.609 1 96.31 87 PHE B C 1
ATOM 3201 O O . PHE B 1 87 ? -10.461 4.316 -11.008 1 96.31 87 PHE B O 1
ATOM 3208 N N . ARG B 1 88 ? -8.594 3.074 -11.172 1 95.12 88 ARG B N 1
ATOM 3209 C CA . ARG B 1 88 ? -9.094 2.217 -12.242 1 95.12 88 ARG B CA 1
ATOM 3210 C C . ARG B 1 88 ? -9.148 0.76 -11.797 1 95.12 88 ARG B C 1
ATOM 3212 O O . ARG B 1 88 ? -8.172 0.233 -11.258 1 95.12 88 ARG B O 1
ATOM 3219 N N . TYR B 1 89 ? -10.266 0.183 -12.047 1 92.5 89 TYR B N 1
ATOM 3220 C CA . TYR B 1 89 ? -10.383 -1.242 -11.758 1 92.5 89 TYR B CA 1
ATOM 3221 C C . TYR B 1 89 ? -9.336 -2.037 -12.531 1 92.5 89 TYR B C 1
ATOM 3223 O O . TYR B 1 89 ? -8.773 -3.006 -12.008 1 92.5 89 TYR B O 1
ATOM 3231 N N . ALA B 1 90 ? -9.148 -1.627 -13.727 1 93.94 90 ALA B N 1
ATOM 3232 C CA . ALA B 1 90 ? -8.125 -2.215 -14.594 1 93.94 90 ALA B CA 1
ATOM 3233 C C . ALA B 1 90 ? -7.461 -1.148 -15.461 1 93.94 90 ALA B C 1
ATOM 3235 O O . ALA B 1 90 ? -8.148 -0.362 -16.125 1 93.94 90 ALA B O 1
ATOM 3236 N N . THR B 1 91 ? -6.168 -1.098 -15.391 1 97.44 91 THR B N 1
ATOM 3237 C CA . THR B 1 91 ? -5.379 -0.299 -16.328 1 97.44 91 THR B CA 1
ATOM 3238 C C . THR B 1 91 ? -4.762 -1.184 -17.406 1 97.44 91 THR B C 1
ATOM 3240 O O . THR B 1 91 ? -5.098 -2.363 -17.516 1 97.44 91 THR B O 1
ATOM 3243 N N . GLU B 1 92 ? -3.863 -0.661 -18.188 1 97.44 92 GLU B N 1
ATOM 3244 C CA . GLU B 1 92 ? -3.178 -1.441 -19.219 1 97.44 92 GLU B CA 1
ATOM 3245 C C . GLU B 1 92 ? -2.412 -2.609 -18.609 1 97.44 92 GLU B C 1
ATOM 3247 O O . GLU B 1 92 ? -2.08 -3.574 -19.297 1 97.44 92 GLU B O 1
ATOM 3252 N N . TYR B 1 93 ? -2.195 -2.586 -17.406 1 97.69 93 TYR B N 1
ATOM 3253 C CA . TYR B 1 93 ? -1.439 -3.627 -16.719 1 97.69 93 TYR B CA 1
ATOM 3254 C C . TYR B 1 93 ? -2.324 -4.828 -16.406 1 97.69 93 TYR B C 1
ATOM 3256 O O . TYR B 1 93 ? -1.827 -5.895 -16.031 1 97.69 93 TYR B O 1
ATOM 3264 N N . SER B 1 94 ? -3.688 -4.723 -16.531 1 97 94 SER B N 1
ATOM 3265 C CA . SER B 1 94 ? -4.539 -5.836 -16.125 1 97 94 SER B CA 1
ATOM 3266 C C . SER B 1 94 ? -5.793 -5.922 -16.984 1 97 94 SER B C 1
ATOM 3268 O O . SER B 1 94 ? -6.582 -6.859 -16.859 1 97 94 SER B O 1
ATOM 3270 N N . ASP B 1 95 ? -6.027 -5.027 -17.906 1 93 95 ASP B N 1
ATOM 3271 C CA . ASP B 1 95 ? -7.289 -4.961 -18.641 1 93 95 ASP B CA 1
ATOM 3272 C C . ASP B 1 95 ? -7.402 -6.094 -19.656 1 93 95 ASP B C 1
ATOM 3274 O O . ASP B 1 95 ? -6.461 -6.871 -19.828 1 93 95 ASP B O 1
ATOM 3278 N N . ASP B 1 96 ? -8.562 -6.176 -20.219 1 91.69 96 ASP B N 1
ATOM 3279 C CA . ASP B 1 96 ? -8.828 -7.25 -21.172 1 91.69 96 ASP B CA 1
ATOM 3280 C C . ASP B 1 96 ? -8.492 -6.816 -22.609 1 91.69 96 ASP B C 1
ATOM 3282 O O . ASP B 1 96 ? -8.609 -7.605 -23.547 1 91.69 96 ASP B O 1
ATOM 3286 N N . GLU B 1 97 ? -8.047 -5.629 -22.766 1 93.94 97 GLU B N 1
ATOM 3287 C CA . GLU B 1 97 ? -7.703 -5.129 -24.094 1 93.94 97 GLU B CA 1
ATOM 3288 C C . GLU B 1 97 ? -6.285 -5.527 -24.484 1 93.94 97 GLU B C 1
ATOM 3290 O O . GLU B 1 97 ? -5.965 -5.605 -25.672 1 93.94 97 GLU B O 1
ATOM 3295 N N . HIS B 1 98 ? -5.441 -5.824 -23.578 1 96.31 98 HIS B N 1
ATOM 3296 C CA . HIS B 1 98 ? -4.066 -6.258 -23.812 1 96.31 98 HIS B CA 1
ATOM 3297 C C . HIS B 1 98 ? -3.918 -7.758 -23.594 1 96.31 98 HIS B C 1
ATOM 3299 O O . HIS B 1 98 ? -4.562 -8.328 -22.719 1 96.31 98 HIS B O 1
ATOM 3305 N N . THR B 1 99 ? -3.098 -8.312 -24.438 1 96.25 99 THR B N 1
ATOM 3306 C CA . THR B 1 99 ? -2.787 -9.727 -24.25 1 96.25 99 THR B CA 1
ATOM 3307 C C . THR B 1 99 ? -1.925 -9.93 -23.016 1 96.25 99 THR B C 1
ATOM 3309 O O . THR B 1 99 ? -1.356 -8.977 -22.484 1 96.25 99 THR B O 1
ATOM 3312 N N . HIS B 1 100 ? -1.867 -11.195 -22.547 1 94.69 100 HIS B N 1
ATOM 3313 C CA . HIS B 1 100 ? -1.018 -11.5 -21.406 1 94.69 100 HIS B CA 1
ATOM 3314 C C . HIS B 1 100 ? 0.435 -11.125 -21.688 1 94.69 100 HIS B C 1
ATOM 3316 O O . HIS B 1 100 ? 1.13 -10.625 -20.797 1 94.69 100 HIS B O 1
ATOM 3322 N N . GLU B 1 101 ? 0.917 -11.305 -22.891 1 93.81 101 GLU B N 1
ATOM 3323 C CA . GLU B 1 101 ? 2.287 -10.984 -23.266 1 93.81 101 GLU B CA 1
ATOM 3324 C C . GLU B 1 101 ? 2.525 -9.477 -23.25 1 93.81 101 GLU B C 1
ATOM 3326 O O . GLU B 1 101 ? 3.582 -9.016 -22.812 1 93.81 101 GLU B O 1
ATOM 3331 N N . GLU B 1 102 ? 1.574 -8.766 -23.734 1 95.62 102 GLU B N 1
ATOM 3332 C CA . GLU B 1 102 ? 1.682 -7.312 -23.719 1 95.62 102 GLU B CA 1
ATOM 3333 C C . GLU B 1 102 ? 1.733 -6.773 -22.297 1 95.62 102 GLU B C 1
ATOM 3335 O O . GLU B 1 102 ? 2.553 -5.91 -21.984 1 95.62 102 GLU B O 1
ATOM 3340 N N . LYS B 1 103 ? 0.861 -7.32 -21.453 1 96.19 103 LYS B N 1
ATOM 3341 C CA . LYS B 1 103 ? 0.86 -6.902 -20.047 1 96.19 103 LYS B CA 1
ATOM 3342 C C . LYS B 1 103 ? 2.172 -7.273 -19.359 1 96.19 103 LYS B C 1
ATOM 3344 O O . LYS B 1 103 ? 2.727 -6.48 -18.594 1 96.19 103 LYS B O 1
ATOM 3349 N N . ASP B 1 104 ? 2.627 -8.43 -19.656 1 92.69 104 ASP B N 1
ATOM 3350 C CA . ASP B 1 104 ? 3.91 -8.852 -19.109 1 92.69 104 ASP B CA 1
ATOM 3351 C C . ASP B 1 104 ? 5.027 -7.891 -19.516 1 92.69 104 ASP B C 1
ATOM 3353 O O . ASP B 1 104 ? 5.895 -7.566 -18.703 1 92.69 104 ASP B O 1
ATOM 3357 N N . ALA B 1 105 ? 5.043 -7.473 -20.75 1 91.25 105 ALA B N 1
ATOM 3358 C CA . ALA B 1 105 ? 6.043 -6.523 -21.234 1 91.25 105 ALA B CA 1
ATOM 3359 C C . ALA B 1 105 ? 5.945 -5.199 -20.469 1 91.25 105 ALA B C 1
ATOM 3361 O O . ALA B 1 105 ? 6.965 -4.598 -20.125 1 91.25 105 ALA B O 1
ATOM 3362 N N . LEU B 1 106 ? 4.738 -4.734 -20.219 1 93.81 106 LEU B N 1
ATOM 3363 C CA . LEU B 1 106 ? 4.531 -3.496 -19.469 1 93.81 106 LEU B CA 1
ATOM 3364 C C . LEU B 1 106 ? 5.098 -3.611 -18.062 1 93.81 106 LEU B C 1
ATOM 3366 O O . LEU B 1 106 ? 5.797 -2.711 -17.594 1 93.81 106 LEU B O 1
ATOM 3370 N N . TRP B 1 107 ? 4.77 -4.715 -17.391 1 93.75 107 TRP B N 1
ATOM 3371 C CA . TRP B 1 107 ? 5.273 -4.945 -16.031 1 93.75 107 TRP B CA 1
ATOM 3372 C C . TRP B 1 107 ? 6.797 -5.004 -16.031 1 93.75 107 TRP B C 1
ATOM 3374 O O . TRP B 1 107 ? 7.441 -4.422 -15.148 1 93.75 107 TRP B O 1
ATOM 3384 N N . ASN B 1 108 ? 7.414 -5.613 -16.984 1 85.12 108 ASN B N 1
ATOM 3385 C CA . ASN B 1 108 ? 8.867 -5.777 -17.062 1 85.12 108 ASN B CA 1
ATOM 3386 C C . ASN B 1 108 ? 9.562 -4.457 -17.391 1 85.12 108 ASN B C 1
ATOM 3388 O O . ASN B 1 108 ? 10.758 -4.309 -17.156 1 85.12 108 ASN B O 1
ATOM 3392 N N . ALA B 1 109 ? 8.836 -3.543 -17.922 1 87.69 109 ALA B N 1
ATOM 3393 C CA . ALA B 1 109 ? 9.398 -2.25 -18.297 1 87.69 109 ALA B CA 1
ATOM 3394 C C . ALA B 1 109 ? 9.508 -1.326 -17.078 1 87.69 109 ALA B C 1
ATOM 3396 O O . ALA B 1 109 ? 10.18 -0.295 -17.141 1 87.69 109 ALA B O 1
ATOM 3397 N N . ILE B 1 110 ? 8.875 -1.702 -15.969 1 89.06 110 ILE B N 1
ATOM 3398 C CA . ILE B 1 110 ? 8.969 -0.885 -14.758 1 89.06 110 ILE B CA 1
ATOM 3399 C C . ILE B 1 110 ? 10.391 -0.946 -14.211 1 89.06 110 ILE B C 1
ATOM 3401 O O . ILE B 1 110 ? 10.914 -2.031 -13.938 1 89.06 110 ILE B O 1
ATOM 3405 N N . ASP B 1 111 ? 11.031 0.229 -14.156 1 80.12 111 ASP B N 1
ATOM 3406 C CA . ASP B 1 111 ? 12.383 0.302 -13.609 1 80.12 111 ASP B CA 1
ATOM 3407 C C . ASP B 1 111 ? 12.359 0.35 -12.086 1 80.12 111 ASP B C 1
ATOM 3409 O O . ASP B 1 111 ? 12.047 1.385 -11.5 1 80.12 111 ASP B O 1
ATOM 3413 N N . ILE B 1 112 ? 12.797 -0.64 -11.5 1 78.69 112 ILE B N 1
ATOM 3414 C CA . ILE B 1 112 ? 12.758 -0.754 -10.047 1 78.69 112 ILE B CA 1
ATOM 3415 C C . ILE B 1 112 ? 14.102 -0.323 -9.461 1 78.69 112 ILE B C 1
ATOM 3417 O O . ILE B 1 112 ? 14.211 -0.075 -8.258 1 78.69 112 ILE B O 1
ATOM 3421 N N . SER B 1 113 ? 15.117 -0.166 -10.273 1 83.81 113 SER B N 1
ATOM 3422 C CA . SER B 1 113 ? 16.469 0.097 -9.805 1 83.81 113 SER B CA 1
ATOM 3423 C C . SER B 1 113 ? 16.625 1.532 -9.305 1 83.81 113 SER B C 1
ATOM 3425 O O . SER B 1 113 ? 17.5 1.827 -8.484 1 83.81 113 SER B O 1
ATOM 3427 N N . GLU B 1 114 ? 15.773 2.385 -9.758 1 88.25 114 GLU B N 1
ATOM 3428 C CA . GLU B 1 114 ? 15.891 3.797 -9.406 1 88.25 114 GLU B CA 1
ATOM 3429 C C . GLU B 1 114 ? 15.711 4.008 -7.902 1 88.25 114 GLU B C 1
ATOM 3431 O O . GLU B 1 114 ? 16.172 5.008 -7.352 1 88.25 114 GLU B O 1
ATOM 3436 N N . GLY B 1 115 ? 15.141 3.061 -7.207 1 93.38 115 GLY B N 1
ATOM 3437 C CA . GLY B 1 115 ? 14.836 3.215 -5.789 1 93.38 115 GLY B CA 1
ATOM 3438 C C . GLY B 1 115 ? 16.062 3.035 -4.902 1 93.38 115 GLY B C 1
ATOM 3439 O O . GLY B 1 115 ? 16 3.318 -3.703 1 93.38 115 GLY B O 1
ATOM 3440 N N . PHE B 1 116 ? 17.188 2.58 -5.504 1 93.25 116 PHE B N 1
ATOM 3441 C CA . PHE B 1 116 ? 18.422 2.465 -4.742 1 93.25 116 PHE B CA 1
ATOM 3442 C C . PHE B 1 116 ? 19.156 3.805 -4.68 1 93.25 116 PHE B C 1
ATOM 3444 O O . PHE B 1 116 ? 19.531 4.359 -5.715 1 93.25 116 PHE B O 1
ATOM 3451 N N . VAL B 1 117 ? 19.328 4.266 -3.459 1 95.81 117 VAL B N 1
ATOM 3452 C CA . VAL B 1 117 ? 19.859 5.609 -3.297 1 95.81 117 VAL B CA 1
ATOM 3453 C C . VAL B 1 117 ? 21.094 5.566 -2.385 1 95.81 117 VAL B C 1
ATOM 3455 O O . VAL B 1 117 ? 21.25 4.633 -1.599 1 95.81 117 VAL B O 1
ATOM 3458 N N . ALA B 1 118 ? 21.906 6.523 -2.555 1 95.5 118 ALA B N 1
ATOM 3459 C CA . ALA B 1 118 ? 23.047 6.781 -1.674 1 95.5 118 ALA B CA 1
ATOM 3460 C C . ALA B 1 118 ? 22.875 8.102 -0.925 1 95.5 118 ALA B C 1
ATOM 3462 O O . ALA B 1 118 ? 22.859 9.172 -1.536 1 95.5 118 ALA B O 1
ATOM 3463 N N . ILE B 1 119 ? 22.75 7.996 0.367 1 96.62 119 ILE B N 1
ATOM 3464 C CA . ILE B 1 119 ? 22.516 9.164 1.203 1 96.62 119 ILE B CA 1
ATOM 3465 C C . ILE B 1 119 ? 23.719 9.414 2.1 1 96.62 119 ILE B C 1
ATOM 3467 O O . ILE B 1 119 ? 24.281 8.477 2.672 1 96.62 119 ILE B O 1
ATOM 3471 N N . SER B 1 120 ? 24.109 10.68 2.205 1 96.25 120 SER B N 1
ATOM 3472 C CA . SER B 1 120 ? 25.25 11.008 3.051 1 96.25 120 SER B CA 1
ATOM 3473 C C . SER B 1 120 ? 24.953 10.695 4.516 1 96.25 120 SER B C 1
ATOM 3475 O O . SER B 1 120 ? 23.812 10.797 4.961 1 96.25 120 SER B O 1
ATOM 3477 N N . ASN B 1 121 ? 26.016 10.367 5.168 1 94 121 ASN B N 1
ATOM 3478 C CA . ASN B 1 121 ? 25.875 10.086 6.594 1 94 121 ASN B CA 1
ATOM 3479 C C . ASN B 1 121 ? 25.312 11.289 7.348 1 94 121 ASN B C 1
ATOM 3481 O O . ASN B 1 121 ? 24.484 11.125 8.25 1 94 121 ASN B O 1
ATOM 3485 N N . ASP B 1 122 ? 25.672 12.469 6.926 1 96.06 122 ASP B N 1
ATOM 3486 C CA . ASP B 1 122 ? 25.141 13.68 7.547 1 96.06 122 ASP B CA 1
ATOM 3487 C C . ASP B 1 122 ? 23.641 13.805 7.324 1 96.06 122 ASP B C 1
ATOM 3489 O O . ASP B 1 122 ? 22.891 14.109 8.258 1 96.06 122 ASP B O 1
ATOM 3493 N N . GLU B 1 123 ? 23.297 13.578 6.113 1 95.5 123 GLU B N 1
ATOM 3494 C CA . GLU B 1 123 ? 21.875 13.672 5.789 1 95.5 123 GLU B CA 1
ATOM 3495 C C . GLU B 1 123 ? 21.078 12.586 6.508 1 95.5 123 GLU B C 1
ATOM 3497 O O . GLU B 1 123 ? 19.984 12.844 7.012 1 95.5 123 GLU B O 1
ATOM 3502 N N . SER B 1 124 ? 21.562 11.367 6.527 1 95.19 124 SER B N 1
ATOM 3503 C CA . SER B 1 124 ? 20.875 10.289 7.211 1 95.19 124 SER B CA 1
ATOM 3504 C C . SER B 1 124 ? 20.719 10.586 8.703 1 95.19 124 SER B C 1
ATOM 3506 O O . SER B 1 124 ? 19.688 10.289 9.297 1 95.19 124 SER B O 1
ATOM 3508 N N . ASP B 1 125 ? 21.703 11.195 9.312 1 95 125 ASP B N 1
ATOM 3509 C CA . ASP B 1 125 ? 21.625 11.602 10.711 1 95 125 ASP B CA 1
ATOM 3510 C C . ASP B 1 125 ? 20.516 12.633 10.922 1 95 125 ASP B C 1
ATOM 3512 O O . ASP B 1 125 ? 19.75 12.547 11.883 1 95 125 ASP B O 1
ATOM 3516 N N . ARG B 1 126 ? 20.453 13.555 10.031 1 94.19 126 ARG B N 1
ATOM 3517 C CA . ARG B 1 126 ? 19.453 14.609 10.141 1 94.19 126 ARG B CA 1
ATOM 3518 C C . ARG B 1 126 ? 18.047 14.047 9.969 1 94.19 126 ARG B C 1
ATOM 3520 O O . ARG B 1 126 ? 17.094 14.531 10.594 1 94.19 126 ARG B O 1
ATOM 3527 N N . LEU B 1 127 ? 17.984 13.039 9.188 1 92 127 LEU B N 1
ATOM 3528 C CA . LEU B 1 127 ? 16.688 12.445 8.898 1 92 127 LEU B CA 1
ATOM 3529 C C . LEU B 1 127 ? 16.328 11.391 9.93 1 92 127 LEU B C 1
ATOM 3531 O O . LEU B 1 127 ? 15.203 10.875 9.938 1 92 127 LEU B O 1
ATOM 3535 N N . GLY B 1 128 ? 17.25 11.023 10.797 1 92.5 128 GLY B N 1
ATOM 3536 C CA . GLY B 1 128 ? 17 10.008 11.805 1 92.5 128 GLY B CA 1
ATOM 3537 C C . GLY B 1 128 ? 17.016 8.594 11.25 1 92.5 128 GLY B C 1
ATOM 3538 O O . GLY B 1 128 ? 16.359 7.703 11.797 1 92.5 128 GLY B O 1
ATOM 3539 N N . LEU B 1 129 ? 17.688 8.406 10.164 1 94.06 129 LEU B N 1
ATOM 3540 C CA . LEU B 1 129 ? 17.812 7.09 9.547 1 94.06 129 LEU B CA 1
ATOM 3541 C C . LEU B 1 129 ? 18.969 6.305 10.18 1 94.06 129 LEU B C 1
ATOM 3543 O O . LEU B 1 129 ? 19.984 6.883 10.547 1 94.06 129 LEU B O 1
ATOM 3547 N N . PRO B 1 130 ? 18.75 4.969 10.289 1 92 130 PRO B N 1
ATOM 3548 C CA . PRO B 1 130 ? 19.891 4.172 10.734 1 92 130 PRO B CA 1
ATOM 3549 C C . PRO B 1 130 ? 21.031 4.16 9.711 1 92 130 PRO B C 1
ATOM 3551 O O . PRO B 1 130 ? 20.797 4.375 8.516 1 92 130 PRO B O 1
ATOM 3554 N N . ARG B 1 131 ? 22.219 3.867 10.258 1 90.44 131 ARG B N 1
ATOM 3555 C CA . ARG B 1 131 ? 23.344 3.701 9.344 1 90.44 131 ARG B CA 1
ATOM 3556 C C . ARG B 1 131 ? 23.156 2.471 8.461 1 90.44 131 ARG B C 1
ATOM 3558 O O . ARG B 1 131 ? 22.719 1.421 8.938 1 90.44 131 ARG B O 1
ATOM 3565 N N . SER B 1 132 ? 23.469 2.721 7.191 1 92.06 132 SER B N 1
ATOM 3566 C CA . SER B 1 132 ? 23.266 1.651 6.219 1 92.06 132 SER B CA 1
ATOM 3567 C C . SER B 1 132 ? 24.578 1.17 5.633 1 92.06 132 SER B C 1
ATOM 3569 O O . SER B 1 132 ? 25.641 1.692 5.973 1 92.06 132 SER B O 1
ATOM 3571 N N . LYS B 1 133 ? 24.453 0.054 4.828 1 87.31 133 LYS B N 1
ATOM 3572 C CA . LYS B 1 133 ? 25.625 -0.436 4.109 1 87.31 133 LYS B CA 1
ATOM 3573 C C . LYS B 1 133 ? 26.312 0.691 3.346 1 87.31 133 LYS B C 1
ATOM 3575 O O . LYS B 1 133 ? 25.641 1.523 2.725 1 87.31 133 LYS B O 1
ATOM 3580 N N . THR B 1 134 ? 27.609 0.618 3.438 1 85.94 134 THR B N 1
ATOM 3581 C CA . THR B 1 134 ? 28.391 1.693 2.838 1 85.94 134 THR B CA 1
ATOM 3582 C C . THR B 1 134 ? 28.297 1.641 1.315 1 85.94 134 THR B C 1
ATOM 3584 O O . THR B 1 134 ? 28.375 0.563 0.721 1 85.94 134 THR B O 1
ATOM 3587 N N . PHE B 1 135 ? 28.078 2.814 0.705 1 89.88 135 PHE B N 1
ATOM 3588 C CA . PHE B 1 135 ? 28.125 2.965 -0.745 1 89.88 135 PHE B CA 1
ATOM 3589 C C . PHE B 1 135 ? 29.531 2.729 -1.279 1 89.88 135 PHE B C 1
ATOM 3591 O O . PHE B 1 135 ? 30.5 3.301 -0.772 1 89.88 135 PHE B O 1
ATOM 3598 N N . PRO B 1 136 ? 29.609 1.896 -2.268 1 83.75 136 PRO B N 1
ATOM 3599 C CA . PRO B 1 136 ? 30.953 1.466 -2.668 1 83.75 136 PRO B CA 1
ATOM 3600 C C . PRO B 1 136 ? 31.797 2.609 -3.23 1 83.75 136 PRO B C 1
ATOM 3602 O O . PRO B 1 136 ? 33.031 2.582 -3.129 1 83.75 136 PRO B O 1
ATOM 3605 N N . TRP B 1 137 ? 31.188 3.65 -3.721 1 88.69 137 TRP B N 1
ATOM 3606 C CA . TRP B 1 137 ? 31.938 4.676 -4.43 1 88.69 137 TRP B CA 1
ATOM 3607 C C . TRP B 1 137 ? 32.156 5.91 -3.555 1 88.69 137 TRP B C 1
ATOM 3609 O O . TRP B 1 137 ? 32.844 6.848 -3.941 1 88.69 137 TRP B O 1
ATOM 3619 N N . ASP B 1 138 ? 31.547 5.941 -2.381 1 88.5 138 ASP B N 1
ATOM 3620 C CA . ASP B 1 138 ? 31.656 7.062 -1.453 1 88.5 138 ASP B CA 1
ATOM 3621 C C . ASP B 1 138 ? 31.469 6.602 -0.01 1 88.5 138 ASP B C 1
ATOM 3623 O O . ASP B 1 138 ? 30.328 6.379 0.435 1 88.5 138 ASP B O 1
ATOM 3627 N N . ALA B 1 139 ? 32.469 6.594 0.759 1 86.88 139 ALA B N 1
ATOM 3628 C CA . ALA B 1 139 ? 32.469 6.031 2.105 1 86.88 139 ALA B CA 1
ATOM 3629 C C . ALA B 1 139 ? 31.625 6.863 3.059 1 86.88 139 ALA B C 1
ATOM 3631 O O . ALA B 1 139 ? 31.281 6.406 4.152 1 86.88 139 ALA B O 1
ATOM 3632 N N . ASN B 1 140 ? 31.312 8.039 2.682 1 90.44 140 ASN B N 1
ATOM 3633 C CA . ASN B 1 140 ? 30.516 8.906 3.545 1 90.44 140 ASN B CA 1
ATOM 3634 C C . ASN B 1 140 ? 29.016 8.75 3.27 1 90.44 140 ASN B C 1
ATOM 3636 O O . ASN B 1 140 ? 28.203 9.516 3.789 1 90.44 140 ASN B O 1
ATOM 3640 N N . LYS B 1 141 ? 28.719 7.762 2.432 1 92.88 141 LYS B N 1
ATOM 3641 C CA . LYS B 1 141 ? 27.312 7.539 2.096 1 92.88 141 LYS B CA 1
ATOM 3642 C C . LYS B 1 141 ? 26.906 6.098 2.373 1 92.88 141 LYS B C 1
ATOM 3644 O O . LYS B 1 141 ? 27.734 5.191 2.344 1 92.88 141 LYS B O 1
ATOM 3649 N N . GLY B 1 142 ? 25.656 5.961 2.754 1 92.25 142 GLY B N 1
ATOM 3650 C CA . GLY B 1 142 ? 25.047 4.648 2.881 1 92.25 142 GLY B CA 1
ATOM 3651 C C . GLY B 1 142 ? 24.016 4.367 1.808 1 92.25 142 GLY B C 1
ATOM 3652 O O . GLY B 1 142 ? 23.359 5.289 1.305 1 92.25 142 GLY B O 1
ATOM 3653 N N . ILE B 1 143 ? 23.875 3.051 1.478 1 92.75 143 ILE B N 1
ATOM 3654 C CA . ILE B 1 143 ? 22.906 2.623 0.479 1 92.75 143 ILE B CA 1
ATOM 3655 C C . ILE B 1 143 ? 21.547 2.377 1.148 1 92.75 143 ILE B C 1
ATOM 3657 O O . ILE B 1 143 ? 21.469 1.668 2.154 1 92.75 143 ILE B O 1
ATOM 3661 N N . TYR B 1 144 ? 20.531 3.014 0.653 1 95.06 144 TYR B N 1
ATOM 3662 C CA . TYR B 1 144 ? 19.156 2.807 1.086 1 95.06 144 TYR B CA 1
ATOM 3663 C C . TYR B 1 144 ? 18.266 2.445 -0.094 1 95.06 144 TYR B C 1
ATOM 3665 O O . TYR B 1 144 ? 18.656 2.611 -1.251 1 95.06 144 TYR B O 1
ATOM 3673 N N . VAL B 1 145 ? 17.141 1.875 0.232 1 95.19 145 VAL B N 1
ATOM 3674 C CA . VAL B 1 145 ? 16.125 1.586 -0.772 1 95.19 145 VAL B CA 1
ATOM 3675 C C . VAL B 1 145 ? 14.836 2.342 -0.438 1 95.19 145 VAL B C 1
ATOM 3677 O O . VAL B 1 145 ? 14.305 2.211 0.665 1 95.19 145 VAL B O 1
ATOM 3680 N N . SER B 1 146 ? 14.438 3.168 -1.4 1 96.69 146 SER B N 1
ATOM 3681 C CA . SER B 1 146 ? 13.133 3.797 -1.217 1 96.69 146 SER B CA 1
ATOM 3682 C C . SER B 1 146 ? 12.031 2.75 -1.047 1 96.69 146 SER B C 1
ATOM 3684 O O . SER B 1 146 ? 11.883 1.861 -1.886 1 96.69 146 SER B O 1
ATOM 3686 N N . HIS B 1 147 ? 11.281 2.953 -0.001 1 97.56 147 HIS B N 1
ATOM 3687 C CA . HIS B 1 147 ? 10.32 1.907 0.334 1 97.56 147 HIS B CA 1
ATOM 3688 C C . HIS B 1 147 ? 9.242 1.787 -0.735 1 97.56 147 HIS B C 1
ATOM 3690 O O . HIS B 1 147 ? 8.766 0.687 -1.021 1 97.56 147 HIS B O 1
ATOM 3696 N N . GLY B 1 148 ? 8.727 2.936 -1.247 1 97.5 148 GLY B N 1
ATOM 3697 C CA . GLY B 1 148 ? 7.797 2.863 -2.367 1 97.5 148 GLY B CA 1
ATOM 3698 C C . GLY B 1 148 ? 8.32 2.037 -3.523 1 97.5 148 GLY B C 1
ATOM 3699 O O . GLY B 1 148 ? 7.594 1.226 -4.098 1 97.5 148 GLY B O 1
ATOM 3700 N N . HIS B 1 149 ? 9.555 2.193 -3.865 1 96.06 149 HIS B N 1
ATOM 3701 C CA . HIS B 1 149 ? 10.18 1.432 -4.941 1 96.06 149 HIS B CA 1
ATOM 3702 C C . HIS B 1 149 ? 10.367 -0.029 -4.543 1 96.06 149 HIS B C 1
ATOM 3704 O O . HIS B 1 149 ? 10.266 -0.924 -5.387 1 96.06 149 HIS B O 1
ATOM 3710 N N . HIS B 1 150 ? 10.703 -0.248 -3.258 1 95.06 150 HIS B N 1
ATOM 3711 C CA . HIS B 1 150 ? 10.773 -1.615 -2.756 1 95.06 150 HIS B CA 1
ATOM 3712 C C . HIS B 1 150 ? 9.445 -2.342 -2.945 1 95.06 150 HIS B C 1
ATOM 3714 O O . HIS B 1 150 ? 9.414 -3.469 -3.445 1 95.06 150 HIS B O 1
ATOM 3720 N N . ALA B 1 151 ? 8.383 -1.694 -2.559 1 97.25 151 ALA B N 1
ATOM 3721 C CA . ALA B 1 151 ? 7.055 -2.273 -2.713 1 97.25 151 ALA B CA 1
ATOM 3722 C C . ALA B 1 151 ? 6.723 -2.504 -4.184 1 97.25 151 ALA B C 1
ATOM 3724 O O . ALA B 1 151 ? 6.129 -3.521 -4.543 1 97.25 151 ALA B O 1
ATOM 3725 N N . LEU B 1 152 ? 7.078 -1.561 -5 1 95.56 152 LEU B N 1
ATOM 3726 C CA . LEU B 1 152 ? 6.844 -1.71 -6.434 1 95.56 152 LEU B CA 1
ATOM 3727 C C . LEU B 1 152 ? 7.648 -2.879 -6.996 1 95.56 152 LEU B C 1
ATOM 3729 O O . LEU B 1 152 ? 7.133 -3.658 -7.805 1 95.56 152 LEU B O 1
ATOM 3733 N N . HIS B 1 153 ? 8.891 -3 -6.586 1 91.81 153 HIS B N 1
ATOM 3734 C CA . HIS B 1 153 ? 9.719 -4.145 -6.949 1 91.81 153 HIS B CA 1
ATOM 3735 C C . HIS B 1 153 ? 9.047 -5.457 -6.57 1 91.81 153 HIS B C 1
ATOM 3737 O O . HIS B 1 153 ? 8.992 -6.387 -7.379 1 91.81 153 HIS B O 1
ATOM 3743 N N . CYS B 1 154 ? 8.555 -5.523 -5.355 1 93.81 154 CYS B N 1
ATOM 3744 C CA . CYS B 1 154 ? 7.848 -6.711 -4.887 1 93.81 154 CYS B CA 1
ATOM 3745 C C . CYS B 1 154 ? 6.656 -7.023 -5.781 1 93.81 154 CYS B C 1
ATOM 3747 O O . CYS B 1 154 ? 6.422 -8.18 -6.137 1 93.81 154 CYS B O 1
ATOM 3749 N N . THR B 1 155 ? 5.91 -6.016 -6.145 1 95.88 155 THR B N 1
ATOM 3750 C CA . THR B 1 155 ? 4.719 -6.211 -6.961 1 95.88 155 THR B CA 1
ATOM 3751 C C . THR B 1 155 ? 5.09 -6.711 -8.352 1 95.88 155 THR B C 1
ATOM 3753 O O . THR B 1 155 ? 4.414 -7.578 -8.906 1 95.88 155 THR B O 1
ATOM 3756 N N . VAL B 1 156 ? 6.16 -6.195 -8.898 1 93 156 VAL B N 1
ATOM 3757 C CA . VAL B 1 156 ? 6.641 -6.641 -10.203 1 93 156 VAL B CA 1
ATOM 3758 C C . VAL B 1 156 ? 7.07 -8.102 -10.125 1 93 156 VAL B C 1
ATOM 3760 O O . VAL B 1 156 ? 6.781 -8.891 -11.031 1 93 156 VAL B O 1
ATOM 3763 N N . LEU B 1 157 ? 7.754 -8.5 -9.078 1 90.88 157 LEU B N 1
ATOM 3764 C CA . LEU B 1 157 ? 8.18 -9.883 -8.906 1 90.88 157 LEU B CA 1
ATOM 3765 C C . LEU B 1 157 ? 6.98 -10.805 -8.75 1 90.88 157 LEU B C 1
ATOM 3767 O O . LEU B 1 157 ? 6.984 -11.93 -9.266 1 90.88 157 LEU B O 1
ATOM 3771 N N . LEU B 1 158 ? 6.004 -10.32 -8.023 1 95.06 158 LEU B N 1
ATOM 3772 C CA . LEU B 1 158 ? 4.773 -11.102 -7.898 1 95.06 158 LEU B CA 1
ATOM 3773 C C . LEU B 1 158 ? 4.121 -11.312 -9.258 1 95.06 158 LEU B C 1
ATOM 3775 O O . LEU B 1 158 ? 3.631 -12.406 -9.555 1 95.06 158 LEU B O 1
ATOM 3779 N N . HIS B 1 159 ? 4.09 -10.258 -10.078 1 95.44 159 HIS B N 1
ATOM 3780 C CA . HIS B 1 159 ? 3.578 -10.43 -11.438 1 95.44 159 HIS B CA 1
ATOM 3781 C C . HIS B 1 159 ? 4.367 -11.492 -12.195 1 95.44 159 HIS B C 1
ATOM 3783 O O . HIS B 1 159 ? 3.779 -12.391 -12.789 1 95.44 159 HIS B O 1
ATOM 3789 N N . ALA B 1 160 ? 5.66 -11.391 -12.172 1 91.12 160 ALA B N 1
ATOM 3790 C CA . ALA B 1 160 ? 6.5 -12.328 -12.914 1 91.12 160 ALA B CA 1
ATOM 3791 C C . ALA B 1 160 ? 6.234 -13.766 -12.477 1 91.12 160 ALA B C 1
ATOM 3793 O O . ALA B 1 160 ? 6.094 -14.664 -13.312 1 91.12 160 ALA B O 1
ATOM 3794 N N . TYR B 1 161 ? 6.184 -13.961 -11.18 1 91.44 161 TYR B N 1
ATOM 3795 C CA . TYR B 1 161 ? 5.961 -15.297 -10.641 1 91.44 161 TYR B CA 1
ATOM 3796 C C . TYR B 1 161 ? 4.609 -15.844 -11.086 1 91.44 161 TYR B C 1
ATOM 3798 O O . TYR B 1 161 ? 4.52 -16.969 -11.57 1 91.44 161 TYR B O 1
ATOM 3806 N N . THR B 1 162 ? 3.568 -15.047 -10.938 1 94.62 162 THR B N 1
ATOM 3807 C CA . THR B 1 162 ? 2.221 -15.508 -11.25 1 94.62 162 THR B CA 1
ATOM 3808 C C . THR B 1 162 ? 2.041 -15.664 -12.758 1 94.62 162 THR B C 1
ATOM 3810 O O . THR B 1 162 ? 1.322 -16.562 -13.219 1 94.62 162 THR B O 1
ATOM 3813 N N . TYR B 1 163 ? 2.629 -14.773 -13.523 1 93.56 163 TYR B N 1
ATOM 3814 C CA . TYR B 1 163 ? 2.578 -14.891 -14.977 1 93.56 163 TYR B CA 1
ATOM 3815 C C . TYR B 1 163 ? 3.195 -16.203 -15.438 1 93.56 163 TYR B C 1
ATOM 3817 O O . TYR B 1 163 ? 2.586 -16.953 -16.219 1 93.56 163 TYR B O 1
ATOM 3825 N N . ASP B 1 164 ? 4.414 -16.5 -14.961 1 90.38 164 ASP B N 1
ATOM 3826 C CA . ASP B 1 164 ? 5.066 -17.75 -15.336 1 90.38 164 ASP B CA 1
ATOM 3827 C C . ASP B 1 164 ? 4.215 -18.953 -14.938 1 90.38 164 ASP B C 1
ATOM 3829 O O . ASP B 1 164 ? 4.043 -19.891 -15.727 1 90.38 164 ASP B O 1
ATOM 3833 N N . ALA B 1 165 ? 3.74 -18.938 -13.734 1 91.56 165 ALA B N 1
ATOM 3834 C CA . ALA B 1 165 ? 2.879 -20.031 -13.281 1 91.56 165 ALA B CA 1
ATOM 3835 C C . ALA B 1 165 ? 1.657 -20.172 -14.188 1 91.56 165 ALA B C 1
ATOM 3837 O O . ALA B 1 165 ? 1.271 -21.297 -14.539 1 91.56 165 ALA B O 1
ATOM 3838 N N . HIS B 1 166 ? 1.069 -19.047 -14.523 1 93.56 166 HIS B N 1
ATOM 3839 C CA . HIS B 1 166 ? -0.114 -19.062 -15.375 1 93.56 166 HIS B CA 1
ATOM 3840 C C . HIS B 1 166 ? 0.205 -19.641 -16.75 1 93.56 166 HIS B C 1
ATOM 3842 O O . HIS B 1 166 ? -0.634 -20.312 -17.359 1 93.56 166 HIS B O 1
ATOM 3848 N N . GLN B 1 167 ? 1.367 -19.406 -17.234 1 91.62 167 GLN B N 1
ATOM 3849 C CA . GLN B 1 167 ? 1.798 -19.891 -18.547 1 91.62 167 GLN B CA 1
ATOM 3850 C C . GLN B 1 167 ? 2.268 -21.344 -18.469 1 91.62 167 GLN B C 1
ATOM 3852 O O . GLN B 1 167 ? 2.688 -21.906 -19.469 1 91.62 167 GLN B O 1
ATOM 3857 N N . GLY B 1 168 ? 2.252 -21.891 -17.281 1 89.06 168 GLY B N 1
ATOM 3858 C CA . GLY B 1 168 ? 2.693 -23.266 -17.109 1 89.06 168 GLY B CA 1
ATOM 3859 C C . GLY B 1 168 ? 4.203 -23.406 -17.078 1 89.06 168 GLY B C 1
ATOM 3860 O O . GLY B 1 168 ? 4.738 -24.484 -17.312 1 89.06 168 GLY B O 1
ATOM 3861 N N . LYS B 1 169 ? 4.887 -22.328 -16.844 1 84.56 169 LYS B N 1
ATOM 3862 C CA . LYS B 1 169 ? 6.344 -22.312 -16.75 1 84.56 169 LYS B CA 1
ATOM 3863 C C . LYS B 1 169 ? 6.789 -22.328 -15.289 1 84.56 169 LYS B C 1
ATOM 3865 O O . LYS B 1 169 ? 6.055 -21.891 -14.406 1 84.56 169 LYS B O 1
ATOM 3870 N N . LYS B 1 170 ? 7.957 -22.875 -15.062 1 81.25 170 LYS B N 1
ATOM 3871 C CA . LYS B 1 170 ? 8.547 -22.734 -13.734 1 81.25 170 LYS B CA 1
ATOM 3872 C C . LYS B 1 170 ? 8.93 -21.281 -13.445 1 81.25 170 LYS B C 1
ATOM 3874 O O . LYS B 1 170 ? 9.703 -20.688 -14.188 1 81.25 170 LYS B O 1
ATOM 3879 N N . PRO B 1 171 ? 8.398 -20.812 -12.398 1 81.44 171 PRO B N 1
ATOM 3880 C CA . PRO B 1 171 ? 8.766 -19.438 -12.086 1 81.44 171 PRO B CA 1
ATOM 3881 C C . PRO B 1 171 ? 10.258 -19.266 -11.82 1 81.44 171 PRO B C 1
ATOM 3883 O O . PRO B 1 171 ? 10.875 -20.109 -11.164 1 81.44 171 PRO B O 1
ATOM 3886 N N . LEU B 1 172 ? 10.812 -18.172 -12.289 1 74.38 172 LEU B N 1
ATOM 3887 C CA . LEU B 1 172 ? 12.234 -17.891 -12.125 1 74.38 172 LEU B CA 1
ATOM 3888 C C . LEU B 1 172 ? 12.5 -17.172 -10.805 1 74.38 172 LEU B C 1
ATOM 3890 O O . LEU B 1 172 ? 13.594 -17.281 -10.25 1 74.38 172 LEU B O 1
ATOM 3894 N N . VAL B 1 173 ? 11.484 -16.469 -10.312 1 80.94 173 VAL B N 1
ATOM 3895 C CA . VAL B 1 173 ? 11.602 -15.812 -9.016 1 80.94 173 VAL B CA 1
ATOM 3896 C C . VAL B 1 173 ? 11.453 -16.844 -7.895 1 80.94 173 VAL B C 1
ATOM 3898 O O . VAL B 1 173 ? 10.578 -17.719 -7.949 1 80.94 173 VAL B O 1
ATOM 3901 N N . SER B 1 174 ? 12.336 -16.703 -6.926 1 83.12 174 SER B N 1
ATOM 3902 C CA . SER B 1 174 ? 12.258 -17.656 -5.82 1 83.12 174 SER B CA 1
ATOM 3903 C C . SER B 1 174 ? 10.984 -17.453 -5.008 1 83.12 174 SER B C 1
ATOM 3905 O O . SER B 1 174 ? 10.562 -16.312 -4.785 1 83.12 174 SER B O 1
ATOM 3907 N N . TYR B 1 175 ? 10.406 -18.594 -4.551 1 88.25 175 TYR B N 1
ATOM 3908 C CA . TYR B 1 175 ? 9.188 -18.484 -3.748 1 88.25 175 TYR B CA 1
ATOM 3909 C C . TYR B 1 175 ? 9.461 -17.781 -2.43 1 88.25 175 TYR B C 1
ATOM 3911 O O . TYR B 1 175 ? 8.594 -17.062 -1.917 1 88.25 175 TYR B O 1
ATOM 3919 N N . HIS B 1 176 ? 10.68 -17.938 -1.883 1 86.88 176 HIS B N 1
ATOM 3920 C CA . HIS B 1 176 ? 11.078 -17.234 -0.664 1 86.88 176 HIS B CA 1
ATOM 3921 C C . HIS B 1 176 ? 10.969 -15.719 -0.833 1 86.88 176 HIS B C 1
ATOM 3923 O O . HIS B 1 176 ? 10.508 -15.023 0.073 1 86.88 176 HIS B O 1
ATOM 3929 N N . HIS B 1 177 ? 11.391 -15.242 -1.97 1 88.62 177 HIS B N 1
ATOM 3930 C CA . HIS B 1 177 ? 11.266 -13.82 -2.264 1 88.62 177 HIS B CA 1
ATOM 3931 C C . HIS B 1 177 ? 9.805 -13.398 -2.367 1 88.62 177 HIS B C 1
ATOM 3933 O O . HIS B 1 177 ? 9.43 -12.312 -1.912 1 88.62 177 HIS B O 1
ATOM 3939 N N . ILE B 1 178 ? 9 -14.281 -2.945 1 93.44 178 ILE B N 1
ATOM 3940 C CA . ILE B 1 17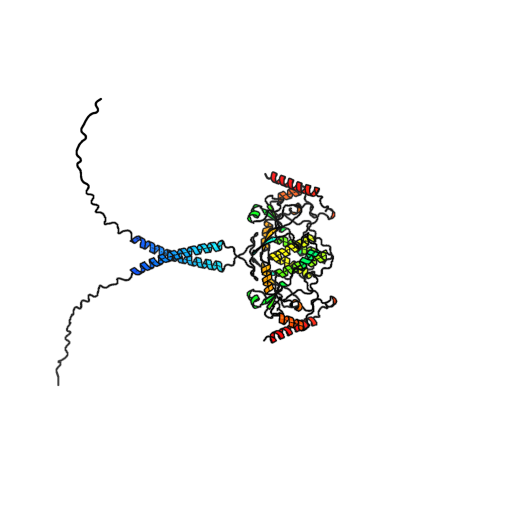8 ? 7.566 -14.016 -3.07 1 93.44 178 ILE B CA 1
ATOM 3941 C C . ILE B 1 178 ? 6.938 -13.906 -1.684 1 93.44 178 ILE B C 1
ATOM 3943 O O . ILE B 1 178 ? 6.141 -13 -1.427 1 93.44 178 ILE B O 1
ATOM 3947 N N . GLU B 1 179 ? 7.34 -14.781 -0.768 1 94.81 179 GLU B N 1
ATOM 3948 C CA . GLU B 1 179 ? 6.816 -14.727 0.593 1 94.81 179 GLU B CA 1
ATOM 3949 C C . GLU B 1 179 ? 7.188 -13.414 1.276 1 94.81 179 GLU B C 1
ATOM 3951 O O . GLU B 1 179 ? 6.352 -12.797 1.943 1 94.81 179 GLU B O 1
ATOM 3956 N N . HIS B 1 180 ? 8.367 -13.016 1.129 1 93.44 180 HIS B N 1
ATOM 3957 C CA . HIS B 1 180 ? 8.797 -11.727 1.659 1 93.44 180 HIS B CA 1
ATOM 3958 C C . HIS B 1 180 ? 7.965 -10.586 1.088 1 93.44 180 HIS B C 1
ATOM 3960 O O . HIS B 1 180 ? 7.531 -9.695 1.827 1 93.44 180 HIS B O 1
ATOM 3966 N N . CYS B 1 181 ? 7.801 -10.57 -0.27 1 95.75 181 CYS B N 1
ATOM 3967 C CA . CYS B 1 181 ? 7.047 -9.523 -0.946 1 95.75 181 CYS B CA 1
ATOM 3968 C C . CYS B 1 181 ? 5.629 -9.43 -0.401 1 95.75 181 CYS B C 1
ATOM 3970 O O . CYS B 1 181 ? 5.141 -8.344 -0.104 1 95.75 181 CYS B O 1
ATOM 3972 N N . LEU B 1 182 ? 4.98 -10.594 -0.225 1 98.25 182 LEU B N 1
ATOM 3973 C CA . LEU B 1 182 ? 3.613 -10.633 0.281 1 98.25 182 LEU B CA 1
ATOM 3974 C C . LEU B 1 182 ? 3.547 -10.086 1.705 1 98.25 182 LEU B C 1
ATOM 3976 O O . LEU B 1 182 ? 2.65 -9.305 2.037 1 98.25 182 LEU B O 1
ATOM 3980 N N . ASP B 1 183 ? 4.492 -10.484 2.49 1 98.38 183 ASP B N 1
ATOM 3981 C CA . ASP B 1 183 ? 4.535 -10.031 3.879 1 98.38 183 ASP B CA 1
ATOM 3982 C C . ASP B 1 183 ? 4.789 -8.531 3.961 1 98.38 183 ASP B C 1
ATOM 3984 O O . ASP B 1 183 ? 4.188 -7.836 4.785 1 98.38 183 ASP B O 1
ATOM 3988 N N . LEU B 1 184 ? 5.676 -8.016 3.143 1 98.19 184 LEU B N 1
ATOM 3989 C CA . LEU B 1 184 ? 5.945 -6.586 3.088 1 98.19 184 LEU B CA 1
ATOM 3990 C C . LEU B 1 184 ? 4.684 -5.809 2.73 1 98.19 184 LEU B C 1
ATOM 3992 O O . LEU B 1 184 ? 4.336 -4.836 3.406 1 98.19 184 LEU B O 1
ATOM 3996 N N . LEU B 1 185 ? 3.969 -6.289 1.703 1 98.75 185 LEU B N 1
ATOM 3997 C CA . LEU B 1 185 ? 2.748 -5.617 1.268 1 98.75 185 LEU B CA 1
ATOM 3998 C C . LEU B 1 185 ? 1.68 -5.672 2.355 1 98.75 185 LEU B C 1
ATOM 4000 O O . LEU B 1 185 ? 0.966 -4.691 2.58 1 98.75 185 LEU B O 1
ATOM 4004 N N . ARG B 1 186 ? 1.548 -6.812 3.053 1 98.38 186 ARG B N 1
ATOM 4005 C CA . ARG B 1 186 ? 0.596 -6.945 4.152 1 98.38 186 ARG B CA 1
ATOM 4006 C C . ARG B 1 186 ? 0.872 -5.914 5.242 1 98.38 186 ARG B C 1
ATOM 4008 O O . ARG B 1 186 ? -0.044 -5.23 5.703 1 98.38 186 ARG B O 1
ATOM 4015 N N . GLN B 1 187 ? 2.123 -5.816 5.648 1 98.5 187 GLN B N 1
ATOM 4016 C CA . GLN B 1 187 ? 2.502 -4.855 6.676 1 98.5 187 GLN B CA 1
ATOM 4017 C C . GLN B 1 187 ? 2.195 -3.426 6.238 1 98.5 187 GLN B C 1
ATOM 4019 O O . GLN B 1 187 ? 1.698 -2.621 7.027 1 98.5 187 GLN B O 1
ATOM 4024 N N . ASP B 1 188 ? 2.473 -3.119 4.934 1 98.62 188 ASP B N 1
ATOM 4025 C CA . ASP B 1 188 ? 2.203 -1.781 4.414 1 98.62 188 ASP B CA 1
ATOM 4026 C C . ASP B 1 188 ? 0.709 -1.469 4.449 1 98.62 188 ASP B C 1
ATOM 4028 O O . ASP B 1 188 ? 0.307 -0.376 4.859 1 98.62 188 ASP B O 1
ATOM 4032 N N . ILE B 1 189 ? -0.101 -2.416 3.994 1 98.56 189 ILE B N 1
ATOM 4033 C CA . ILE B 1 189 ? -1.547 -2.234 3.932 1 98.56 189 ILE B CA 1
ATOM 4034 C C . ILE B 1 189 ? -2.09 -1.942 5.328 1 98.56 189 ILE B C 1
ATOM 4036 O O . ILE B 1 189 ? -2.879 -1.013 5.512 1 98.56 189 ILE B O 1
ATOM 4040 N N . MET B 1 190 ? -1.647 -2.682 6.316 1 97.88 190 MET B N 1
ATOM 4041 C CA . MET B 1 190 ? -2.119 -2.5 7.684 1 97.88 190 MET B CA 1
ATOM 4042 C C . MET B 1 190 ? -1.612 -1.184 8.266 1 97.88 190 MET B C 1
ATOM 4044 O O . MET B 1 190 ? -2.318 -0.526 9.031 1 97.88 190 MET B O 1
ATOM 4048 N N . CYS B 1 191 ? -0.4 -0.797 7.883 1 98.38 191 CYS B N 1
ATOM 4049 C CA . CYS B 1 191 ? 0.178 0.458 8.352 1 98.38 191 CYS B CA 1
ATOM 4050 C C . CYS B 1 191 ? -0.581 1.652 7.789 1 98.38 191 CYS B C 1
ATOM 4052 O O . CYS B 1 191 ? -0.85 2.617 8.508 1 98.38 191 CYS B O 1
ATOM 4054 N N . TYR B 1 192 ? -0.939 1.595 6.531 1 97.81 192 TYR B N 1
ATOM 4055 C CA . TYR B 1 192 ? -1.617 2.711 5.879 1 97.81 192 TYR B CA 1
ATOM 4056 C C . TYR B 1 192 ? -3.074 2.795 6.32 1 97.81 192 TYR B C 1
ATOM 4058 O O . TYR B 1 192 ? -3.645 3.885 6.391 1 97.81 192 TYR B O 1
ATOM 4066 N N . ALA B 1 193 ? -3.666 1.632 6.57 1 98.12 193 ALA B N 1
ATOM 4067 C CA . ALA B 1 193 ? -5.074 1.578 6.953 1 98.12 193 ALA B CA 1
ATOM 4068 C C . ALA B 1 193 ? -5.918 2.496 6.07 1 98.12 193 ALA B C 1
ATOM 4070 O O . ALA B 1 193 ? -6.645 3.355 6.578 1 98.12 193 ALA B O 1
ATOM 4071 N N . ASN B 1 194 ? -5.887 2.27 4.766 1 98.06 194 ASN B N 1
ATOM 4072 C CA . ASN B 1 194 ? -6.609 3.096 3.809 1 98.06 194 ASN B CA 1
ATOM 4073 C C . ASN B 1 194 ? -8.117 3.027 4.035 1 98.06 194 ASN B C 1
ATOM 4075 O O . ASN B 1 194 ? -8.734 1.976 3.844 1 98.06 194 ASN B O 1
ATOM 4079 N N . ASP B 1 195 ? -8.711 4.145 4.379 1 97.38 195 ASP B N 1
ATOM 4080 C CA . ASP B 1 195 ? -10.109 4.141 4.793 1 97.38 195 ASP B CA 1
ATOM 4081 C C . ASP B 1 195 ? -11.016 4.633 3.668 1 97.38 195 ASP B C 1
ATOM 4083 O O . ASP B 1 195 ? -12.148 5.043 3.912 1 97.38 195 ASP B O 1
ATOM 4087 N N . VAL B 1 196 ? -10.453 4.676 2.473 1 97.06 196 VAL B N 1
ATOM 4088 C CA . VAL B 1 196 ? -11.336 4.98 1.348 1 97.06 196 VAL B CA 1
ATOM 4089 C C . VAL B 1 196 ? -12.398 3.893 1.21 1 97.06 196 VAL B C 1
ATOM 4091 O O . VAL B 1 196 ? -12.102 2.705 1.381 1 97.06 196 VAL B O 1
ATOM 4094 N N . MET B 1 197 ? -13.633 4.305 0.97 1 96.88 197 MET B N 1
ATOM 4095 C CA . MET B 1 197 ? -14.727 3.361 0.751 1 96.88 197 MET B CA 1
ATOM 4096 C C . MET B 1 197 ? -15.008 3.189 -0.738 1 96.88 197 MET B C 1
ATOM 4098 O O . MET B 1 197 ? -15.57 4.082 -1.374 1 96.88 197 MET B O 1
ATOM 4102 N N . ASP B 1 198 ? -14.648 2.023 -1.215 1 95.81 198 ASP B N 1
ATOM 4103 C CA . ASP B 1 198 ? -14.852 1.731 -2.631 1 95.81 198 ASP B CA 1
ATOM 4104 C C . ASP B 1 198 ? -16.328 1.489 -2.936 1 95.81 198 ASP B C 1
ATOM 4106 O O . ASP B 1 198 ? -16.953 0.596 -2.355 1 95.81 198 ASP B O 1
ATOM 4110 N N . TYR B 1 199 ? -16.844 2.227 -3.795 1 93.12 199 TYR B N 1
ATOM 4111 C CA . TYR B 1 199 ? -18.234 1.999 -4.172 1 93.12 199 TYR B CA 1
ATOM 4112 C C . TYR B 1 199 ? -18.344 0.882 -5.199 1 93.12 199 TYR B C 1
ATOM 4114 O O . TYR B 1 199 ? -17.375 0.582 -5.906 1 93.12 199 TYR B O 1
ATOM 4122 N N . THR B 1 200 ? -19.453 0.23 -5.199 1 83.88 200 THR B N 1
ATOM 4123 C CA . THR B 1 200 ? -19.781 -0.785 -6.195 1 83.88 200 THR B CA 1
ATOM 4124 C C . THR B 1 200 ? -20.969 -0.339 -7.047 1 83.88 200 THR B C 1
ATOM 4126 O O . THR B 1 200 ? -22.062 -0.104 -6.527 1 83.88 200 THR B O 1
ATOM 4129 N N . PRO B 1 201 ? -20.656 -0.103 -8.336 1 75.19 201 PRO B N 1
ATOM 4130 C CA . PRO B 1 201 ? -21.781 0.314 -9.172 1 75.19 201 PRO B CA 1
ATOM 4131 C C . PRO B 1 201 ? -22.875 -0.741 -9.242 1 75.19 201 PRO B C 1
ATOM 4133 O O . PRO B 1 201 ? -22.609 -1.934 -9.07 1 75.19 201 PRO B O 1
ATOM 4136 N N . ASP B 1 202 ? -24.141 -0.297 -9.109 1 60.94 202 ASP B N 1
ATOM 4137 C CA . ASP B 1 202 ? -25.312 -1.172 -9.195 1 60.94 202 ASP B CA 1
ATOM 4138 C C . ASP B 1 202 ? -25.359 -1.894 -10.547 1 60.94 202 ASP B C 1
ATOM 4140 O O . ASP B 1 202 ? -25.906 -2.992 -10.648 1 60.94 202 ASP B O 1
ATOM 4144 N N . HIS B 1 203 ? -24.609 -1.21 -11.453 1 47.12 203 HIS B N 1
ATOM 4145 C CA . HIS B 1 203 ? -24.969 -1.548 -12.82 1 47.12 203 HIS B CA 1
ATOM 4146 C C . HIS B 1 203 ? -24.297 -2.844 -13.266 1 47.12 203 HIS B C 1
ATOM 4148 O O . HIS B 1 203 ? -23.078 -2.982 -13.164 1 47.12 203 HIS B O 1
ATOM 4154 N N . GLY B 1 204 ? -25.125 -3.932 -13.648 1 44.94 204 GLY B N 1
ATOM 4155 C CA . GLY B 1 204 ? -24.953 -5.129 -14.453 1 44.94 204 GLY B CA 1
ATOM 4156 C C . GLY B 1 204 ? -23.922 -6.086 -13.898 1 44.94 204 GLY B C 1
ATOM 4157 O O . GLY B 1 204 ? -23.703 -6.125 -12.688 1 44.94 204 GLY B O 1
ATOM 4158 N N . ASP B 1 205 ? -23.359 -6.898 -14.82 1 43.09 205 ASP B N 1
ATOM 4159 C CA . ASP B 1 205 ? -22.531 -8.094 -14.68 1 43.09 205 ASP B CA 1
ATOM 4160 C C . ASP B 1 205 ? -21.125 -7.734 -14.195 1 43.09 205 ASP B C 1
ATOM 4162 O O . ASP B 1 205 ? -20.344 -8.617 -13.844 1 43.09 205 ASP B O 1
ATOM 4166 N N . ASN B 1 206 ? -20.812 -6.383 -14.211 1 48.84 206 ASN B N 1
ATOM 4167 C CA . ASN B 1 206 ? -19.391 -6.172 -13.953 1 48.84 206 ASN B CA 1
ATOM 4168 C C . ASN B 1 206 ? -19.172 -5.438 -12.633 1 48.84 206 ASN B C 1
ATOM 4170 O O . ASN B 1 206 ? -19.703 -4.348 -12.422 1 48.84 206 ASN B O 1
ATOM 4174 N N . PHE B 1 207 ? -18.859 -6.199 -11.508 1 60.97 207 PHE B N 1
ATOM 4175 C CA . PHE B 1 207 ? -18.484 -5.66 -10.211 1 60.97 207 PHE B CA 1
ATOM 4176 C C . PHE B 1 207 ? -17.172 -4.895 -10.305 1 60.97 207 PHE B C 1
ATOM 4178 O O . PHE B 1 207 ? -16.109 -5.438 -9.992 1 60.97 207 PHE B O 1
ATOM 4185 N N . LEU B 1 208 ? -17.234 -3.586 -10.945 1 78.44 208 LEU B N 1
ATOM 4186 C CA . LEU B 1 208 ? -16.031 -2.762 -11.062 1 78.44 208 LEU B CA 1
ATOM 4187 C C . LEU B 1 208 ? -15.875 -1.865 -9.844 1 78.44 208 LEU B C 1
ATOM 4189 O O . LEU B 1 208 ? -15.961 -0.64 -9.945 1 78.44 208 LEU B O 1
ATOM 4193 N N . THR B 1 209 ? -15.586 -2.49 -8.734 1 87.38 209 THR B N 1
ATOM 4194 C CA . THR B 1 209 ? -15.484 -1.822 -7.445 1 87.38 209 THR B CA 1
ATOM 4195 C C . THR B 1 209 ? -14.453 -0.7 -7.496 1 87.38 209 THR B C 1
ATOM 4197 O O . THR B 1 209 ? -13.328 -0.906 -7.957 1 87.38 209 THR B O 1
ATOM 4200 N N . GLY B 1 210 ? -14.898 0.546 -7.172 1 92.62 210 GLY B N 1
ATOM 4201 C CA . GLY B 1 210 ? -14.016 1.69 -7.035 1 92.62 210 GLY B CA 1
ATOM 4202 C C . GLY B 1 210 ? -13.695 2.357 -8.359 1 92.62 210 GLY B C 1
ATOM 4203 O O . GLY B 1 210 ? -12.977 3.357 -8.398 1 92.62 210 GLY B O 1
ATOM 4204 N N . GLU B 1 211 ? -14.258 1.827 -9.516 1 91.56 211 GLU B N 1
ATOM 4205 C CA . GLU B 1 211 ? -13.914 2.342 -10.844 1 91.56 211 GLU B CA 1
ATOM 4206 C C . GLU B 1 211 ? -14.18 3.842 -10.938 1 91.56 211 GLU B C 1
ATOM 4208 O O . GLU B 1 211 ? -15.289 4.301 -10.641 1 91.56 211 GLU B O 1
ATOM 4213 N N . GLY B 1 212 ? -13.125 4.57 -11.281 1 92.88 212 GLY B N 1
ATOM 4214 C CA . GLY B 1 212 ? -13.25 5.992 -11.562 1 92.88 212 GLY B CA 1
ATOM 4215 C C . GLY B 1 212 ? -13.289 6.848 -10.305 1 92.88 212 GLY B C 1
ATOM 4216 O O . GLY B 1 212 ? -13.281 8.078 -10.383 1 92.88 212 GLY B O 1
ATOM 4217 N N . GLN B 1 213 ? -13.297 6.211 -9.18 1 94.31 213 GLN B N 1
ATOM 4218 C CA . GLN B 1 213 ? -13.359 6.957 -7.93 1 94.31 213 GLN B CA 1
ATOM 4219 C C . GLN B 1 213 ? -12.07 7.742 -7.695 1 94.31 213 GLN B C 1
ATOM 4221 O O . GLN B 1 213 ? -10.969 7.199 -7.824 1 94.31 213 GLN B O 1
ATOM 4226 N N . GLN B 1 214 ? -12.211 9.016 -7.348 1 94.94 214 GLN B N 1
ATOM 4227 C CA . GLN B 1 214 ? -11.055 9.891 -7.176 1 94.94 214 GLN B CA 1
ATOM 4228 C C . GLN B 1 214 ? -10.281 9.531 -5.91 1 94.94 214 GLN B C 1
ATOM 4230 O O . GLN B 1 214 ? -10.875 9.227 -4.875 1 94.94 214 GLN B O 1
ATOM 4235 N N . ARG B 1 215 ? -8.992 9.484 -6.02 1 96.56 215 ARG B N 1
ATOM 4236 C CA . ARG B 1 215 ? -8.078 9.242 -4.914 1 96.56 215 ARG B CA 1
ATOM 4237 C C . ARG B 1 215 ? -7.137 10.43 -4.715 1 96.56 215 ARG B C 1
ATOM 4239 O O . ARG B 1 215 ? -6.676 11.031 -5.684 1 96.56 215 ARG B O 1
ATOM 4246 N N . LYS B 1 216 ? -6.938 10.812 -3.492 1 95.38 216 LYS B N 1
ATOM 4247 C CA . LYS B 1 216 ? -5.941 11.82 -3.139 1 95.38 216 LYS B CA 1
ATOM 4248 C C . LYS B 1 216 ? -4.586 11.172 -2.848 1 95.38 216 LYS B C 1
ATOM 4250 O O . LYS B 1 216 ? -4.48 10.312 -1.971 1 95.38 216 LYS B O 1
ATOM 4255 N N . CYS B 1 217 ? -3.639 11.633 -3.662 1 97.75 217 CYS B N 1
ATOM 4256 C CA . CYS B 1 217 ? -2.35 10.953 -3.625 1 97.75 217 CYS B CA 1
ATOM 4257 C C . CYS B 1 217 ? -1.214 11.938 -3.398 1 97.75 217 CYS B C 1
ATOM 4259 O O . CYS B 1 217 ? -1.39 13.148 -3.588 1 97.75 217 CYS B O 1
ATOM 4261 N N . ARG B 1 218 ? -0.13 11.383 -2.852 1 97.69 218 ARG B N 1
ATOM 4262 C CA . ARG B 1 218 ? 1.142 12.078 -3.045 1 97.69 218 ARG B CA 1
ATOM 4263 C C . ARG B 1 218 ? 1.582 12.016 -4.504 1 97.69 218 ARG B C 1
ATOM 4265 O O . ARG B 1 218 ? 0.973 11.312 -5.312 1 97.69 218 ARG B O 1
ATOM 4272 N N . ASP B 1 219 ? 2.592 12.844 -4.824 1 98.31 219 ASP B N 1
ATOM 4273 C CA . ASP B 1 219 ? 3.078 12.867 -6.199 1 98.31 219 ASP B CA 1
ATOM 4274 C C . ASP B 1 219 ? 4.262 11.922 -6.383 1 98.31 219 ASP B C 1
ATOM 4276 O O . ASP B 1 219 ? 5.391 12.25 -6.008 1 98.31 219 ASP B O 1
ATOM 4280 N N . TRP B 1 220 ? 4.066 10.797 -6.996 1 97.94 220 TRP B N 1
ATOM 4281 C CA . TRP B 1 220 ? 5.098 9.797 -7.246 1 97.94 220 TRP B CA 1
ATOM 4282 C C . TRP B 1 220 ? 6.262 10.406 -8.023 1 97.94 220 TRP B C 1
ATOM 4284 O O . TRP B 1 220 ? 7.418 10.039 -7.805 1 97.94 220 TRP B O 1
ATOM 4294 N N . ASN B 1 221 ? 5.965 11.305 -8.945 1 97.38 221 ASN B N 1
ATOM 4295 C CA . ASN B 1 221 ? 7.023 11.906 -9.75 1 97.38 221 ASN B CA 1
ATOM 4296 C C . ASN B 1 221 ? 8 12.695 -8.883 1 97.38 221 ASN B C 1
ATOM 4298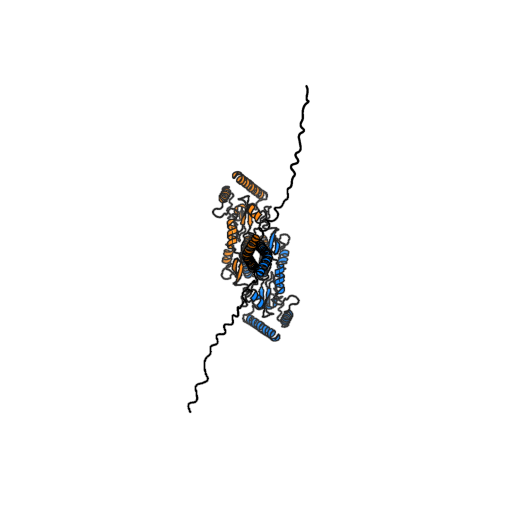 O O . ASN B 1 221 ? 9.195 12.758 -9.188 1 97.38 221 ASN B O 1
ATOM 4302 N N . LYS B 1 222 ? 7.512 13.281 -7.867 1 98 222 LYS B N 1
ATOM 4303 C CA . LYS B 1 222 ? 8.391 14 -6.949 1 98 222 LYS B CA 1
ATOM 4304 C C . LYS B 1 222 ? 9.281 13.031 -6.172 1 98 222 LYS B C 1
ATOM 4306 O O . LYS B 1 222 ? 10.445 13.32 -5.902 1 98 222 LYS B O 1
ATOM 4311 N N . LEU B 1 223 ? 8.711 11.891 -5.742 1 97.69 223 LEU B N 1
ATOM 4312 C CA . LEU B 1 223 ? 9.555 10.867 -5.121 1 97.69 223 LEU B CA 1
ATOM 4313 C C . LEU B 1 223 ? 10.617 10.367 -6.098 1 97.69 223 LEU B C 1
ATOM 4315 O O . LEU B 1 223 ? 11.781 10.242 -5.73 1 97.69 223 LEU B O 1
ATOM 4319 N N . SER B 1 224 ? 10.18 10.109 -7.312 1 96.25 224 SER B N 1
ATOM 4320 C CA . SER B 1 224 ? 11.094 9.656 -8.352 1 96.25 224 SE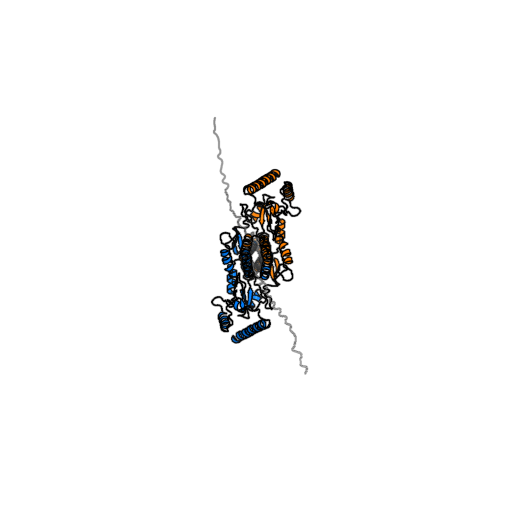R B CA 1
ATOM 4321 C C . SER B 1 224 ? 12.227 10.656 -8.562 1 96.25 224 SER B C 1
ATOM 4323 O O . SER B 1 224 ? 13.391 10.266 -8.656 1 96.25 224 SER B O 1
ATOM 4325 N N . ALA B 1 225 ? 11.906 11.906 -8.602 1 95.56 225 ALA B N 1
ATOM 4326 C CA . ALA B 1 225 ? 12.93 12.938 -8.758 1 95.56 225 ALA B CA 1
ATOM 4327 C C . ALA B 1 225 ? 13.875 12.961 -7.562 1 95.56 225 ALA B C 1
ATOM 4329 O O . ALA B 1 225 ? 15.094 13.094 -7.73 1 95.56 225 ALA B O 1
ATOM 4330 N N . TRP B 1 226 ? 13.289 12.836 -6.422 1 96.12 226 TRP B N 1
ATOM 4331 C CA . TRP B 1 226 ? 14.07 12.859 -5.188 1 96.12 226 TRP B CA 1
ATOM 4332 C C . TRP B 1 226 ? 15.07 11.711 -5.164 1 96.12 226 TRP B C 1
ATOM 4334 O O . TRP B 1 226 ? 16.234 11.898 -4.797 1 96.12 226 TRP B O 1
ATOM 4344 N N . VAL B 1 227 ? 14.68 10.516 -5.562 1 95.5 227 VAL B N 1
ATOM 4345 C CA . VAL B 1 227 ? 15.562 9.359 -5.512 1 95.5 227 VAL B CA 1
ATOM 4346 C C . VAL B 1 227 ? 16.594 9.445 -6.637 1 95.5 227 VAL B C 1
ATOM 4348 O O . VAL B 1 227 ? 17.75 9.039 -6.465 1 95.5 227 VAL B O 1
ATOM 4351 N N . LYS B 1 228 ? 16.234 9.93 -7.77 1 92.44 228 LYS B N 1
ATOM 4352 C CA . LYS B 1 228 ? 17.172 10.062 -8.883 1 92.44 228 LYS B CA 1
ATOM 4353 C C . LYS B 1 228 ? 18.328 10.984 -8.531 1 92.44 228 LYS B C 1
ATOM 4355 O O . LYS B 1 228 ? 19.469 10.758 -8.953 1 92.44 228 LYS B O 1
ATOM 4360 N N . GLU B 1 229 ? 18.078 12.031 -7.773 1 93.12 229 GLU B N 1
ATOM 4361 C CA . GLU B 1 229 ? 19.109 12.969 -7.328 1 93.12 229 GLU B CA 1
ATOM 4362 C C . GLU B 1 229 ? 20.094 12.289 -6.387 1 93.12 229 GLU B C 1
ATOM 4364 O O . GLU B 1 229 ? 21.188 12.805 -6.156 1 93.12 229 GLU B O 1
ATOM 4369 N N . ARG B 1 230 ? 19.734 11.148 -5.895 1 94.94 230 ARG B N 1
ATOM 4370 C CA . ARG B 1 230 ? 20.531 10.453 -4.895 1 94.94 230 ARG B CA 1
ATOM 4371 C C . ARG B 1 230 ? 20.891 9.039 -5.355 1 94.94 230 ARG B C 1
ATOM 4373 O O . ARG B 1 230 ? 21.031 8.133 -4.531 1 94.94 230 ARG B O 1
ATOM 4380 N N . SER B 1 231 ? 20.984 8.883 -6.586 1 94.25 231 SER B N 1
ATOM 4381 C CA . SER B 1 231 ? 21.156 7.562 -7.18 1 94.25 231 SER B CA 1
ATOM 4382 C C . SER B 1 231 ? 22.375 6.852 -6.594 1 94.25 231 SER B C 1
ATOM 4384 O O . SER B 1 231 ? 23.422 7.469 -6.391 1 94.25 231 SER B O 1
ATOM 4386 N N . ALA B 1 232 ? 22.266 5.559 -6.355 1 93.69 232 ALA B N 1
ATOM 4387 C CA . ALA B 1 232 ? 23.391 4.711 -5.945 1 93.69 232 ALA B CA 1
ATOM 4388 C C . ALA B 1 232 ? 24.047 4.059 -7.152 1 93.69 232 ALA B C 1
ATOM 4390 O O . ALA B 1 232 ? 24.797 3.084 -7.012 1 93.69 232 ALA B O 1
ATOM 4391 N N . CYS B 1 233 ? 23.719 4.477 -8.305 1 91.56 233 CYS B N 1
ATOM 4392 C CA . CYS B 1 233 ? 24.266 3.895 -9.531 1 91.56 233 CYS B CA 1
ATOM 4393 C C . CYS B 1 233 ? 23.938 2.41 -9.625 1 91.56 233 CYS B C 1
ATOM 4395 O O . CYS B 1 233 ? 24.766 1.608 -10.047 1 91.56 233 CYS B O 1
ATOM 4397 N N . TYR B 1 234 ? 22.797 2.078 -9.133 1 89.06 234 TYR B N 1
ATOM 4398 C CA . TYR B 1 234 ? 22.406 0.678 -9.039 1 89.06 234 TYR B CA 1
ATOM 4399 C C . TYR B 1 234 ? 21.562 0.271 -10.242 1 89.06 234 TYR B C 1
ATOM 4401 O O . TYR B 1 234 ? 20.703 1.039 -10.695 1 89.06 234 TYR B O 1
ATOM 4409 N N . LYS B 1 235 ? 21.797 -0.875 -10.711 1 82.69 235 LYS B N 1
ATOM 4410 C CA . LYS B 1 235 ? 20.938 -1.519 -11.711 1 82.69 235 LYS B CA 1
ATOM 4411 C C . LYS B 1 235 ? 20.875 -3.025 -11.484 1 82.69 235 LYS B C 1
ATOM 4413 O O . LYS B 1 235 ? 21.875 -3.658 -11.148 1 82.69 235 LYS B O 1
ATOM 4418 N N . THR B 1 236 ? 19.625 -3.4 -11.477 1 71.31 236 THR B N 1
ATOM 4419 C CA . THR B 1 236 ? 19.484 -4.852 -11.484 1 71.31 236 THR B CA 1
ATOM 4420 C C . THR B 1 236 ? 20.016 -5.438 -12.789 1 71.31 236 THR B C 1
ATOM 4422 O O . THR B 1 236 ? 19.703 -4.938 -13.875 1 71.31 236 THR B O 1
ATOM 4425 N N . ILE B 1 237 ? 21 -6.32 -12.633 1 61.53 237 ILE B N 1
ATOM 4426 C CA . ILE B 1 237 ? 21.641 -6.883 -13.812 1 61.53 237 ILE B CA 1
ATOM 4427 C C . ILE B 1 237 ? 21.156 -8.32 -14.023 1 61.53 237 ILE B C 1
ATOM 4429 O O . ILE B 1 237 ? 20.734 -8.984 -13.078 1 61.53 237 ILE B O 1
ATOM 4433 N N . ASN B 1 238 ? 21.297 -8.844 -15.195 1 50.78 238 ASN B N 1
ATOM 4434 C CA . ASN B 1 238 ? 20.922 -10.195 -15.609 1 50.78 238 ASN B CA 1
ATOM 4435 C C . ASN B 1 238 ? 19.484 -10.523 -15.219 1 50.78 238 ASN B C 1
ATOM 4437 O O . ASN B 1 238 ? 19.219 -11.57 -14.625 1 50.78 238 ASN B O 1
ATOM 4441 N N . ILE B 1 239 ? 18.875 -9.5 -15.211 1 51.44 239 ILE B N 1
ATOM 4442 C CA . ILE B 1 239 ? 17.484 -9.641 -14.828 1 51.44 239 ILE B CA 1
ATOM 4443 C C . ILE B 1 239 ? 16.766 -10.578 -15.797 1 51.44 239 ILE B C 1
ATOM 4445 O O . ILE B 1 239 ? 16.734 -10.328 -17 1 51.44 239 ILE B O 1
ATOM 4449 N N . THR B 1 240 ? 17 -11.906 -15.656 1 45.53 240 THR B N 1
ATOM 4450 C CA . THR B 1 240 ? 16.281 -12.742 -16.609 1 45.53 240 THR B CA 1
ATOM 4451 C C . THR B 1 240 ? 14.797 -12.359 -16.641 1 45.53 240 THR B C 1
ATOM 4453 O O . THR B 1 240 ? 14.18 -12.344 -17.703 1 45.53 240 THR B O 1
ATOM 4456 N N . ARG B 1 241 ? 14.172 -12.469 -15.648 1 49.84 241 ARG B N 1
ATOM 4457 C CA . ARG B 1 241 ? 12.75 -12.172 -15.516 1 49.84 241 ARG B CA 1
ATOM 4458 C C . ARG B 1 241 ? 12.477 -11.414 -14.219 1 49.84 241 ARG B C 1
ATOM 4460 O O . ARG B 1 241 ? 12.969 -11.797 -13.156 1 49.84 241 ARG B O 1
ATOM 4467 N N . ALA B 1 242 ? 11.711 -10.359 -14.281 1 49.41 242 ALA B N 1
ATOM 4468 C CA . ALA B 1 242 ? 11.062 -9.547 -13.25 1 49.41 242 ALA B CA 1
ATOM 4469 C C . ALA B 1 242 ? 12.078 -9.039 -12.234 1 49.41 242 ALA B C 1
ATOM 4471 O O . ALA B 1 242 ? 11.805 -9 -11.039 1 49.41 242 ALA B O 1
ATOM 4472 N N . GLY B 1 243 ? 13.398 -8.688 -12.625 1 48.34 243 GLY B N 1
ATOM 4473 C CA . GLY B 1 243 ? 14.281 -7.863 -11.812 1 48.34 243 GLY B CA 1
ATOM 4474 C C . GLY B 1 243 ? 15.219 -8.672 -10.945 1 48.34 243 GLY B C 1
ATOM 4475 O O . GLY B 1 243 ? 15.898 -8.125 -10.078 1 48.34 243 GLY B O 1
ATOM 4476 N N . GLU B 1 244 ? 15.062 -10.055 -10.797 1 50.94 244 GLU B N 1
ATOM 4477 C CA . GLU B 1 244 ? 16.031 -10.734 -9.938 1 50.94 244 GLU B CA 1
ATOM 4478 C C . GLU B 1 244 ? 17.344 -11 -10.68 1 50.94 244 GLU B C 1
ATOM 4480 O O . GLU B 1 244 ? 17.328 -11.367 -11.852 1 50.94 244 GLU B O 1
ATOM 4485 N N . ASP B 1 245 ? 18.344 -10.539 -10.109 1 52.44 245 ASP B N 1
ATOM 4486 C CA . ASP B 1 245 ? 19.688 -10.664 -10.656 1 52.44 245 ASP B CA 1
ATOM 4487 C C . ASP B 1 245 ? 20.094 -12.125 -10.773 1 52.44 245 ASP B C 1
ATOM 4489 O O . ASP B 1 245 ? 19.906 -12.906 -9.836 1 52.44 245 ASP B O 1
ATOM 4493 N N . HIS B 1 246 ? 20.109 -12.531 -11.945 1 51.69 246 HIS B N 1
ATOM 4494 C CA . HIS B 1 246 ? 20.719 -13.844 -12.117 1 51.69 246 HIS B CA 1
ATOM 4495 C C . HIS B 1 246 ? 22.125 -13.719 -12.695 1 51.69 246 HIS B C 1
ATOM 4497 O O . HIS B 1 246 ? 22.375 -12.875 -13.562 1 51.69 246 HIS B O 1
ATOM 4503 N N . GLY B 1 247 ? 22.953 -14.391 -11.992 1 51.06 247 GLY B N 1
ATOM 4504 C CA . GLY B 1 247 ? 24.266 -14.562 -12.586 1 51.06 247 GLY B CA 1
ATOM 4505 C C . GLY B 1 247 ? 25.172 -13.359 -12.406 1 51.06 247 GLY B C 1
ATOM 4506 O O . GLY B 1 247 ? 25.938 -13.016 -13.305 1 51.06 247 GLY B O 1
ATOM 4507 N N . VAL B 1 248 ? 24.938 -12.656 -11.352 1 56.59 248 VAL B N 1
ATOM 4508 C CA . VAL B 1 248 ? 25.812 -11.516 -11.109 1 56.59 248 VAL B CA 1
ATOM 4509 C C . VAL B 1 248 ? 27.172 -12.008 -10.602 1 56.59 248 VAL B C 1
ATOM 4511 O O . VAL B 1 248 ? 27.25 -12.641 -9.547 1 56.59 248 VAL B O 1
ATOM 4514 N N . ALA B 1 249 ? 28.188 -11.867 -11.43 1 56.31 249 ALA B N 1
ATOM 4515 C CA . ALA B 1 249 ? 29.531 -12.328 -11.07 1 56.31 249 ALA B CA 1
ATOM 4516 C C . ALA B 1 249 ? 30.047 -11.586 -9.844 1 56.31 249 ALA B C 1
ATOM 4518 O O . ALA B 1 249 ? 30.594 -12.203 -8.922 1 56.31 249 ALA B O 1
ATOM 4519 N N . HIS B 1 250 ? 29.891 -10.266 -9.883 1 62.69 250 HIS B N 1
ATOM 4520 C CA . HIS B 1 250 ? 30.312 -9.445 -8.75 1 62.69 250 HIS B CA 1
ATOM 4521 C C . HIS B 1 250 ? 29.203 -8.516 -8.297 1 62.69 250 HIS B C 1
ATOM 4523 O O . HIS B 1 250 ? 28.594 -7.816 -9.109 1 62.69 250 HIS B O 1
ATOM 4529 N N . GLN B 1 251 ? 28.953 -8.469 -7.051 1 66 251 GLN B N 1
ATOM 4530 C CA . GLN B 1 251 ? 27.859 -7.684 -6.484 1 66 251 GLN B CA 1
ATOM 4531 C C . GLN B 1 251 ? 28.016 -6.203 -6.805 1 66 251 GLN B C 1
ATOM 4533 O O . GLN B 1 251 ? 27.031 -5.492 -6.996 1 66 251 GLN B O 1
ATOM 4538 N N . LEU B 1 252 ? 29.266 -5.801 -6.961 1 75.12 252 LEU B N 1
ATOM 4539 C CA . LEU B 1 252 ? 29.516 -4.383 -7.188 1 75.12 252 LEU B CA 1
ATOM 4540 C C . LEU B 1 252 ? 29.109 -3.975 -8.602 1 75.12 252 LEU B C 1
ATOM 4542 O O . LEU B 1 252 ? 28.953 -2.785 -8.891 1 75.12 252 LEU B O 1
ATOM 4546 N N . ASP B 1 253 ? 28.953 -4.984 -9.445 1 76.5 253 ASP B N 1
ATOM 4547 C CA . ASP B 1 253 ? 28.562 -4.68 -10.82 1 76.5 253 ASP B CA 1
ATOM 4548 C C . ASP B 1 253 ? 27.203 -3.984 -10.867 1 76.5 253 ASP B C 1
ATOM 4550 O O . ASP B 1 253 ? 26.953 -3.16 -11.75 1 76.5 253 ASP B O 1
ATOM 4554 N N . ARG B 1 254 ? 26.438 -4.148 -9.844 1 81.5 254 ARG B N 1
ATOM 4555 C CA . ARG B 1 254 ? 25.094 -3.57 -9.805 1 81.5 254 ARG B CA 1
ATOM 4556 C C . ARG B 1 254 ? 25.141 -2.072 -9.523 1 81.5 254 ARG B C 1
ATOM 4558 O O . ARG B 1 254 ? 24.188 -1.348 -9.805 1 81.5 254 ARG B O 1
ATOM 4565 N N . TYR B 1 255 ? 26.312 -1.711 -9.023 1 87.12 255 TYR B N 1
ATOM 4566 C CA . TYR B 1 255 ? 26.406 -0.32 -8.602 1 87.12 255 TYR B CA 1
ATOM 4567 C C . TYR B 1 255 ? 27.234 0.495 -9.586 1 87.12 255 TYR B C 1
ATOM 4569 O O . TYR B 1 255 ? 27.812 1.521 -9.227 1 87.12 255 TYR B O 1
ATOM 4577 N N . THR B 1 256 ? 27.312 0.07 -10.852 1 86.69 256 THR B N 1
ATOM 4578 C CA . THR B 1 256 ? 28.172 0.754 -11.82 1 86.69 256 THR B CA 1
ATOM 4579 C C . THR B 1 256 ? 27.344 1.499 -12.852 1 86.69 256 THR B C 1
ATOM 4581 O O . THR B 1 256 ? 27.875 2.025 -13.828 1 86.69 256 THR B O 1
ATOM 4584 N N . TYR B 1 257 ? 26.062 1.609 -12.664 1 87.75 257 TYR B N 1
ATOM 4585 C CA . TYR B 1 257 ? 25.172 2.244 -13.633 1 87.75 257 TYR B CA 1
ATOM 4586 C C . TYR B 1 257 ? 24.734 3.617 -13.148 1 87.75 257 TYR B C 1
ATOM 4588 O O . TYR B 1 257 ? 23.578 3.805 -12.766 1 87.75 257 TYR B O 1
ATOM 4596 N N . CYS B 1 258 ? 25.578 4.578 -13.414 1 89.31 258 CYS B N 1
ATOM 4597 C CA . CYS B 1 258 ? 25.328 5.93 -12.93 1 89.31 258 CYS B CA 1
ATOM 4598 C C . CYS B 1 258 ? 24.641 6.773 -14 1 89.31 258 CYS B C 1
ATOM 4600 O O . CYS B 1 258 ? 24.812 6.527 -15.195 1 89.31 258 CYS B O 1
ATOM 4602 N N . PRO B 1 259 ? 23.828 7.73 -13.484 1 87.75 259 PRO B N 1
ATOM 4603 C CA . PRO B 1 259 ? 23.344 8.711 -14.453 1 87.75 259 PRO B CA 1
ATOM 4604 C C . PRO B 1 259 ? 24.453 9.562 -15.055 1 87.75 259 PRO B C 1
ATOM 4606 O O . PRO B 1 259 ? 25.547 9.641 -14.484 1 87.75 259 PRO B O 1
ATOM 4609 N N . PRO B 1 260 ? 24.109 10.086 -16.203 1 87.06 260 PRO B N 1
ATOM 4610 C CA . PRO B 1 260 ? 25.109 10.945 -16.828 1 87.06 260 PRO B CA 1
ATOM 4611 C C . PRO B 1 260 ? 25.547 12.102 -15.922 1 87.06 260 PRO B C 1
ATOM 4613 O O . PRO B 1 260 ? 24.703 12.719 -15.266 1 87.06 260 PRO B O 1
ATOM 4616 N N . GLY B 1 261 ? 26.859 12.352 -15.852 1 85.88 261 GLY B N 1
ATOM 4617 C CA . GLY B 1 261 ? 27.391 13.453 -15.07 1 85.88 261 GLY B CA 1
ATOM 4618 C C . GLY B 1 261 ? 27.656 13.086 -13.625 1 85.88 261 GLY B C 1
ATOM 4619 O O . GLY B 1 261 ? 28.047 13.938 -12.82 1 85.88 261 GLY B O 1
ATOM 4620 N N . SER B 1 262 ? 27.484 11.891 -13.328 1 88.81 262 SER B N 1
ATOM 4621 C CA . SER B 1 262 ? 27.719 11.438 -11.961 1 88.81 262 SER B CA 1
ATOM 4622 C C . SER B 1 262 ? 29.172 11.648 -11.547 1 88.81 262 SER B C 1
ATOM 4624 O O . SER B 1 262 ? 30.078 11.43 -12.344 1 88.81 262 SER B O 1
ATOM 4626 N N . PRO B 1 263 ? 29.359 12.062 -10.359 1 88.31 263 PRO B N 1
ATOM 4627 C CA . PRO B 1 263 ? 30.719 12.266 -9.867 1 88.31 263 PRO B CA 1
ATOM 4628 C C . PRO B 1 263 ? 31.469 10.945 -9.664 1 88.31 263 PRO B C 1
ATOM 4630 O O . PRO B 1 263 ? 32.688 10.953 -9.445 1 88.31 263 PRO B O 1
ATOM 4633 N N . TYR B 1 264 ? 30.828 9.812 -9.789 1 90 264 TYR B N 1
ATOM 4634 C CA . TYR B 1 264 ? 31.453 8.531 -9.484 1 90 264 TYR B CA 1
ATOM 4635 C C . TYR B 1 264 ? 31.953 7.855 -10.75 1 90 264 TYR B C 1
ATOM 4637 O O . TYR B 1 264 ? 32.562 6.781 -10.688 1 90 264 TYR B O 1
ATOM 4645 N N . GLU B 1 265 ? 31.734 8.453 -11.844 1 86.69 265 GLU B N 1
ATOM 4646 C CA . GLU B 1 265 ? 32.094 7.867 -13.133 1 86.69 265 GLU B CA 1
ATOM 4647 C C . GLU B 1 265 ? 33.562 7.516 -13.203 1 86.69 265 GLU B C 1
ATOM 4649 O O . GLU B 1 265 ? 33.938 6.43 -13.656 1 86.69 265 GLU B O 1
ATOM 4654 N N . PRO B 1 266 ? 34.438 8.398 -12.766 1 82.19 266 PRO B N 1
ATOM 4655 C CA . PRO B 1 266 ? 35.844 8.047 -12.82 1 82.19 266 PRO B CA 1
ATOM 4656 C C . PRO B 1 266 ? 36.188 6.824 -11.969 1 82.19 266 PRO B C 1
ATOM 4658 O O . PRO B 1 266 ? 37 5.996 -12.375 1 82.19 266 PRO B O 1
ATOM 4661 N N . LEU B 1 267 ? 35.625 6.648 -10.828 1 81.31 267 LEU B N 1
ATOM 4662 C CA . LEU B 1 267 ? 35.844 5.496 -9.969 1 81.31 267 LEU B CA 1
ATOM 4663 C C . LEU B 1 267 ? 35.344 4.219 -10.617 1 81.31 267 LEU B C 1
ATOM 4665 O O . LEU B 1 267 ? 35.969 3.172 -10.547 1 81.31 267 LEU B O 1
ATOM 4669 N N . ILE B 1 268 ? 34.219 4.301 -11.219 1 84.12 268 ILE B N 1
ATOM 4670 C CA . ILE B 1 268 ? 33.594 3.154 -11.859 1 84.12 268 ILE B CA 1
ATOM 4671 C C . ILE B 1 268 ? 34.406 2.721 -13.062 1 84.12 268 ILE B C 1
ATOM 4673 O O . ILE B 1 268 ? 34.625 1.524 -13.297 1 84.12 268 ILE B O 1
ATOM 4677 N N . LYS B 1 269 ? 34.875 3.732 -13.836 1 81.5 269 LYS B N 1
ATOM 4678 C CA . LYS B 1 269 ? 35.75 3.416 -14.953 1 81.5 269 LYS B CA 1
ATOM 4679 C C . LYS B 1 269 ? 37 2.699 -14.484 1 81.5 269 LYS B C 1
ATOM 4681 O O . LYS B 1 269 ? 37.438 1.722 -15.094 1 81.5 269 LYS B O 1
ATOM 4686 N N . ALA B 1 270 ? 37.594 3.182 -13.383 1 76.88 270 ALA B N 1
ATOM 4687 C CA . ALA B 1 270 ? 38.781 2.547 -12.812 1 76.88 270 ALA B CA 1
ATOM 4688 C C . ALA B 1 270 ? 38.469 1.111 -12.391 1 76.88 270 ALA B C 1
ATOM 4690 O O . ALA B 1 270 ? 39.281 0.212 -12.602 1 76.88 270 ALA B O 1
ATOM 4691 N N . PHE B 1 271 ? 37.344 0.924 -11.805 1 78.56 271 PHE B N 1
ATOM 4692 C CA . PHE B 1 271 ? 36.906 -0.405 -11.391 1 78.56 271 PHE B CA 1
ATOM 4693 C C . PHE B 1 271 ? 36.75 -1.329 -12.594 1 78.56 271 PHE B C 1
ATOM 4695 O O . PHE B 1 271 ? 37.188 -2.479 -12.555 1 78.56 271 PHE B O 1
ATOM 4702 N N . LYS B 1 272 ? 36.188 -0.857 -13.656 1 75.81 272 LYS B N 1
ATOM 4703 C CA . LYS B 1 272 ? 35.969 -1.659 -14.859 1 75.81 272 LYS B CA 1
ATOM 4704 C C . LYS B 1 272 ? 37.281 -1.966 -15.562 1 75.81 272 LYS B C 1
ATOM 4706 O O . LYS B 1 272 ? 37.469 -3.053 -16.109 1 75.81 272 LYS B O 1
ATOM 4711 N N . ASP B 1 273 ? 38.125 -1.023 -15.609 1 70.94 273 ASP B N 1
ATOM 4712 C CA . ASP B 1 273 ? 39.406 -1.197 -16.25 1 70.94 273 ASP B CA 1
ATOM 4713 C C . ASP B 1 273 ? 40.25 -2.25 -15.523 1 70.94 273 ASP B C 1
ATOM 4715 O O . ASP B 1 273 ? 41.031 -2.967 -16.141 1 70.94 273 ASP B O 1
ATOM 4719 N N . LEU B 1 274 ? 40 -2.32 -14.242 1 63.44 274 LEU B N 1
ATOM 4720 C CA . LEU B 1 274 ? 40.75 -3.316 -13.477 1 63.44 274 LEU B CA 1
ATOM 4721 C C . LEU B 1 274 ? 40.219 -4.719 -13.734 1 63.44 274 LEU B C 1
ATOM 4723 O O . LEU B 1 274 ? 40.656 -5.684 -13.117 1 63.44 274 LEU B O 1
ATOM 4727 N N . GLY B 1 275 ? 39.344 -5.039 -14.898 1 53.19 275 GLY B N 1
ATOM 4728 C CA . GLY B 1 275 ? 38.906 -6.344 -15.383 1 53.19 275 GLY B CA 1
ATOM 4729 C C . GLY B 1 275 ? 37.75 -6.918 -14.586 1 53.19 275 GLY B C 1
ATOM 4730 O O . GLY B 1 275 ? 37.375 -8.086 -14.758 1 53.19 275 GLY B O 1
ATOM 4731 N N . ARG B 1 276 ? 37.156 -6.238 -13.742 1 50.91 276 ARG B N 1
ATOM 4732 C CA . ARG B 1 276 ? 36.125 -6.879 -12.93 1 50.91 276 ARG B CA 1
ATOM 4733 C C . ARG B 1 276 ? 34.75 -6.629 -13.516 1 50.91 276 ARG B C 1
ATOM 4735 O O . ARG B 1 276 ? 33.75 -6.703 -12.797 1 50.91 276 ARG B O 1
ATOM 4742 N N . VAL B 1 277 ? 34.656 -6.18 -14.742 1 45.59 277 VAL B N 1
ATOM 4743 C CA . VAL B 1 277 ? 33.312 -5.848 -15.227 1 45.59 277 VAL B CA 1
ATOM 4744 C C . VAL B 1 277 ? 32.594 -7.117 -15.695 1 45.59 277 VAL B C 1
ATOM 4746 O O . VAL B 1 277 ? 33.062 -7.805 -16.609 1 45.59 277 VAL B O 1
ATOM 4749 N N . ASN B 1 278 ? 32.125 -7.988 -14.883 1 37.59 278 ASN B N 1
ATOM 4750 C CA . ASN B 1 278 ? 31.281 -9.031 -15.461 1 37.59 278 ASN B CA 1
ATOM 4751 C C . ASN B 1 278 ? 30.062 -8.445 -16.156 1 37.59 278 ASN B C 1
ATOM 4753 O O . ASN B 1 278 ? 29.266 -7.734 -15.539 1 37.59 278 ASN B O 1
ATOM 4757 N N . THR B 1 279 ? 30.188 -8.375 -17.422 1 37.47 279 THR B N 1
ATOM 4758 C CA . THR B 1 279 ? 29 -8.047 -18.219 1 37.47 279 THR B CA 1
ATOM 4759 C C . THR B 1 279 ? 27.812 -8.891 -17.781 1 37.47 279 THR B C 1
ATOM 4761 O O . THR B 1 279 ? 27.969 -10.039 -17.359 1 37.47 279 THR B O 1
ATOM 4764 N N . GLY B 1 280 ? 26.781 -8.453 -17.234 1 33.41 280 GLY B N 1
ATOM 4765 C CA . GLY B 1 280 ? 25.484 -9.031 -16.891 1 33.41 280 GLY B CA 1
ATOM 4766 C C . GLY B 1 280 ? 25.094 -10.18 -17.797 1 33.41 280 GLY B C 1
ATOM 4767 O O . GLY B 1 280 ? 24.016 -10.758 -17.641 1 33.41 280 GLY B O 1
ATOM 4768 N N . ASN B 1 281 ? 25.406 -10.102 -19.047 1 30.41 281 ASN B N 1
ATOM 4769 C CA . ASN B 1 281 ? 24.859 -11.188 -19.859 1 30.41 281 ASN B CA 1
ATOM 4770 C C . ASN B 1 281 ? 25.5 -12.523 -19.516 1 30.41 281 ASN B C 1
ATOM 4772 O O . ASN B 1 281 ? 26.203 -13.109 -20.344 1 30.41 281 ASN B O 1
ATOM 4776 N N . LEU B 1 282 ? 26.031 -12.789 -18.359 1 31.31 282 LEU B N 1
ATOM 4777 C CA . LEU B 1 282 ? 26.781 -14.031 -18.219 1 31.31 282 LEU B CA 1
ATOM 4778 C C . LEU B 1 282 ? 25.906 -15.242 -18.5 1 31.31 282 LEU B C 1
ATOM 4780 O O . LEU B 1 282 ? 24.719 -15.234 -18.172 1 31.31 282 LEU B O 1
ATOM 4784 N N . ALA B 1 283 ? 26.422 -16.094 -19.359 1 33.88 283 ALA B N 1
ATOM 4785 C CA . ALA B 1 283 ? 25.828 -17.375 -19.75 1 33.88 283 ALA B CA 1
ATOM 4786 C C . ALA B 1 283 ? 25.453 -18.203 -18.531 1 33.88 283 ALA B C 1
ATOM 4788 O O . ALA B 1 283 ? 26.047 -18.031 -17.453 1 33.88 283 ALA B O 1
ATOM 4789 N N . ALA B 1 284 ? 24.312 -18.969 -18.5 1 36.44 284 ALA B N 1
ATOM 4790 C CA . ALA B 1 284 ? 23.672 -19.891 -17.562 1 36.44 284 ALA B CA 1
ATOM 4791 C C . ALA B 1 284 ? 24.719 -20.734 -16.828 1 36.44 284 ALA B C 1
ATOM 4793 O O . ALA B 1 284 ? 24.562 -21.016 -15.633 1 36.44 284 ALA B O 1
ATOM 4794 N N . ASP B 1 285 ? 25.75 -21.359 -17.406 1 35.41 285 ASP B N 1
ATOM 4795 C CA . ASP B 1 285 ? 26.672 -22.359 -16.891 1 35.41 285 ASP B CA 1
ATOM 4796 C C . ASP B 1 285 ? 27.703 -21.734 -15.945 1 35.41 285 ASP B C 1
ATOM 4798 O O . ASP B 1 285 ? 28.531 -22.422 -15.375 1 35.41 285 ASP B O 1
ATOM 4802 N N . GLY B 1 286 ? 27.859 -20.531 -15.93 1 33.62 286 GLY B N 1
ATOM 4803 C CA . GLY B 1 286 ? 28.922 -19.906 -15.164 1 33.62 286 GLY B CA 1
ATOM 4804 C C . GLY B 1 286 ? 28.578 -19.719 -13.703 1 33.62 286 GLY B C 1
ATOM 4805 O O . GLY B 1 286 ? 29.266 -18.984 -12.984 1 33.62 286 GLY B O 1
ATOM 4806 N N . PHE B 1 287 ? 27.391 -19.984 -13.289 1 33.81 287 PHE B N 1
ATOM 4807 C CA . PHE B 1 287 ? 27.031 -19.781 -11.898 1 33.81 287 PHE B CA 1
ATOM 4808 C C . PHE B 1 287 ? 27.594 -20.875 -11.016 1 33.81 287 PHE B C 1
ATOM 4810 O O . PHE B 1 287 ? 27.094 -22.016 -11.039 1 33.81 287 PHE B O 1
ATOM 4817 N N . HIS B 1 288 ? 28.891 -20.984 -10.992 1 41.69 288 HIS B N 1
ATOM 4818 C CA . HIS B 1 288 ? 29.188 -21.828 -9.836 1 41.69 288 HIS B CA 1
ATOM 4819 C C . HIS B 1 288 ? 29.156 -21.016 -8.539 1 41.69 288 HIS B C 1
ATOM 4821 O O . HIS B 1 288 ? 29.422 -19.812 -8.547 1 41.69 288 HIS B O 1
ATOM 4827 N N . GLU B 1 289 ? 28.375 -21.359 -7.637 1 41.09 289 GLU B N 1
ATOM 4828 C CA . GLU B 1 289 ? 28.375 -20.812 -6.281 1 41.09 289 GLU B CA 1
ATOM 4829 C C . GLU B 1 289 ? 29.797 -20.562 -5.785 1 41.09 289 GLU B C 1
ATOM 4831 O O . GLU B 1 289 ? 30.672 -21.438 -5.91 1 41.09 289 GLU B O 1
ATOM 4836 N N . LEU B 1 290 ? 30.125 -19.297 -5.555 1 43.75 290 LEU B N 1
ATOM 4837 C CA . LEU B 1 290 ? 31.438 -19.016 -5.012 1 43.75 290 LEU B CA 1
ATOM 4838 C C . LEU B 1 290 ? 31.672 -19.781 -3.715 1 43.75 290 LEU B C 1
ATOM 4840 O O . LEU B 1 290 ? 30.75 -19.938 -2.914 1 43.75 290 LEU B O 1
ATOM 4844 N N . THR B 1 291 ? 32.812 -20.453 -3.629 1 53.19 291 THR B N 1
ATOM 4845 C CA . THR B 1 291 ? 33.188 -21.109 -2.385 1 53.19 291 THR B CA 1
ATOM 4846 C C . THR B 1 291 ? 33.375 -20.094 -1.269 1 53.19 291 THR B C 1
ATOM 4848 O O . THR B 1 291 ? 33.562 -18.906 -1.535 1 53.19 291 THR B O 1
ATOM 4851 N N . PRO B 1 292 ? 33.156 -20.484 -0.065 1 57.16 292 PRO B N 1
ATOM 4852 C CA . PRO B 1 292 ? 33.406 -19.578 1.062 1 57.16 292 PRO B CA 1
ATOM 4853 C C . PRO B 1 292 ? 34.75 -18.859 0.96 1 57.16 292 PRO B C 1
ATOM 4855 O O . PRO B 1 292 ? 34.875 -17.688 1.334 1 57.16 292 PRO B O 1
ATOM 4858 N N . GLU B 1 293 ? 35.812 -19.516 0.442 1 60.22 293 GLU B N 1
ATOM 4859 C CA . GLU B 1 293 ? 37.125 -18.922 0.242 1 60.22 293 GLU B CA 1
ATOM 4860 C C . GLU B 1 293 ? 37.094 -17.844 -0.841 1 60.22 293 GLU B C 1
ATOM 4862 O O . GLU B 1 293 ? 37.688 -16.781 -0.69 1 60.22 293 GLU B O 1
ATOM 4867 N N . GLU B 1 294 ? 36.281 -18.062 -1.817 1 56 294 GLU B N 1
ATOM 4868 C CA . GLU B 1 294 ? 36.156 -17.109 -2.914 1 56 294 GLU B CA 1
ATOM 4869 C C . GLU B 1 294 ? 35.344 -15.883 -2.494 1 56 294 GLU B C 1
ATOM 4871 O O . GLU B 1 294 ? 35.688 -14.75 -2.852 1 56 294 GLU B O 1
ATOM 4876 N N . LEU B 1 295 ? 34.375 -16.125 -1.721 1 53.62 295 LEU B N 1
ATOM 4877 C CA . LEU B 1 295 ? 33.594 -15.039 -1.148 1 53.62 295 LEU B CA 1
ATOM 4878 C C . LEU B 1 295 ? 34.438 -14.188 -0.219 1 53.62 295 LEU B C 1
ATOM 4880 O O . LEU B 1 295 ? 34.375 -12.953 -0.263 1 53.62 295 LEU B O 1
ATOM 4884 N N . ALA B 1 296 ? 35.219 -14.773 0.6 1 59.44 296 ALA B N 1
ATOM 4885 C CA . ALA B 1 296 ? 36.156 -14.062 1.495 1 59.44 296 ALA B CA 1
ATOM 4886 C C . ALA B 1 296 ? 37.219 -13.305 0.707 1 59.44 296 ALA B C 1
ATOM 4888 O O . ALA B 1 296 ? 37.531 -12.156 1.027 1 59.44 296 ALA B O 1
ATOM 4889 N N . ALA B 1 297 ? 37.812 -13.906 -0.28 1 57.62 297 ALA B N 1
ATOM 4890 C CA . ALA B 1 297 ? 38.812 -13.25 -1.105 1 57.62 297 ALA B CA 1
ATOM 4891 C C . ALA B 1 297 ? 38.219 -12.039 -1.834 1 57.62 297 ALA B C 1
ATOM 4893 O O . ALA B 1 297 ? 38.875 -10.992 -1.929 1 57.62 297 ALA B O 1
ATOM 4894 N N . GLU B 1 298 ? 37.031 -12.141 -2.205 1 50.34 298 GLU B N 1
ATOM 4895 C CA . GLU B 1 298 ? 36.344 -11.023 -2.867 1 50.34 298 GLU B CA 1
ATOM 4896 C C . GLU B 1 298 ? 36.094 -9.875 -1.892 1 50.34 298 GLU B C 1
ATOM 4898 O O . GLU B 1 298 ? 36.312 -8.711 -2.221 1 50.34 298 GLU B O 1
ATOM 4903 N N . ALA B 1 299 ? 35.656 -10.219 -0.771 1 53.72 299 ALA B N 1
ATOM 4904 C CA . ALA B 1 299 ? 35.438 -9.211 0.266 1 53.72 299 ALA B CA 1
ATOM 4905 C C . ALA B 1 299 ? 36.75 -8.5 0.605 1 53.72 299 ALA B C 1
ATOM 4907 O O . ALA B 1 299 ? 36.781 -7.277 0.756 1 53.72 299 ALA B O 1
ATOM 4908 N N . GLN B 1 300 ? 37.812 -9.227 0.717 1 57.84 300 GLN B N 1
ATOM 4909 C CA . GLN B 1 300 ? 39.125 -8.641 0.99 1 57.84 300 GLN B CA 1
ATOM 4910 C C . GLN B 1 300 ? 39.594 -7.758 -0.167 1 57.84 300 GLN B C 1
ATOM 4912 O O . GLN B 1 300 ? 40.125 -6.668 0.051 1 57.84 300 GLN B O 1
ATOM 4917 N N . ALA B 1 301 ? 39.375 -8.102 -1.32 1 49.06 301 ALA B N 1
ATOM 4918 C CA . ALA B 1 301 ? 39.812 -7.324 -2.482 1 49.06 301 ALA B CA 1
ATOM 4919 C C . ALA B 1 301 ? 39.031 -6.008 -2.564 1 49.06 301 ALA B C 1
ATOM 4921 O O . ALA B 1 301 ? 39.625 -4.961 -2.848 1 49.06 301 ALA B O 1
ATOM 4922 N N . VAL B 1 302 ? 37.812 -6.07 -2.277 1 46.5 302 VAL B N 1
ATOM 4923 C CA . VAL B 1 302 ? 37 -4.859 -2.238 1 46.5 302 VAL B CA 1
ATOM 4924 C C . VAL B 1 302 ? 37.5 -3.943 -1.12 1 46.5 302 VAL B C 1
ATOM 4926 O O . VAL B 1 302 ? 37.625 -2.734 -1.318 1 46.5 302 VAL B O 1
ATOM 4929 N N . ALA B 1 303 ? 37.719 -4.5 0.005 1 49 303 ALA B N 1
ATOM 4930 C CA . ALA B 1 303 ? 38.25 -3.721 1.125 1 49 303 ALA B CA 1
ATOM 4931 C C . ALA B 1 303 ? 39.594 -3.07 0.768 1 49 303 ALA B C 1
ATOM 4933 O O . ALA B 1 303 ? 39.812 -1.893 1.058 1 49 303 ALA B O 1
ATOM 4934 N N . GLU B 1 304 ? 40.5 -3.797 0.232 1 49.56 304 GLU B N 1
ATOM 4935 C CA . GLU B 1 304 ? 41.812 -3.268 -0.147 1 49.56 304 GLU B CA 1
ATOM 4936 C C . GLU B 1 304 ? 41.688 -2.203 -1.232 1 49.56 304 GLU B C 1
ATOM 4938 O O . GLU B 1 304 ? 42.344 -1.172 -1.18 1 49.56 304 GLU B O 1
ATOM 4943 N N . HIS B 1 305 ? 40.844 -2.432 -2.092 1 40.56 305 HIS B N 1
ATOM 4944 C CA . HIS B 1 305 ? 40.625 -1.46 -3.156 1 40.56 305 HIS B CA 1
ATOM 4945 C C . HIS B 1 305 ? 40.062 -0.157 -2.607 1 40.56 305 HIS B C 1
ATOM 4947 O O . HIS B 1 305 ? 40.5 0.929 -2.975 1 40.56 305 HIS B O 1
ATOM 4953 N N . ASN B 1 306 ? 39.156 -0.283 -1.734 1 39.5 306 ASN B N 1
ATOM 4954 C CA . ASN B 1 306 ? 38.625 0.9 -1.077 1 39.5 306 ASN B CA 1
ATOM 4955 C C . ASN B 1 306 ? 39.688 1.65 -0.294 1 39.5 306 ASN B C 1
ATOM 4957 O O . ASN B 1 306 ? 39.75 2.881 -0.326 1 39.5 306 ASN B O 1
ATOM 4961 N N . LYS B 1 307 ? 40.531 0.963 0.319 1 46.47 307 LYS B N 1
ATOM 4962 C CA . LYS B 1 307 ? 41.625 1.592 1.03 1 46.47 307 LYS B CA 1
ATOM 4963 C C . LYS B 1 307 ? 42.531 2.348 0.068 1 46.47 307 LYS B C 1
ATOM 4965 O O . LYS B 1 307 ? 43 3.455 0.371 1 46.47 307 LYS B O 1
ATOM 4970 N N . GLN B 1 308 ? 42.812 1.797 -0.996 1 42.84 308 GLN B N 1
ATOM 4971 C CA . GLN B 1 308 ? 43.688 2.424 -1.966 1 42.84 308 GLN B CA 1
ATOM 4972 C C . GLN B 1 308 ? 43.062 3.674 -2.568 1 42.84 308 GLN B C 1
ATOM 4974 O O . GLN B 1 308 ? 43.75 4.691 -2.748 1 42.84 308 GLN B O 1
ATOM 4979 N N . ILE B 1 309 ? 41.875 3.605 -2.848 1 37.16 309 ILE B N 1
ATOM 4980 C CA . ILE B 1 309 ? 41.219 4.785 -3.395 1 37.16 309 ILE B CA 1
ATOM 4981 C C . ILE B 1 309 ? 41.188 5.895 -2.348 1 37.16 309 ILE B C 1
ATOM 4983 O O . ILE B 1 309 ? 41.469 7.059 -2.662 1 37.16 309 ILE B O 1
ATOM 4987 N N . LEU B 1 310 ? 40.844 5.594 -1.114 1 37.25 310 LEU B N 1
ATOM 4988 C CA . LEU B 1 310 ? 40.844 6.594 -0.054 1 37.25 310 LEU B CA 1
ATOM 4989 C C . LEU B 1 310 ? 42.219 7.117 0.24 1 37.25 310 LEU B C 1
ATOM 4991 O O . LEU B 1 310 ? 42.406 8.281 0.592 1 37.25 310 LEU B O 1
ATOM 4995 N N . ALA B 1 311 ? 43.188 6.332 0.067 1 40.84 311 ALA B N 1
ATOM 4996 C CA . ALA B 1 311 ? 44.562 6.82 0.286 1 40.84 311 ALA B CA 1
ATOM 4997 C C . ALA B 1 311 ? 45 7.73 -0.854 1 40.84 311 ALA B C 1
ATOM 4999 O O . ALA B 1 311 ? 45.75 8.68 -0.639 1 40.84 311 ALA B O 1
ATOM 5000 N N . ASP B 1 312 ? 44.531 7.371 -1.979 1 36.75 312 ASP B N 1
ATOM 5001 C CA . ASP B 1 312 ? 45.031 8.18 -3.086 1 36.75 312 ASP B CA 1
ATOM 5002 C C . ASP B 1 312 ? 44.344 9.547 -3.115 1 36.75 312 ASP B C 1
ATOM 5004 O O . ASP B 1 312 ? 44.875 10.5 -3.691 1 36.75 312 ASP B O 1
ATOM 5008 N N . GLU B 1 313 ? 43.156 9.625 -2.58 1 34.97 313 GLU B N 1
ATOM 5009 C CA . GLU B 1 313 ? 42.625 10.969 -2.584 1 34.97 313 GLU B CA 1
ATOM 5010 C C . GLU B 1 313 ? 43.156 11.797 -1.421 1 34.97 313 GLU B C 1
ATOM 5012 O O . GLU B 1 313 ? 42.812 12.977 -1.28 1 34.97 313 GLU B O 1
ATOM 5017 N N . GLY B 1 314 ? 43.906 11.258 -0.487 1 31.47 314 GLY B N 1
ATOM 5018 C CA . GLY B 1 314 ? 44.656 12.156 0.38 1 31.47 314 GLY B CA 1
ATOM 5019 C C . GLY B 1 314 ? 45.938 12.633 -0.233 1 31.47 314 GLY B C 1
ATOM 5020 O O . GLY B 1 314 ? 46.5 11.992 -1.139 1 31.47 314 GLY B O 1
#

Foldseek 3Di:
DPDDDPDDDDPPPPPPPPPPCPPPDPDDPDDPVVVVVVVVVCVVVVVVVVVVVVVVVVVVVCCVVPPDDWDADQQLRWTWLPDKDADALDDPLRDPVDDLVSNQVVLLPDFLQLQKFWDFPVSCVVSVHDAAPAQLLDRRTHIDGRVVSVLSLLVSLVSQCVSCVVVVHHGPDDVVSNVVSVVSVVVVCVVCVDPDAWDFDPDDDDRSTRHRPMDRGTDVVSVSVVSLVGRQLFAQAPCVGSRHRDQDPDPCLRRLRHPPPDPRPVVSVVVVVVVPNPRSVDDPPPPDPQDPVRVVVNVVVSVVVSVVVVVVVD/DDDDDDDPDDDDPPPDDPPPPPPPDPDDPPDDPPVVVVVVVCVVVVVVVVVVVVVVVVVVVCCVVVPDDWDADQQLRWTWLPDKDADALDDPLRDPVDDLVSNQVVLLPDFLQLQKFWDFPVSCVVSVHDAAPAQLQDRRTHIDGRVVSVLSLLVSLVSQCVSCVVVVHHGPDDVVSNVVSVVSVVVVCVVVVDPDAWDFDPDPDDRSTRHRPMDRGTDVVSVSVVSLVGRQLFAQFLCVGSRHQDPDPDPCLRRLRHPPPDPRPVVSVVVVVVVPNPHRVDDPPPPDPQDPVRVVVNVVVSVVVSVVVVVVVD

Radius of gyration: 44.52 Å; Cα contacts (8 Å, |Δi|>4): 855; chains: 2; bounding box: 147×150×98 Å

InterPro domains:
  IPR021765 Mycotoxin biosynthesis protein UstYa-like [PF11807] (35-230)
  IPR021765 Mycotoxin biosynthesis protein UstYa-like [PTHR33365] (19-235)

Sequence (628 aa):
MEGKTSRYQDEAHDSAGSFNEETEGLMSGLHRSTKKRKLSSIVKLATPFLIVSFILNIVQLAYITVRRPECYSLYAKLKEHEITVPFRYATEYSDDEHTHEEKDALWNAIDISEGFVAISNDESDRLGLPRSKTFPWDANKGIYVSHGHHALHCTVLLHAYTYDAHQGKKPLVSYHHIEHCLDLLRQDIMCYANDVMDYTPDHGDNFLTGEGQQRKCRDWNKLSAWVKERSACYKTINITRAGEDHGVAHQLDRYTYCPPGSPYEPLIKAFKDLGRVNTGNLAADGFHELTPEELAAEAQAVAEHNKQILADEGMEGKTSRYQDEAHDSAGSFNEETEGLMSGLHRSTKKRKLSSIVKLATPFLIVSFILNIVQLAYITVRRPECYSLYAKLKEHEITVPFRYATEYSDDEHTHEEKDALWNAIDISEGFVAISNDESDRLGLPRSKTFPWDANKGIYVSHGHHALHCTVLLHAYTYDAHQGKKPLVSYHHIEHCLDLLRQDIMCYANDVMDYTPDHGDNFLTGEGQQRKCRDWNKLSAWVKERSACYKTINITRAGEDHGVAHQLDRYTYCPPGSPYEPLIKAFKDLGRVNTGNLAADGFHELTPEELAAEAQAVAEHNKQILADEG

pLDDT: mean 74.62, std 24.69, range [18.34, 98.75]

Secondary structure (DSSP, 8-state):
------S---------------GGG-------HHHHHHHHHHHHHHHHHHHHHHHHHHHHHHHHHHPPPP-B-SSS-PBTT-EEEE--S--TTT-SSS-HHHHHHHHHT---GGGEEEEEHHHHHHHTPPP-PEETTEEEEEEEEEHHHHHHHHHHHHHHHHHHHHTTPPPSS-HHHHHHHHHHHHHHHHHH----EEE---SSS---TTTT-EEEE--HHHHHHHHHTTB------SB-STT-B-S-S-GGGGG--PPTT-TTHHHHHHHIIIII---S---GGG-----HHHHHHHHHHHHHHHHHHHHHT-/----------------------TTSSGGGSTTHHHHHHHHHHHHHHHHHHHHHHHHHHHHHHHHHHPPPP-B-SSS-PBTT-EEEE--S--TTT-SSS-HHHHHHHHHT---GGGEEEEEHHHHHHHTPPP-PEETTEEEEEEEEEHHHHHHHHHHHHHHHHHHHHTTPPPSS-HHHHHHHHHHHHHHHHHH----EEE---SSS---TTTT-EEEE--HHHHHHHHHTTB------SBSSTT-B-S-S-GGGGG--PPTT-TTHHHHHHHIIIII---S---GGG-----HHHHHHHHHHHHHHHHHHHHHT-

Nearest PDB structures (foldseek):
  7cq5-assembly1_D  TM=1.613E-01  e=7.703E+00  Homo sapiens

Solvent-accessible surface area (backbone atoms only — not comparable to full-atom values): 35302 Å² total; per-residue (Å²): 139,80,80,78,84,76,79,77,80,78,86,72,81,71,84,70,82,79,83,79,78,76,77,70,78,80,70,81,84,68,81,62,70,63,58,57,57,52,50,52,53,47,39,63,53,46,49,58,49,37,50,52,31,48,50,50,40,51,51,49,51,48,44,65,71,64,53,72,63,81,48,59,45,90,68,76,55,42,43,60,57,63,39,78,46,63,36,57,50,53,47,78,65,38,35,88,87,47,52,72,67,56,22,49,52,56,53,60,64,58,78,47,34,57,27,31,21,40,42,40,52,68,57,31,57,74,70,68,48,71,84,30,22,66,28,92,87,40,84,61,18,18,33,28,33,28,39,27,32,51,52,48,40,33,51,36,33,48,48,41,32,50,51,28,43,72,71,72,42,82,48,85,58,56,67,68,58,48,32,30,34,53,43,46,50,51,54,48,42,44,29,59,37,43,53,52,66,28,30,25,58,66,66,76,93,54,82,48,54,28,51,63,40,77,38,70,13,28,53,38,68,59,52,52,51,57,31,58,77,25,49,41,16,36,37,68,44,33,42,75,60,48,61,48,60,40,53,64,73,43,80,66,60,28,47,62,52,58,61,90,86,46,88,51,51,67,59,44,51,52,50,41,70,72,68,64,58,52,66,32,79,49,64,86,83,69,70,62,80,71,49,74,70,52,50,49,51,49,51,49,50,52,52,51,48,52,50,50,55,60,53,63,73,97,135,90,82,72,82,87,87,81,75,83,85,78,81,77,81,83,75,92,67,86,78,72,85,70,81,74,73,76,76,68,73,68,68,67,58,58,58,52,50,53,53,46,39,62,51,45,51,58,50,34,51,53,32,48,51,50,38,51,51,50,50,48,46,65,69,63,54,73,62,81,46,59,45,89,67,76,54,43,44,60,58,63,41,76,46,62,36,58,51,54,47,78,66,39,34,88,86,47,52,73,68,56,22,50,51,55,54,60,64,59,76,48,34,56,26,31,20,40,41,41,53,68,57,32,56,75,70,69,49,73,84,29,22,67,29,93,86,40,83,61,20,18,33,28,33,27,39,28,34,49,52,50,39,32,52,38,33,47,48,41,31,51,50,27,44,73,73,71,40,82,47,86,56,55,66,72,58,47,30,31,34,53,43,46,51,52,54,48,40,44,30,59,39,43,52,51,68,28,30,25,57,67,62,77,93,55,83,46,54,28,50,62,40,76,38,71,14,28,56,38,67,57,52,51,51,56,30,57,78,24,50,41,16,36,38,66,40,27,42,77,60,48,62,47,61,41,55,67,80,44,78,66,58,27,47,61,50,58,63,89,86,45,90,52,50,66,59,45,49,54,49,40,70,71,68,62,60,56,65,38,81,51,64,85,84,68,65,64,79,73,48,75,68,51,51,51,51,49,52,50,50,53,52,51,49,52,48,50,53,59,53,63,74,97